Protein AF-0000000086415590 (afdb_homodimer)

pLDDT: mean 84.95, std 14.73, range [33.84, 98.12]

Solvent-accessible surface area (backbone atoms only — not comparable to full-atom values): 28764 Å² total; per-residue (Å²): 130,59,52,73,45,64,40,33,37,34,38,54,41,87,34,34,53,71,56,44,57,48,31,52,55,48,40,34,56,54,31,42,66,52,19,53,32,49,46,46,32,40,41,78,78,42,77,42,76,45,75,55,97,87,45,56,33,42,35,36,31,35,36,40,43,41,62,53,52,38,52,37,74,54,53,26,70,50,55,81,42,60,46,30,34,41,38,40,32,45,42,34,77,58,40,34,39,35,39,35,37,34,65,51,54,40,95,43,29,35,39,36,42,36,34,42,50,40,78,40,80,64,78,75,73,66,84,83,65,60,56,70,74,57,54,73,67,47,54,76,43,78,48,56,55,49,46,66,89,71,50,56,76,84,72,64,45,78,84,41,30,29,47,68,38,55,35,84,79,79,58,49,52,46,30,56,98,57,38,67,62,52,49,71,72,31,81,86,51,50,36,11,13,42,41,34,40,38,38,33,36,46,52,64,82,68,72,60,69,64,47,51,58,45,28,52,51,34,46,51,44,52,44,37,53,49,52,15,41,36,61,52,40,37,73,78,34,72,84,54,48,70,67,53,49,51,51,50,52,51,51,50,49,52,51,18,50,53,37,33,74,67,50,77,77,27,39,48,42,64,91,60,108,131,60,51,73,43,63,41,33,35,34,38,55,42,87,35,34,53,71,54,42,56,48,31,52,54,49,40,37,57,55,31,41,67,51,19,53,34,48,44,46,33,41,42,79,76,43,78,44,74,46,75,56,96,88,47,54,32,42,33,35,32,35,35,40,42,41,63,51,53,39,53,39,75,54,52,26,70,49,56,79,42,60,48,28,34,40,39,40,32,45,42,34,77,59,40,34,38,35,39,36,37,33,65,51,56,41,96,44,29,36,38,36,41,36,34,43,51,40,78,41,81,64,78,76,74,68,84,83,66,61,55,70,75,57,55,74,68,46,53,77,43,78,47,57,54,48,46,65,90,72,51,54,76,86,70,64,45,77,83,39,31,30,49,69,37,55,36,82,80,79,57,50,54,46,30,56,100,57,39,68,61,52,48,68,73,32,80,87,51,50,37,11,14,42,41,34,39,38,36,34,34,45,53,65,80,70,72,60,70,65,48,50,57,46,28,52,52,34,45,51,44,52,44,38,53,50,51,14,42,36,61,51,41,36,74,77,33,72,84,56,47,70,67,53,49,51,51,51,52,52,51,50,51,52,51,18,49,54,38,32,73,69,50,76,78,23,43,48,43,66,89,60,108

Sequence (546 aa):
GGDLLIEKCRVVLPCSVQEYQVGQLYSVAEASKNETGGGEGIEVLKNEPYEKDGEKGQYTHKIYHLKSKVPAFVRMIAPEGSLVFHEKAWNAYPYCRTIVTNEYMKDDFFIKIETWHKPDLGTLENVHGLDPNTWKTVEIVHIDIADRSQVEPADYKADEDPALFQSVKTKRGPLGPNWKKELANSPDCPQMCAYKLVTIKFKWWGLQSKVENFIQKQEKRIFTNFHRQLFCWIDKWIDLTMEDIRRMEDETQKELETMRKKGSVRGTSAADVGGDLLIEKCRVVLPCSVQEYQVGQLYSVAEASKNETGGGEGIEVLKNEPYEKDGEKGQYTHKIYHLKSKVPAFVRMIAPEGSLVFHEKAWNAYPYCRTIVTNEYMKDDFFIKIETWHKPDLGTLENVHGLDPNTWKTVEIVHIDIADRSQVEPADYKADEDPALFQSVKTKRGPLGPNWKKELANSPDCPQMCAYKLVTIKFKWWGLQSKVENFIQKQEKRIFTNFHRQLFCWIDKWIDLTMEDIRRMEDETQKELETMRKKGSVRGTSAADV

Radius of gyration: 26.66 Å; Cα contacts (8 Å, |Δi|>4): 1087; chains: 2; bounding box: 50×84×66 Å

Structure (mmCIF, N/CA/C/O backbone):
data_AF-0000000086415590-model_v1
#
loop_
_entity.id
_entity.type
_entity.pdbx_description
1 polymer 'Phosphatidylinositol transfer protein beta isoform'
#
loop_
_atom_site.group_PDB
_atom_site.id
_atom_site.type_symbol
_atom_site.label_atom_id
_atom_site.label_alt_id
_atom_site.label_comp_id
_atom_site.label_asym_id
_atom_site.label_entity_id
_atom_site.label_seq_id
_atom_site.pdbx_PDB_ins_code
_atom_site.Cartn_x
_atom_site.Cartn_y
_atom_site.Cartn_z
_atom_site.occupancy
_atom_site.B_iso_or_equiv
_atom_site.auth_seq_id
_atom_site.auth_comp_id
_atom_site.auth_asym_id
_atom_site.auth_atom_id
_atom_site.pdbx_PDB_model_num
ATOM 1 N N . GLY A 1 1 ? 1.038 -3.992 28.047 1 33.84 1 GLY A N 1
ATOM 2 C CA . GLY A 1 1 ? 0.419 -2.678 28 1 33.84 1 GLY A CA 1
ATOM 3 C C . GLY A 1 1 ? 0.802 -1.876 26.781 1 33.84 1 GLY A C 1
ATOM 4 O O . GLY A 1 1 ? 1.975 -1.832 26.391 1 33.84 1 GLY A O 1
ATOM 5 N N . GLY A 1 2 ? 0.019 -1.671 25.734 1 49.41 2 GLY A N 1
ATOM 6 C CA . GLY A 1 2 ? 0.405 -1.046 24.484 1 49.41 2 GLY A CA 1
ATOM 7 C C . GLY A 1 2 ? 0.992 0.341 24.656 1 49.41 2 GLY A C 1
ATOM 8 O O . GLY A 1 2 ? 0.727 1.008 25.656 1 49.41 2 GLY A O 1
ATOM 9 N N . ASP A 1 3 ? 2.1 0.658 24 1 64.62 3 ASP A N 1
ATOM 10 C CA . ASP A 1 3 ? 2.842 1.902 24.172 1 64.62 3 ASP A CA 1
ATOM 11 C C . ASP A 1 3 ? 2.049 3.094 23.641 1 64.62 3 ASP A C 1
ATOM 13 O O . ASP A 1 3 ? 1.472 3.023 22.547 1 64.62 3 ASP A O 1
ATOM 17 N N . LEU A 1 4 ? 1.451 3.82 24.641 1 65 4 LEU A N 1
ATOM 18 C CA . LEU A 1 4 ? 0.812 5.086 24.297 1 65 4 LEU A CA 1
ATOM 19 C C . LEU A 1 4 ? 1.849 6.191 24.125 1 65 4 LEU A C 1
ATOM 21 O O . LEU A 1 4 ? 2.688 6.398 25 1 65 4 LEU A O 1
ATOM 25 N N . LEU A 1 5 ? 2 6.707 22.891 1 72.12 5 LEU A N 1
ATOM 26 C CA . LEU A 1 5 ? 2.904 7.809 22.578 1 72.12 5 LEU A CA 1
ATOM 27 C C . LEU A 1 5 ? 2.125 9.102 22.359 1 72.12 5 LEU A C 1
ATOM 29 O O . LEU A 1 5 ? 1.091 9.102 21.688 1 72.12 5 LEU A O 1
ATOM 33 N N . ILE A 1 6 ? 2.508 10.117 23.109 1 71.94 6 ILE A N 1
ATOM 34 C CA . ILE A 1 6 ? 1.907 11.43 22.922 1 71.94 6 ILE A CA 1
ATOM 35 C C . ILE A 1 6 ? 2.969 12.422 22.453 1 71.94 6 ILE A C 1
ATOM 37 O O . ILE A 1 6 ? 4.051 12.508 23.031 1 71.94 6 ILE A O 1
ATOM 41 N N . GLU A 1 7 ? 2.729 13.055 21.297 1 73.56 7 GLU A N 1
ATOM 42 C CA . GLU A 1 7 ? 3.656 14.031 20.734 1 73.56 7 GLU A CA 1
ATOM 43 C C . GLU A 1 7 ? 2.949 15.344 20.406 1 73.56 7 GLU A C 1
ATOM 45 O O . GLU A 1 7 ? 1.776 15.344 20.031 1 73.56 7 GLU A O 1
ATOM 50 N N . LYS A 1 8 ? 3.662 16.359 20.656 1 80.75 8 LYS A N 1
ATOM 51 C CA . LYS A 1 8 ? 3.146 17.688 20.312 1 80.75 8 LYS A CA 1
ATOM 52 C C . LYS A 1 8 ? 3.979 18.312 19.203 1 80.75 8 LYS A C 1
ATOM 54 O O . LYS A 1 8 ? 5.203 18.172 19.172 1 80.75 8 LYS A O 1
ATOM 59 N N . CYS A 1 9 ? 3.254 18.906 18.344 1 87.81 9 CYS A N 1
ATOM 60 C CA . CYS A 1 9 ? 3.906 19.609 17.25 1 87.81 9 CYS A CA 1
ATOM 61 C C . CYS A 1 9 ? 3.342 21.016 17.094 1 87.81 9 CYS A C 1
ATOM 63 O O . CYS A 1 9 ? 2.133 21.219 17.203 1 87.81 9 CYS A O 1
ATOM 65 N N . ARG A 1 10 ? 4.223 22.031 16.984 1 91.75 10 ARG A N 1
ATOM 66 C CA . ARG A 1 10 ? 3.822 23.406 16.719 1 91.75 10 ARG A CA 1
ATOM 67 C C . ARG A 1 10 ? 4.316 23.859 15.352 1 91.75 10 ARG A C 1
ATOM 69 O O . ARG A 1 10 ? 5.512 23.797 15.062 1 91.75 10 ARG A O 1
ATOM 76 N N . VAL A 1 11 ? 3.475 24.25 14.555 1 94.38 11 VAL A N 1
ATOM 77 C CA . VAL A 1 11 ? 3.799 24.75 13.219 1 94.38 11 VAL A CA 1
ATOM 78 C C . VAL A 1 11 ? 3.357 26.203 13.086 1 94.38 11 VAL A C 1
ATOM 80 O O . VAL A 1 11 ? 2.166 26.484 12.938 1 94.38 11 VAL A O 1
ATOM 83 N N . VAL A 1 12 ? 4.281 27.109 13.078 1 95.62 12 VAL A N 1
ATOM 84 C CA . VAL A 1 12 ? 3.992 28.516 12.859 1 95.62 12 VAL A CA 1
ATOM 85 C C . VAL A 1 12 ? 3.912 28.797 11.359 1 95.62 12 VAL A C 1
ATOM 87 O O . VAL A 1 12 ? 4.734 28.297 10.586 1 95.62 12 VAL A O 1
ATOM 90 N N . LEU A 1 13 ? 2.967 29.531 10.984 1 96.38 13 LEU A N 1
ATOM 91 C CA . LEU A 1 13 ? 2.781 29.859 9.578 1 96.38 13 LEU A CA 1
ATOM 92 C C . LEU A 1 13 ? 2.477 31.344 9.391 1 96.38 13 LEU A C 1
ATOM 94 O O . LEU A 1 13 ? 1.778 31.938 10.219 1 96.38 13 LEU A O 1
ATOM 98 N N . PRO A 1 14 ? 3.002 31.969 8.305 1 96.81 14 PRO A N 1
ATOM 99 C CA . PRO A 1 14 ? 2.686 33.344 7.992 1 96.81 14 PRO A CA 1
ATOM 100 C C . PRO A 1 14 ? 1.347 33.5 7.273 1 96.81 14 PRO A C 1
ATOM 102 O O . PRO A 1 14 ? 1.287 34.094 6.191 1 96.81 14 PRO A O 1
ATOM 105 N N . CYS A 1 15 ? 0.312 33.062 7.875 1 96.94 15 CYS A N 1
ATOM 106 C CA . CYS A 1 15 ? -1.066 33.25 7.43 1 96.94 15 CYS A CA 1
ATOM 107 C C . CYS A 1 15 ? -2.018 33.312 8.617 1 96.94 15 CYS A C 1
ATOM 109 O O . CYS A 1 15 ? -1.63 33.031 9.75 1 96.94 15 CYS A O 1
ATOM 111 N N . SER A 1 16 ? -3.197 33.844 8.336 1 97.19 16 SER A N 1
ATOM 112 C CA . SER A 1 16 ? -4.188 33.938 9.406 1 97.19 16 SER A CA 1
ATOM 113 C C . SER A 1 16 ? -4.844 32.562 9.656 1 97.19 16 SER A C 1
ATOM 115 O O . SER A 1 16 ? -4.738 31.656 8.828 1 97.19 16 SER A O 1
ATOM 117 N N . VAL A 1 17 ? -5.461 32.438 10.773 1 97.38 17 VAL A N 1
ATOM 118 C CA . VAL A 1 17 ? -6.199 31.219 11.109 1 97.38 17 VAL A CA 1
ATOM 119 C C . VAL A 1 17 ? -7.262 30.953 10.047 1 97.38 17 VAL A C 1
ATOM 121 O O . VAL A 1 17 ? -7.453 29.812 9.625 1 97.38 17 VAL A O 1
ATOM 124 N N . GLN A 1 18 ? -7.965 31.969 9.539 1 96.06 18 GLN A N 1
ATOM 125 C CA . GLN A 1 18 ? -9.008 31.844 8.531 1 96.06 18 GLN A CA 1
ATOM 126 C C . GLN A 1 18 ? -8.422 31.406 7.188 1 96.06 18 GLN A C 1
ATOM 128 O O . GLN A 1 18 ? -8.969 30.531 6.516 1 96.06 18 GLN A O 1
ATOM 133 N N . GLU A 1 19 ? -7.336 32.062 6.879 1 96.69 19 GLU A N 1
ATOM 134 C CA . GLU A 1 19 ? -6.652 31.672 5.645 1 96.69 19 GLU A CA 1
ATOM 135 C C . GLU A 1 19 ? -6.203 30.219 5.691 1 96.69 19 GLU A C 1
ATOM 137 O O . GLU A 1 19 ? -6.336 29.484 4.707 1 96.69 19 GLU A O 1
ATOM 142 N N . TYR A 1 20 ? -5.707 29.781 6.84 1 97.12 20 TYR A N 1
ATOM 143 C CA . TYR A 1 20 ? -5.223 28.422 7.004 1 97.12 20 TYR A CA 1
ATOM 144 C C . TYR A 1 20 ? -6.344 27.406 6.793 1 97.12 20 TYR A C 1
ATOM 146 O O . TYR A 1 20 ? -6.117 26.328 6.254 1 97.12 20 TYR A O 1
ATOM 154 N N . GLN A 1 21 ? -7.484 27.75 7.266 1 95.38 21 GLN A N 1
ATOM 155 C CA . GLN A 1 21 ? -8.617 26.844 7.105 1 95.38 21 GLN A CA 1
ATOM 156 C C . GLN A 1 21 ? -8.805 26.469 5.641 1 95.38 21 GLN A C 1
ATOM 158 O O . GLN A 1 21 ? -8.938 25.281 5.312 1 95.38 21 GLN A O 1
ATOM 163 N N . VAL A 1 22 ? -8.766 27.406 4.719 1 94.75 22 VAL A N 1
ATOM 164 C CA . VAL A 1 22 ? -8.922 27.172 3.285 1 94.75 22 VAL A CA 1
ATOM 165 C C . VAL A 1 22 ? -7.68 26.469 2.736 1 94.75 22 VAL A C 1
ATOM 167 O O . VAL A 1 22 ? -7.793 25.469 2.014 1 94.75 22 VAL A O 1
ATOM 170 N N . GLY A 1 23 ? -6.504 26.969 3.115 1 95.69 23 GLY A N 1
ATOM 171 C CA . GLY A 1 23 ? -5.246 26.453 2.607 1 95.69 23 GLY A CA 1
ATOM 172 C C . GLY A 1 23 ? -5.047 24.984 2.92 1 95.69 23 GLY A C 1
ATOM 173 O O . GLY A 1 23 ? -4.578 24.219 2.072 1 95.69 23 GLY A O 1
ATOM 174 N N . GLN A 1 24 ? -5.348 24.625 4.141 1 94.19 24 GLN A N 1
ATOM 175 C CA . GLN A 1 24 ? -5.133 23.234 4.547 1 94.19 24 GLN A CA 1
ATOM 176 C C . GLN A 1 24 ? -6.07 22.297 3.803 1 94.19 24 GLN A C 1
ATOM 178 O O . GLN A 1 24 ? -5.664 21.203 3.385 1 94.19 24 GLN A O 1
ATOM 183 N N . LEU A 1 25 ? -7.371 22.688 3.639 1 90.81 25 LEU A N 1
ATOM 184 C CA . LEU A 1 25 ? -8.328 21.859 2.914 1 90.81 25 LEU A CA 1
ATOM 185 C C . LEU A 1 25 ? -7.926 21.734 1.447 1 90.81 25 LEU A C 1
ATOM 187 O O . LEU A 1 25 ? -7.984 20.641 0.881 1 90.81 25 LEU A O 1
ATOM 191 N N . TYR A 1 26 ? -7.48 22.781 0.895 1 91.88 26 TYR A N 1
ATOM 192 C CA . TYR A 1 26 ? -6.984 22.75 -0.476 1 91.88 26 TYR A CA 1
ATOM 193 C C . TYR A 1 26 ? -5.785 21.828 -0.603 1 91.88 26 TYR A C 1
ATOM 195 O O . TYR A 1 26 ? -5.73 21 -1.519 1 91.88 26 TYR A O 1
ATOM 203 N N . SER A 1 27 ? -4.855 21.984 0.276 1 90.81 27 SER A N 1
ATOM 204 C CA . SER A 1 27 ? -3.613 21.219 0.223 1 90.81 27 SER A CA 1
ATOM 205 C C . SER A 1 27 ? -3.875 19.734 0.389 1 90.81 27 SER A C 1
ATOM 207 O O . SER A 1 27 ? -3.242 18.906 -0.274 1 90.81 27 SER A O 1
ATOM 209 N N . VAL A 1 28 ? -4.797 19.391 1.242 1 83.94 28 VAL A N 1
ATOM 210 C CA . VAL A 1 28 ? -5.164 18 1.452 1 83.94 28 VAL A CA 1
ATOM 211 C C . VAL A 1 28 ? -5.773 17.422 0.175 1 83.94 28 VAL A C 1
ATOM 213 O O . VAL A 1 28 ? -5.414 16.328 -0.255 1 83.94 28 VAL A O 1
ATOM 216 N N . ALA A 1 29 ? -6.695 18.172 -0.407 1 81 29 ALA A N 1
ATOM 217 C CA . ALA A 1 29 ? -7.328 17.734 -1.652 1 81 29 ALA A CA 1
ATOM 218 C C . ALA A 1 29 ? -6.293 17.578 -2.764 1 81 29 ALA A C 1
ATOM 220 O O . ALA A 1 29 ? -6.305 16.594 -3.494 1 81 29 ALA A O 1
ATOM 221 N N . GLU A 1 30 ? -5.391 18.547 -2.854 1 80.94 30 GLU A N 1
ATOM 222 C CA . GLU A 1 30 ? -4.355 18.531 -3.883 1 80.94 30 GLU A CA 1
ATOM 223 C C . GLU A 1 30 ? -3.385 17.375 -3.676 1 80.94 30 GLU A C 1
ATOM 225 O O . GLU A 1 30 ? -2.971 16.719 -4.641 1 80.94 30 GLU A O 1
ATOM 230 N N . ALA A 1 31 ? -3.027 17.203 -2.432 1 74.25 31 ALA A N 1
ATOM 231 C CA . ALA A 1 31 ? -2.1 16.125 -2.102 1 74.25 31 ALA A CA 1
ATOM 232 C C . ALA A 1 31 ? -2.721 14.766 -2.395 1 74.25 31 ALA A C 1
ATOM 234 O O . ALA A 1 31 ? -2.025 13.836 -2.811 1 74.25 31 ALA A O 1
ATOM 235 N N . SER A 1 32 ? -3.959 14.57 -2.178 1 70.12 32 SER A N 1
ATOM 236 C CA . SER A 1 32 ? -4.664 13.312 -2.4 1 70.12 32 SER A CA 1
ATOM 237 C C . SER A 1 32 ? -4.68 12.938 -3.881 1 70.12 32 SER A C 1
ATOM 239 O O . SER A 1 32 ? -4.684 11.758 -4.23 1 70.12 32 SER A O 1
ATOM 241 N N . LYS A 1 33 ? -4.699 13.906 -4.719 1 66.5 33 LYS A N 1
ATOM 242 C CA . LYS A 1 33 ? -4.707 13.688 -6.16 1 66.5 33 LYS A CA 1
ATOM 243 C C . LYS A 1 33 ? -3.35 13.18 -6.648 1 66.5 33 LYS A C 1
ATOM 245 O O . LYS A 1 33 ? -3.271 12.461 -7.645 1 66.5 33 LYS A O 1
ATOM 250 N N . ASN A 1 34 ? -2.346 13.664 -5.98 1 60.34 34 ASN A N 1
ATOM 251 C CA . ASN A 1 34 ? -0.986 13.352 -6.402 1 60.34 34 ASN A CA 1
ATOM 252 C C . ASN A 1 34 ? -0.556 11.969 -5.918 1 60.34 34 ASN A C 1
ATOM 254 O O . ASN A 1 34 ? 0.473 11.445 -6.352 1 60.34 34 ASN A O 1
ATOM 258 N N . GLU A 1 35 ? -1.173 11.398 -5.004 1 53.62 35 GLU A N 1
ATOM 259 C CA . GLU A 1 35 ? -0.804 10.086 -4.5 1 53.62 35 GLU A CA 1
ATOM 260 C C . GLU A 1 35 ? -1.052 9 -5.547 1 53.62 35 GLU A C 1
ATOM 262 O O . GLU A 1 35 ? -2.061 9.031 -6.254 1 53.62 35 GLU A O 1
ATOM 267 N N . THR A 1 36 ? 0.125 8.258 -5.945 1 49.12 36 THR A N 1
ATOM 268 C CA . THR A 1 36 ? 0.18 7.223 -6.973 1 49.12 36 THR A CA 1
ATOM 269 C C . THR A 1 36 ? -0.813 6.105 -6.664 1 49.12 36 THR A C 1
ATOM 271 O O . THR A 1 36 ? -0.942 5.68 -5.516 1 49.12 36 THR A O 1
ATOM 274 N N . GLY A 1 37 ? -1.499 5.617 -7.699 1 51.94 37 GLY A N 1
ATOM 275 C CA . GLY A 1 37 ? -2.502 4.566 -7.785 1 51.94 37 GLY A CA 1
ATOM 276 C C . GLY A 1 37 ? -3.914 5.074 -7.559 1 51.94 37 GLY A C 1
ATOM 277 O O . GLY A 1 37 ? -4.879 4.324 -7.723 1 51.94 37 GLY A O 1
ATOM 278 N N . GLY A 1 38 ? -3.959 6.457 -7.449 1 52.72 38 GLY A N 1
ATOM 279 C CA . GLY A 1 38 ? -5.277 7.062 -7.363 1 52.72 38 GLY A CA 1
ATOM 280 C C . GLY A 1 38 ? -5.988 6.766 -6.055 1 52.72 38 GLY A C 1
ATOM 281 O O . GLY A 1 38 ? -5.418 6.129 -5.168 1 52.72 38 GLY A O 1
ATOM 282 N N . GLY A 1 39 ? -6.898 7.598 -5.609 1 57.25 39 GLY A N 1
ATOM 283 C CA . GLY A 1 39 ? -7.883 7.441 -4.551 1 57.25 39 GLY A CA 1
ATOM 284 C C . GLY A 1 39 ? -8.523 6.066 -4.52 1 57.25 39 GLY A C 1
ATOM 285 O O . GLY A 1 39 ? -9.562 5.875 -3.896 1 57.25 39 GLY A O 1
ATOM 286 N N . GLU A 1 40 ? -7.629 5.082 -5.141 1 60.12 40 GLU A N 1
ATOM 287 C CA . GLU A 1 40 ? -8.227 3.752 -5.145 1 60.12 40 GLU A CA 1
ATOM 288 C C . GLU A 1 40 ? -8.172 3.119 -3.756 1 60.12 40 GLU A C 1
ATOM 290 O O . GLU A 1 40 ? -7.172 3.262 -3.041 1 60.12 40 GLU A O 1
ATOM 295 N N . GLY A 1 41 ? -9.258 2.807 -3.266 1 74.69 41 GLY A N 1
ATOM 296 C CA . GLY A 1 41 ? -9.375 2.104 -1.999 1 74.69 41 GLY A CA 1
ATOM 297 C C . GLY A 1 41 ? -9.914 2.975 -0.879 1 74.69 41 GLY A C 1
ATOM 298 O O . GLY A 1 41 ? -9.992 2.539 0.271 1 74.69 41 GLY A O 1
ATOM 299 N N . ILE A 1 42 ? -10.07 4.219 -1.288 1 80.69 42 ILE A N 1
ATOM 300 C CA . ILE A 1 42 ? -10.648 5.082 -0.258 1 80.69 42 ILE A CA 1
ATOM 301 C C . ILE A 1 42 ? -12.164 5.16 -0.435 1 80.69 42 ILE A C 1
ATOM 303 O O . ILE A 1 42 ? -12.648 5.398 -1.541 1 80.69 42 ILE A O 1
ATOM 307 N N . GLU A 1 43 ? -12.781 4.859 0.553 1 84.56 43 GLU A N 1
ATOM 308 C CA . GLU A 1 43 ? -14.242 4.934 0.592 1 84.56 43 GLU A CA 1
ATOM 309 C C . GLU A 1 43 ? -14.711 5.977 1.601 1 84.56 43 GLU A C 1
ATOM 311 O O . GLU A 1 43 ? -14.359 5.914 2.779 1 84.56 43 GLU A O 1
ATOM 316 N N . VAL A 1 44 ? -15.492 6.977 1.063 1 85.75 44 VAL A N 1
ATOM 317 C CA . VAL A 1 44 ? -16.078 7.957 1.972 1 85.75 44 VAL A CA 1
ATOM 318 C C . VAL A 1 44 ? -17.438 7.469 2.453 1 85.75 44 VAL A C 1
ATOM 320 O O . VAL A 1 44 ? -18.406 7.434 1.681 1 85.75 44 VAL A O 1
ATOM 323 N N . LEU A 1 45 ? -17.531 7.105 3.689 1 89.88 45 LEU A N 1
ATOM 324 C CA . LEU A 1 45 ? -18.766 6.582 4.234 1 89.88 45 LEU A CA 1
ATOM 325 C C . LEU A 1 45 ? -19.703 7.711 4.66 1 89.88 45 LEU A C 1
ATOM 327 O O . LEU A 1 45 ? -20.922 7.625 4.473 1 89.88 45 LEU A O 1
ATOM 331 N N . LYS A 1 46 ? -19.125 8.695 5.324 1 90.31 46 LYS A N 1
ATOM 332 C CA . LYS A 1 46 ? -19.891 9.836 5.805 1 90.31 46 LYS A CA 1
ATOM 333 C C . LYS A 1 46 ? -19.141 11.141 5.594 1 90.31 46 LYS A C 1
ATOM 335 O O . LYS A 1 46 ? -17.906 11.18 5.723 1 90.31 46 LYS A O 1
ATOM 340 N N . ASN A 1 47 ? -19.766 12.117 5.156 1 87.62 47 ASN A N 1
ATOM 341 C CA . ASN A 1 47 ? -19.344 13.508 5.07 1 87.62 47 ASN A CA 1
ATOM 342 C C . ASN A 1 47 ? -20.5 14.469 5.328 1 87.62 47 ASN A C 1
ATOM 344 O O . ASN A 1 47 ? -21.219 14.852 4.395 1 87.62 47 ASN A O 1
ATOM 348 N N . GLU A 1 48 ? -20.688 14.875 6.57 1 92 48 GLU A N 1
ATOM 349 C CA . GLU A 1 48 ? -21.891 15.617 6.953 1 92 48 GLU A CA 1
ATOM 350 C C . GLU A 1 48 ? -21.609 16.547 8.125 1 92 48 GLU A C 1
ATOM 352 O O . GLU A 1 48 ? -20.719 16.297 8.938 1 92 48 GLU A O 1
ATOM 357 N N . PRO A 1 49 ? -22.406 17.625 8.148 1 93.19 49 PRO A N 1
ATOM 358 C CA . PRO A 1 49 ? -22.281 18.484 9.328 1 93.19 49 PRO A CA 1
ATOM 359 C C . PRO A 1 49 ? -22.734 17.781 10.617 1 93.19 49 PRO A C 1
ATOM 361 O O . PRO A 1 49 ? -23.5 16.828 10.562 1 93.19 49 PRO A O 1
ATOM 364 N N . TYR A 1 50 ? -22.172 18.188 11.711 1 95.12 50 TYR A N 1
ATOM 365 C CA . TYR A 1 50 ? -22.594 17.641 13 1 95.12 50 TYR A CA 1
ATOM 366 C C . TYR A 1 50 ? -22.641 18.719 14.062 1 95.12 50 TYR A C 1
ATOM 368 O O . TYR A 1 50 ? -22.062 19.797 13.898 1 95.12 50 TYR A O 1
ATOM 376 N N . GLU A 1 51 ? -23.5 18.578 15.016 1 95.19 51 GLU A N 1
ATOM 377 C CA . GLU A 1 51 ? -23.594 19.359 16.234 1 95.19 51 GLU A CA 1
ATOM 378 C C . GLU A 1 51 ? -23.703 18.469 17.469 1 95.19 51 GLU A C 1
ATOM 380 O O . GLU A 1 51 ? -24.625 17.641 17.562 1 95.19 51 GLU A O 1
ATOM 385 N N . LYS A 1 52 ? -22.766 18.531 18.359 1 92.62 52 LYS A N 1
ATOM 386 C CA . LYS A 1 52 ? -22.75 17.719 19.578 1 92.62 52 LYS A CA 1
ATOM 387 C C . LYS A 1 52 ? -22.188 18.5 20.766 1 92.62 52 LYS A C 1
ATOM 389 O O . LYS A 1 52 ? -21.062 18.984 20.703 1 92.62 52 LYS A O 1
ATOM 394 N N . ASP A 1 53 ? -22.938 18.562 21.859 1 92.62 53 ASP A N 1
ATOM 395 C CA . ASP A 1 53 ? -22.516 19.203 23.094 1 92.62 53 ASP A CA 1
ATOM 396 C C . ASP A 1 53 ? -21.984 20.609 22.844 1 92.62 53 ASP A C 1
ATOM 398 O O . ASP A 1 53 ? -20.922 20.984 23.344 1 92.62 53 ASP A O 1
ATOM 402 N N . GLY A 1 54 ? -22.594 21.297 21.922 1 91.06 54 GLY A N 1
ATOM 403 C CA . GLY A 1 54 ? -22.234 22.672 21.656 1 91.06 54 GLY A CA 1
ATOM 404 C C . GLY A 1 54 ? -21.188 22.828 20.562 1 91.06 54 GLY A C 1
ATOM 405 O O . GLY A 1 54 ? -20.906 23.922 20.109 1 91.06 54 GLY A O 1
ATOM 406 N N . GLU A 1 55 ? -20.484 21.719 20.25 1 92.31 55 GLU A N 1
ATOM 407 C CA . GLU A 1 55 ? -19.5 21.719 19.156 1 92.31 55 GLU A CA 1
ATOM 408 C C . GLU A 1 55 ? -20.172 21.5 17.812 1 92.31 55 GLU A C 1
ATOM 410 O O . GLU A 1 55 ? -21.016 20.609 17.672 1 92.31 55 GLU A O 1
ATOM 415 N N . LYS A 1 56 ? -19.922 22.484 16.938 1 94.94 56 LYS A N 1
ATOM 416 C CA . LYS A 1 56 ? -20.438 22.359 15.57 1 94.94 56 LYS A CA 1
ATOM 417 C C . LYS A 1 56 ? -19.312 22.25 14.555 1 94.94 56 LYS A C 1
ATOM 419 O O . LYS A 1 56 ? -18.281 22.938 14.672 1 94.94 56 LYS A O 1
ATOM 424 N N . GLY A 1 57 ? -19.453 21.266 13.609 1 94.19 57 GLY A N 1
ATOM 425 C CA . GLY A 1 57 ? -18.438 21.125 12.586 1 94.19 57 GLY A CA 1
ATOM 426 C C . GLY A 1 57 ? -18.797 20.109 11.523 1 94.19 57 GLY A C 1
ATOM 427 O O . GLY A 1 57 ? -19.969 19.859 11.266 1 94.19 57 GLY A O 1
ATOM 428 N N . GLN A 1 58 ? -17.844 19.734 10.742 1 91.44 58 GLN A N 1
ATOM 429 C CA . GLN A 1 58 ? -17.984 18.734 9.695 1 91.44 58 GLN A CA 1
ATOM 430 C C . GLN A 1 58 ? -17.422 17.391 10.141 1 91.44 58 GLN A C 1
ATOM 432 O O . GLN A 1 58 ? -16.312 17.312 10.672 1 91.44 58 GLN A O 1
ATOM 437 N N . TYR A 1 59 ? -18.234 16.344 10.07 1 93.69 59 TYR A N 1
ATOM 438 C CA . TYR A 1 59 ? -17.828 14.977 10.375 1 93.69 59 TYR A CA 1
ATOM 439 C C . TYR A 1 59 ? -17.578 14.188 9.094 1 93.69 59 TYR A C 1
ATOM 441 O O . TYR A 1 59 ? -18.391 14.227 8.164 1 93.69 59 TYR A O 1
ATOM 449 N N . THR A 1 60 ? -16.391 13.562 9.016 1 91.25 60 THR A N 1
ATOM 450 C CA . THR A 1 60 ? -16.094 12.688 7.887 1 91.25 60 THR A CA 1
ATOM 451 C C . THR A 1 60 ? -15.641 11.312 8.367 1 91.25 60 THR A C 1
ATOM 453 O O . THR A 1 60 ? -14.961 11.203 9.391 1 91.25 60 THR A O 1
ATOM 456 N N . HIS A 1 61 ? -16.078 10.344 7.75 1 93.38 61 HIS A N 1
ATOM 457 C CA . HIS A 1 61 ? -15.664 8.961 7.973 1 93.38 61 HIS A CA 1
ATOM 458 C C . HIS A 1 61 ? -15.203 8.305 6.672 1 93.38 61 HIS A C 1
ATOM 460 O O . HIS A 1 61 ? -16 8.117 5.754 1 93.38 61 HIS A O 1
ATOM 466 N N . LYS A 1 62 ? -13.906 8.039 6.641 1 88.75 62 LYS A N 1
ATOM 467 C CA . LYS A 1 62 ? -13.305 7.406 5.469 1 88.75 62 LYS A CA 1
ATOM 468 C C . LYS A 1 62 ? -12.742 6.027 5.812 1 88.75 62 LYS A C 1
ATOM 470 O O . LYS A 1 62 ? -12.227 5.82 6.914 1 88.75 62 LYS A O 1
ATOM 475 N N . ILE A 1 63 ? -12.812 5.152 4.852 1 90.25 63 ILE A N 1
ATOM 476 C CA . ILE A 1 63 ? -12.195 3.836 4.961 1 90.25 63 ILE A CA 1
ATOM 477 C C . ILE A 1 63 ? -11.094 3.691 3.912 1 90.25 63 ILE A C 1
ATOM 479 O O . ILE A 1 63 ? -11.297 4.035 2.744 1 90.25 63 ILE A O 1
ATOM 483 N N . TYR A 1 64 ? -9.953 3.311 4.363 1 87.25 64 TYR A N 1
ATOM 484 C CA . TYR A 1 64 ? -8.828 3.027 3.48 1 87.25 64 TYR A CA 1
ATOM 485 C C . TYR A 1 64 ? -8.648 1.526 3.291 1 87.25 64 TYR A C 1
ATOM 487 O O . TYR A 1 64 ? -8.336 0.808 4.242 1 87.25 64 TYR A O 1
ATOM 495 N N . HIS A 1 65 ? -8.883 1.079 2.059 1 86.38 65 HIS A N 1
ATOM 496 C CA . HIS A 1 65 ? -8.617 -0.305 1.682 1 86.38 65 HIS A CA 1
ATOM 497 C C . HIS A 1 65 ? -7.25 -0.447 1.021 1 86.38 65 HIS A C 1
ATOM 499 O O . HIS A 1 65 ? -7.086 -0.12 -0.156 1 86.38 65 HIS A O 1
ATOM 505 N N . LEU A 1 66 ? -6.316 -1.028 1.743 1 84.56 66 LEU A N 1
ATOM 506 C CA . LEU A 1 66 ? -4.941 -1.045 1.251 1 84.56 66 LEU A CA 1
ATOM 507 C C . LEU A 1 66 ? -4.648 -2.342 0.504 1 84.56 66 LEU A C 1
ATOM 509 O O . LEU A 1 66 ? -3.576 -2.494 -0.087 1 84.56 66 LEU A O 1
ATOM 513 N N . LYS A 1 67 ? -5.551 -3.213 0.497 1 80.88 67 LYS A N 1
ATOM 514 C CA . LYS A 1 67 ? -5.344 -4.531 -0.092 1 80.88 67 LYS A CA 1
ATOM 515 C C . LYS A 1 67 ? -4.887 -4.422 -1.543 1 80.88 67 LYS A C 1
ATOM 517 O O . LYS A 1 67 ? -3.963 -5.121 -1.964 1 80.88 67 LYS A O 1
ATOM 522 N N . SER A 1 68 ? -5.527 -3.537 -2.223 1 74.12 68 SER A N 1
ATOM 523 C CA . SER A 1 68 ? -5.234 -3.438 -3.648 1 74.12 68 SER A CA 1
ATOM 524 C C . SER A 1 68 ? -3.932 -2.684 -3.893 1 74.12 68 SER A C 1
ATOM 526 O O . SER A 1 68 ? -3.434 -2.643 -5.02 1 74.12 68 SER A O 1
ATOM 528 N N . LYS A 1 69 ? -3.316 -2.164 -2.863 1 77 69 LYS A N 1
ATOM 529 C CA . LYS A 1 69 ? -2.119 -1.34 -3.01 1 77 69 LYS A CA 1
ATOM 530 C C . LYS A 1 69 ? -0.869 -2.105 -2.59 1 77 69 LYS A C 1
ATOM 532 O O . LYS A 1 69 ? 0.247 -1.598 -2.713 1 77 69 LYS A O 1
ATOM 537 N N . VAL A 1 70 ? -1.08 -3.258 -2.08 1 81.12 70 VAL A N 1
ATOM 538 C CA . VAL A 1 70 ? 0.078 -4.027 -1.638 1 81.12 70 VAL A CA 1
ATOM 539 C C . VAL A 1 70 ? 0.232 -5.273 -2.506 1 81.12 70 VAL A C 1
ATOM 541 O O . VAL A 1 70 ? -0.75 -5.785 -3.049 1 81.12 70 VAL A O 1
ATOM 544 N N . PRO A 1 71 ? 1.486 -5.73 -2.625 1 81.31 71 PRO A N 1
ATOM 545 C CA . PRO A 1 71 ? 1.715 -6.945 -3.416 1 81.31 71 PRO A CA 1
ATOM 546 C C . PRO A 1 71 ? 1.018 -8.172 -2.83 1 81.31 71 PRO A C 1
ATOM 548 O O . PRO A 1 71 ? 0.678 -8.188 -1.645 1 81.31 71 PRO A O 1
ATOM 551 N N . ALA A 1 72 ? 0.85 -9.172 -3.695 1 79.25 72 ALA A N 1
ATOM 552 C CA . ALA A 1 72 ? 0.128 -10.391 -3.334 1 79.25 72 ALA A CA 1
ATOM 553 C C . ALA A 1 72 ? 0.788 -11.086 -2.146 1 79.25 72 ALA A C 1
ATOM 555 O O . ALA A 1 72 ? 0.102 -11.625 -1.277 1 79.25 72 ALA A O 1
ATOM 556 N N . PHE A 1 73 ? 2.076 -11.047 -2.07 1 82.56 73 PHE A N 1
ATOM 557 C CA . PHE A 1 73 ? 2.744 -11.766 -0.994 1 82.56 73 PHE 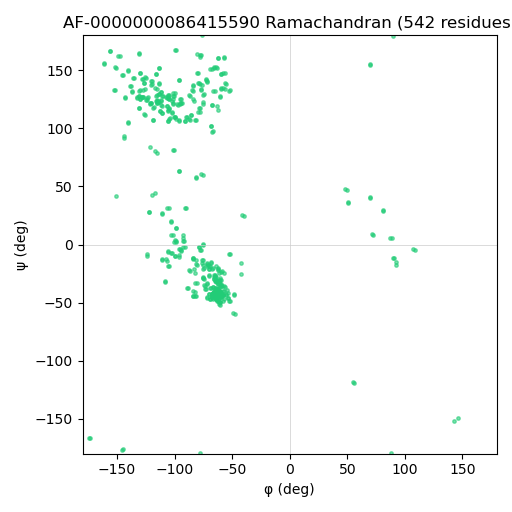A CA 1
ATOM 558 C C . PHE A 1 73 ? 2.484 -11.102 0.35 1 82.56 73 PHE A C 1
ATOM 560 O O . PHE A 1 73 ? 2.521 -11.758 1.394 1 82.56 73 PHE A O 1
ATOM 567 N N . VAL A 1 74 ? 2.238 -9.781 0.263 1 83.12 74 VAL A N 1
ATOM 568 C CA . VAL A 1 74 ? 1.854 -9.094 1.489 1 83.12 74 VAL A CA 1
ATOM 569 C C . VAL A 1 74 ? 0.427 -9.477 1.874 1 83.12 74 VAL A C 1
ATOM 571 O O . VAL A 1 74 ? 0.143 -9.734 3.045 1 83.12 74 VAL A O 1
ATOM 574 N N . ARG A 1 75 ? -0.371 -9.594 0.897 1 83.81 75 ARG A N 1
ATOM 575 C CA . ARG A 1 75 ? -1.756 -9.984 1.14 1 83.81 75 ARG A CA 1
ATOM 576 C C . ARG A 1 75 ? -1.833 -11.391 1.724 1 83.81 75 ARG A C 1
ATOM 578 O O . ARG A 1 75 ? -2.75 -11.703 2.484 1 83.81 75 ARG A O 1
ATOM 585 N N . MET A 1 76 ? -0.921 -12.156 1.372 1 80.25 76 MET A N 1
ATOM 586 C CA . MET A 1 76 ? -0.902 -13.555 1.802 1 80.25 76 MET A CA 1
ATOM 587 C C . MET A 1 76 ? -0.709 -13.656 3.311 1 80.25 76 MET A C 1
ATOM 589 O O . MET A 1 76 ? -1.242 -14.562 3.949 1 80.25 76 MET A O 1
ATOM 593 N N . ILE A 1 77 ? -0.021 -12.711 3.906 1 79.5 77 ILE A N 1
ATOM 594 C CA . ILE A 1 77 ? 0.346 -12.852 5.312 1 79.5 77 ILE A CA 1
ATOM 595 C C . ILE A 1 77 ? -0.433 -11.844 6.152 1 79.5 77 ILE A C 1
ATOM 597 O O . ILE A 1 77 ? -0.379 -11.883 7.387 1 79.5 77 ILE A O 1
ATOM 601 N N . ALA A 1 78 ? -1.064 -10.883 5.461 1 77.75 78 ALA A N 1
ATOM 602 C CA . ALA A 1 78 ? -1.807 -9.859 6.188 1 77.75 78 ALA A CA 1
ATOM 603 C C . ALA A 1 78 ? -3.16 -10.383 6.652 1 77.75 78 ALA A C 1
ATOM 605 O O . ALA A 1 78 ? -4.008 -10.742 5.832 1 77.75 78 ALA A O 1
ATOM 606 N N . PRO A 1 79 ? -3.324 -10.414 7.973 1 77.44 79 PRO A N 1
ATOM 607 C CA . PRO A 1 79 ? -4.613 -10.891 8.477 1 77.44 79 PRO A CA 1
ATOM 608 C C . PRO A 1 79 ? -5.793 -10.086 7.938 1 77.44 79 PRO A C 1
ATOM 610 O O . PRO A 1 79 ? -5.613 -8.953 7.484 1 77.44 79 PRO A O 1
ATOM 613 N N . GLU A 1 80 ? -6.938 -10.773 8.07 1 74.88 80 GLU A N 1
ATOM 614 C CA . GLU A 1 80 ? -8.156 -10.125 7.582 1 74.88 80 GLU A CA 1
ATOM 615 C C . GLU A 1 80 ? -8.414 -8.812 8.32 1 74.88 80 GLU A C 1
ATOM 617 O O . GLU A 1 80 ? -8.359 -8.773 9.555 1 74.88 80 GLU A O 1
ATOM 622 N N . GLY A 1 81 ? -8.602 -7.766 7.617 1 83.5 81 GLY A N 1
ATOM 623 C CA . GLY A 1 81 ? -8.906 -6.477 8.211 1 83.5 81 GLY A CA 1
ATOM 624 C C . GLY A 1 81 ? -7.668 -5.652 8.523 1 83.5 81 GLY A C 1
ATOM 625 O O . GLY A 1 81 ? -7.77 -4.465 8.836 1 83.5 81 GLY A O 1
ATOM 626 N N . SER A 1 82 ? -6.473 -6.227 8.469 1 83.94 82 SER A N 1
ATOM 627 C CA . SER A 1 82 ? -5.258 -5.508 8.836 1 83.94 82 SER A CA 1
ATOM 628 C C . SER A 1 82 ? -4.922 -4.434 7.812 1 83.94 82 SER A C 1
ATOM 630 O O . SER A 1 82 ? -4.203 -3.477 8.117 1 83.94 82 SER A O 1
ATOM 632 N N . LEU A 1 83 ? -5.445 -4.598 6.664 1 87.25 83 LEU A N 1
ATOM 633 C CA . LEU A 1 83 ? -5.191 -3.629 5.602 1 87.25 83 LEU A CA 1
ATOM 634 C C . LEU A 1 83 ? -6.391 -2.709 5.406 1 87.25 83 LEU A C 1
ATOM 636 O O . LEU A 1 83 ? -6.539 -2.092 4.348 1 87.25 83 LEU A O 1
ATOM 640 N N . VAL A 1 84 ? -7.211 -2.641 6.422 1 89.38 84 VAL A N 1
ATOM 641 C CA . VAL A 1 84 ? -8.375 -1.758 6.402 1 89.38 84 VAL A CA 1
ATOM 642 C C . VAL A 1 84 ? -8.297 -0.774 7.566 1 89.38 84 VAL A C 1
ATOM 644 O O . VAL A 1 84 ? -8.273 -1.182 8.734 1 89.38 84 VAL A O 1
ATOM 647 N N . PHE A 1 85 ? -8.289 0.493 7.238 1 89.62 85 PHE A N 1
ATOM 648 C CA . PHE A 1 85 ? -8.195 1.538 8.25 1 89.62 85 PHE A CA 1
ATOM 649 C C . PHE A 1 85 ? -9.414 2.455 8.203 1 89.62 85 PHE A C 1
ATOM 651 O O . PHE A 1 85 ? -9.914 2.77 7.117 1 89.62 85 PHE A O 1
ATOM 658 N N . HIS A 1 86 ? -9.875 2.848 9.359 1 93.25 86 HIS A N 1
ATOM 659 C CA . HIS A 1 86 ? -10.945 3.83 9.484 1 93.25 86 HIS A CA 1
ATOM 660 C C . HIS A 1 86 ? -10.406 5.172 9.969 1 93.25 86 HIS A C 1
ATOM 662 O O . HIS A 1 86 ? -9.656 5.23 10.945 1 93.25 86 HIS A O 1
ATOM 668 N N . GLU A 1 87 ? -10.719 6.184 9.203 1 92.75 87 GLU A N 1
ATOM 669 C CA . GLU A 1 87 ? -10.406 7.555 9.602 1 92.75 87 GLU A CA 1
ATOM 670 C C . GLU A 1 87 ? -11.68 8.344 9.891 1 92.75 87 GLU A C 1
ATOM 672 O O . GLU A 1 87 ? -12.516 8.531 9.008 1 92.75 87 GLU A O 1
ATOM 677 N N . LYS A 1 88 ? -11.836 8.727 11.109 1 94.75 88 LYS A N 1
ATOM 678 C CA . LYS A 1 88 ? -12.914 9.625 11.516 1 94.75 88 LYS A CA 1
ATOM 679 C C . LYS A 1 88 ? -12.375 10.992 11.914 1 94.75 88 LYS A C 1
ATOM 681 O O . LYS A 1 88 ? -11.414 11.094 12.68 1 94.75 88 LYS A O 1
ATOM 686 N N . ALA A 1 89 ? -12.969 11.961 11.289 1 93.88 89 ALA A N 1
ATOM 687 C CA . ALA A 1 89 ? -12.492 13.32 11.547 1 93.88 89 ALA A CA 1
ATOM 688 C C . ALA A 1 89 ? -13.641 14.234 11.945 1 93.88 89 ALA A C 1
ATOM 690 O O . ALA A 1 89 ? -14.719 14.195 11.336 1 93.88 89 ALA A O 1
ATOM 691 N N . TRP A 1 90 ? -13.523 14.914 13.039 1 95.81 90 TRP A N 1
ATOM 692 C CA . TRP A 1 90 ? -14.406 15.977 13.492 1 95.81 90 TRP A CA 1
ATOM 693 C C . TRP A 1 90 ? -13.758 17.344 13.32 1 95.81 90 TRP A C 1
ATOM 695 O O . TRP A 1 90 ? -12.906 17.734 14.125 1 95.81 90 TRP A O 1
ATOM 705 N N . ASN A 1 91 ? -14.227 18.062 12.344 1 92.5 91 ASN A N 1
ATOM 706 C CA . ASN A 1 91 ? -13.641 19.375 12.039 1 92.5 91 ASN A CA 1
ATOM 707 C C . ASN A 1 91 ? -14.492 20.516 12.594 1 92.5 91 ASN A C 1
ATOM 709 O O . ASN A 1 91 ? -15.297 21.094 11.867 1 92.5 91 ASN A O 1
ATOM 713 N N . ALA A 1 92 ? -14.367 20.812 13.812 1 95.38 92 ALA A N 1
ATOM 714 C CA . ALA A 1 92 ? -14.977 21.984 14.453 1 95.38 92 ALA A CA 1
ATOM 715 C C . ALA A 1 92 ? -14 23.141 14.516 1 95.38 92 ALA A C 1
ATOM 717 O O . ALA A 1 92 ? -13.688 23.641 15.602 1 95.38 92 ALA A O 1
ATOM 718 N N . TYR A 1 93 ? -13.625 23.578 13.352 1 94.06 93 TYR A N 1
ATOM 719 C CA . TYR A 1 93 ? -12.586 24.594 13.227 1 94.06 93 TYR A CA 1
ATOM 720 C C . TYR A 1 93 ? -12.898 25.797 14.102 1 94.06 93 TYR A C 1
ATOM 722 O O . TYR A 1 93 ? -14.039 26.281 14.125 1 94.06 93 TYR A O 1
ATOM 730 N N . PRO A 1 94 ? -11.828 26.266 14.891 1 96.12 94 PRO A N 1
ATOM 731 C CA . PRO A 1 94 ? -10.383 26.109 14.758 1 96.12 94 PRO A CA 1
ATOM 732 C C . PRO A 1 94 ? -9.844 24.906 15.539 1 96.12 94 PRO A C 1
ATOM 734 O O . PRO A 1 94 ? -8.625 24.75 15.688 1 96.12 94 PRO A O 1
ATOM 737 N N . TYR A 1 95 ? -10.672 24.047 16.109 1 95.69 95 TYR A N 1
ATOM 738 C CA . TYR A 1 95 ? -10.281 22.781 16.734 1 95.69 95 TYR A CA 1
ATOM 739 C C . TYR A 1 95 ? -10.711 21.609 15.867 1 95.69 95 TYR A C 1
ATOM 741 O O . TYR A 1 95 ? -11.875 21.516 15.461 1 95.69 95 TYR A O 1
ATOM 749 N N . CYS A 1 96 ? -9.773 20.75 15.57 1 94.25 96 CYS A N 1
ATOM 750 C CA . CYS A 1 96 ? -10.055 19.578 14.758 1 94.25 96 CYS A CA 1
ATOM 751 C C . CYS A 1 96 ? -9.516 18.312 15.438 1 94.25 96 CYS A C 1
ATOM 753 O O . CYS A 1 96 ? -8.492 18.359 16.125 1 94.25 96 CYS A O 1
ATOM 755 N N . ARG A 1 97 ? -10.211 17.219 15.234 1 94.75 97 ARG A N 1
ATOM 756 C CA . ARG A 1 97 ? -9.797 15.93 15.773 1 94.75 97 ARG A CA 1
ATOM 757 C C . ARG A 1 97 ? -9.961 14.828 14.727 1 94.75 97 ARG A C 1
ATOM 759 O O . ARG A 1 97 ? -10.969 14.773 14.023 1 94.75 97 ARG A O 1
ATOM 766 N N . THR A 1 98 ? -8.898 14.008 14.547 1 93.75 98 THR A N 1
ATOM 767 C CA . THR A 1 98 ? -8.922 12.852 13.664 1 93.75 98 THR A CA 1
ATOM 768 C C . THR A 1 98 ? -8.5 11.594 14.406 1 93.75 98 THR A C 1
ATOM 770 O O . THR A 1 98 ? -7.516 11.602 15.148 1 93.75 98 THR A O 1
ATOM 773 N N . ILE A 1 99 ? -9.211 10.586 14.227 1 94.31 99 ILE A N 1
ATOM 774 C CA . ILE A 1 99 ? -8.883 9.297 14.828 1 94.31 99 ILE A CA 1
ATOM 775 C C . ILE A 1 99 ? -8.773 8.234 13.734 1 94.31 99 ILE A C 1
ATOM 777 O O . ILE A 1 99 ? -9.664 8.109 12.891 1 94.31 99 ILE A O 1
ATOM 781 N N . VAL A 1 100 ? -7.633 7.582 13.766 1 91.31 100 VAL A N 1
ATOM 782 C CA . VAL A 1 100 ? -7.41 6.48 12.836 1 91.31 100 VAL A CA 1
ATOM 783 C C . VAL A 1 100 ? -7.363 5.16 13.609 1 91.31 100 VAL A C 1
ATOM 785 O O . VAL A 1 100 ? -6.656 5.043 14.609 1 91.31 100 VAL A O 1
ATOM 788 N N . THR A 1 101 ? -8.094 4.211 13.148 1 93.25 101 THR A N 1
ATOM 789 C CA . THR A 1 101 ? -8.109 2.875 13.734 1 93.25 101 THR A CA 1
ATOM 790 C C . THR A 1 101 ? -7.934 1.807 12.656 1 93.25 101 THR A C 1
ATOM 792 O O . THR A 1 101 ? -7.973 2.111 11.461 1 93.25 101 THR A O 1
ATOM 795 N N . ASN A 1 102 ? -7.621 0.595 13.117 1 89.31 102 ASN A N 1
ATOM 796 C CA . ASN A 1 102 ? -7.445 -0.556 12.234 1 89.31 102 ASN A CA 1
ATOM 797 C C . ASN A 1 102 ? -8.422 -1.677 12.578 1 89.31 102 ASN A C 1
ATOM 799 O O . ASN A 1 102 ? -8.641 -1.986 13.75 1 89.31 102 ASN A O 1
ATOM 803 N N . GLU A 1 103 ? -8.992 -2.281 11.562 1 89.31 103 GLU A N 1
ATOM 804 C CA . GLU A 1 103 ? -10.062 -3.254 11.766 1 89.31 103 GLU A CA 1
ATOM 805 C C . GLU A 1 103 ? -9.547 -4.5 12.477 1 89.31 103 GLU A C 1
ATOM 807 O O . GLU A 1 103 ? -10.273 -5.133 13.242 1 89.31 103 GLU A O 1
ATOM 812 N N . TYR A 1 104 ? -8.422 -4.926 12.227 1 84 104 TYR A N 1
ATOM 813 C CA . TYR A 1 104 ? -7.848 -6.141 12.797 1 84 104 TYR A CA 1
ATOM 814 C C . TYR A 1 104 ? -7.281 -5.879 14.188 1 84 104 TYR A C 1
ATOM 816 O O . TYR A 1 104 ? -7.488 -6.672 15.109 1 84 104 TYR A O 1
ATOM 824 N N . MET A 1 105 ? -6.574 -4.793 14.344 1 82.12 105 MET A N 1
ATOM 825 C CA . MET A 1 105 ? -5.879 -4.508 15.594 1 82.12 105 MET A CA 1
ATOM 826 C C . MET A 1 105 ? -6.855 -4.043 16.672 1 82.12 105 MET A C 1
ATOM 828 O O . MET A 1 105 ? -6.566 -4.137 17.859 1 82.12 105 MET A O 1
ATOM 832 N N . LYS A 1 106 ? -7.926 -3.441 16.25 1 86.56 106 LYS A N 1
ATOM 833 C CA . LYS A 1 106 ? -8.984 -3.012 17.141 1 86.56 106 LYS A CA 1
ATOM 834 C C . LYS A 1 106 ? -8.438 -2.107 18.25 1 86.56 106 LYS A C 1
ATOM 836 O O . LYS A 1 106 ? -7.766 -1.114 17.969 1 86.56 106 LYS A O 1
ATOM 841 N N . ASP A 1 107 ? -8.562 -2.51 19.5 1 84.56 107 ASP A N 1
ATOM 842 C CA . ASP A 1 107 ? -8.219 -1.66 20.641 1 84.56 107 ASP A CA 1
ATOM 843 C C . ASP A 1 107 ? -6.703 -1.574 20.812 1 84.56 107 ASP A C 1
ATOM 845 O O . ASP A 1 107 ? -6.207 -0.767 21.609 1 84.56 107 ASP A O 1
ATOM 849 N N . ASP A 1 108 ? -5.969 -2.209 20 1 80.75 108 ASP A N 1
ATOM 850 C CA . ASP A 1 108 ? -4.52 -2.244 20.156 1 80.75 108 ASP A CA 1
ATOM 851 C C . ASP A 1 108 ? -3.836 -1.228 19.25 1 80.75 108 ASP A C 1
ATOM 853 O O . ASP A 1 108 ? -2.605 -1.146 19.219 1 80.75 108 ASP A O 1
ATOM 857 N N . PHE A 1 109 ? -4.719 -0.564 18.641 1 85.12 109 PHE A N 1
ATOM 858 C CA . PHE A 1 109 ? -4.137 0.438 17.75 1 85.12 109 PHE A CA 1
ATOM 859 C C . PHE A 1 109 ? -5.082 1.617 17.578 1 85.12 109 PHE A C 1
ATOM 861 O O . PHE A 1 109 ? -6.262 1.432 17.25 1 85.12 109 PHE A O 1
ATOM 868 N N . PHE A 1 110 ? -4.531 2.814 17.703 1 89.19 110 PHE A N 1
ATOM 869 C CA . PHE A 1 110 ? -5.172 4.016 17.188 1 89.19 110 PHE A CA 1
ATOM 870 C C . PHE A 1 110 ? -4.164 5.152 17.047 1 89.19 110 PHE A C 1
ATOM 872 O O . PHE A 1 110 ? -3.115 5.141 17.688 1 89.19 110 PHE A O 1
ATOM 879 N N . ILE A 1 111 ? -4.465 6.078 16.172 1 87.44 111 ILE A N 1
ATOM 880 C CA . ILE A 1 111 ? -3.809 7.379 16.062 1 87.44 111 ILE A CA 1
ATOM 881 C C . ILE A 1 111 ? -4.836 8.492 16.25 1 87.44 111 ILE A C 1
ATOM 883 O O . ILE A 1 111 ? -5.895 8.484 15.625 1 87.44 111 ILE A O 1
ATOM 887 N N . LYS A 1 112 ? -4.586 9.266 17.188 1 91.31 112 LYS A N 1
ATOM 888 C CA . LYS A 1 112 ? -5.43 10.438 17.438 1 91.31 112 LYS A CA 1
ATOM 889 C C . LYS A 1 112 ? -4.66 11.727 17.203 1 91.31 112 LYS A C 1
ATOM 891 O O . LYS A 1 112 ? -3.594 11.938 17.797 1 91.31 112 LYS A O 1
ATOM 896 N N . ILE A 1 113 ? -5.184 12.555 16.328 1 90.75 113 ILE A N 1
ATOM 897 C CA . ILE A 1 113 ? -4.574 13.852 16.062 1 90.75 113 ILE A CA 1
ATOM 898 C C . ILE A 1 113 ? -5.547 14.969 16.438 1 90.75 113 ILE A C 1
ATOM 900 O O . ILE A 1 113 ? -6.66 15.031 15.906 1 90.75 113 ILE A O 1
ATOM 904 N N . GLU A 1 114 ? -5.152 15.734 17.344 1 93.88 114 GLU A N 1
ATOM 905 C CA . GLU A 1 114 ? -5.898 16.906 17.766 1 93.88 114 GLU A CA 1
ATOM 906 C C . GLU A 1 114 ? -5.137 18.188 17.422 1 93.88 114 GLU A C 1
ATOM 908 O O . GLU A 1 114 ? -3.957 18.328 17.75 1 93.88 114 GLU A O 1
ATOM 913 N N . THR A 1 115 ? -5.844 19.109 16.766 1 95.25 115 THR A N 1
ATOM 914 C CA . THR A 1 115 ? -5.16 20.328 16.359 1 95.25 115 THR A CA 1
ATOM 915 C C . THR A 1 115 ? -5.949 21.562 16.781 1 95.25 115 THR A C 1
ATOM 917 O O . THR A 1 115 ? -7.152 21.656 16.516 1 95.25 115 THR A O 1
ATOM 920 N N . TRP A 1 116 ? -5.312 22.469 17.516 1 96.31 116 TRP A N 1
ATOM 921 C CA . TRP A 1 116 ? -5.805 23.828 17.734 1 96.31 116 TRP A CA 1
ATOM 922 C C . TRP A 1 116 ? -5.09 24.812 16.812 1 96.31 116 TRP A C 1
ATOM 924 O O . TRP A 1 116 ? -3.867 24.766 16.672 1 96.31 116 TRP A O 1
ATOM 934 N N . HIS A 1 117 ? -5.844 25.609 16.156 1 96.75 117 HIS A N 1
ATOM 935 C CA . HIS A 1 117 ? -5.285 26.688 15.367 1 96.75 117 HIS A CA 1
ATOM 936 C C . HIS A 1 117 ? -5.477 28.031 16.062 1 96.75 117 HIS A C 1
ATOM 938 O O . HIS A 1 117 ? -6.605 28.453 16.312 1 96.75 117 HIS A O 1
ATOM 944 N N . LYS A 1 118 ? -4.383 28.719 16.422 1 97.5 118 LYS A N 1
ATOM 945 C CA . LYS A 1 118 ? -4.422 29.953 17.188 1 97.5 118 LYS A CA 1
ATOM 946 C C . LYS A 1 118 ? -3.674 31.078 16.484 1 97.5 118 LYS A C 1
ATOM 948 O O . LYS A 1 118 ? -2.682 30.828 15.789 1 97.5 118 LYS A O 1
ATOM 953 N N . PRO A 1 119 ? -4.188 32.312 16.609 1 96.19 119 PRO A N 1
ATOM 954 C CA . PRO A 1 119 ? -3.525 33.469 15.992 1 96.19 119 PRO A CA 1
ATOM 955 C C . PRO A 1 119 ? -2.307 33.938 16.781 1 96.19 119 PRO A C 1
ATOM 957 O O . PRO A 1 119 ? -2.273 35.062 17.25 1 96.19 119 PRO A O 1
ATOM 960 N N . ASP A 1 120 ? -1.318 33.094 16.953 1 95.81 120 ASP A N 1
ATOM 961 C CA . ASP A 1 120 ? -0.09 33.438 17.656 1 95.81 120 ASP A CA 1
ATOM 962 C C . ASP A 1 120 ? 1.12 32.75 17.031 1 95.81 120 ASP A C 1
ATOM 964 O O . ASP A 1 120 ? 1.016 32.156 15.945 1 95.81 120 ASP A O 1
ATOM 968 N N . LEU A 1 121 ? 2.273 32.906 17.625 1 95.31 121 LEU A N 1
ATOM 969 C CA . LEU A 1 121 ? 3.521 32.438 17.047 1 95.31 121 LEU A CA 1
ATOM 970 C C . LEU A 1 121 ? 4.023 31.203 17.781 1 95.31 121 LEU A C 1
ATOM 972 O O . LEU A 1 121 ? 5.23 31 17.922 1 95.31 121 LEU A O 1
ATOM 976 N N . GLY A 1 122 ? 3.102 30.344 18.328 1 95.19 122 GLY A N 1
ATOM 977 C CA . GLY A 1 122 ? 3.475 29.094 18.984 1 95.19 122 GLY A CA 1
ATOM 978 C C . GLY A 1 122 ? 3.934 29.281 20.422 1 95.19 122 GLY A C 1
ATOM 979 O O . GLY A 1 122 ? 4.762 28.516 20.922 1 95.19 122 GLY A O 1
ATOM 980 N N . THR A 1 123 ? 3.432 30.312 21.094 1 94.12 123 THR A N 1
ATOM 981 C CA . THR A 1 123 ? 3.943 30.672 22.422 1 94.12 123 THR A CA 1
ATOM 982 C C . THR A 1 123 ? 2.99 30.188 23.516 1 94.12 123 THR A C 1
ATOM 984 O O . THR A 1 123 ? 3.316 30.266 24.703 1 94.12 123 THR A O 1
ATOM 987 N N . LEU A 1 124 ? 1.827 29.688 23.125 1 95 124 LEU A N 1
ATOM 988 C CA . LEU A 1 124 ? 0.85 29.281 24.125 1 95 124 LEU A CA 1
ATOM 989 C C . LEU A 1 124 ? 1.229 27.922 24.719 1 95 124 LEU A C 1
ATOM 991 O O . LEU A 1 124 ? 1.693 27.031 24 1 95 124 LEU A O 1
ATOM 995 N N . GLU A 1 125 ? 1.067 27.828 26 1 93.62 125 GLU A N 1
ATOM 996 C CA . GLU A 1 125 ? 1.379 26.578 26.703 1 93.62 125 GLU A CA 1
ATOM 997 C C . GLU A 1 125 ? 0.125 25.734 26.906 1 93.62 125 GLU A C 1
ATOM 999 O O . GLU A 1 125 ? -0.959 26.266 27.156 1 93.62 125 GLU A O 1
ATOM 1004 N N . ASN A 1 126 ? 0.269 24.438 26.766 1 94.56 126 ASN A N 1
ATOM 1005 C CA . ASN A 1 126 ? -0.711 23.391 27.062 1 94.56 126 ASN A CA 1
ATOM 1006 C C . ASN A 1 126 ? -2.076 23.719 26.453 1 94.56 126 ASN A C 1
ATOM 1008 O O . ASN A 1 126 ? -3.088 23.719 27.156 1 94.56 126 ASN A O 1
ATOM 1012 N N . VAL A 1 127 ? -2.064 24.094 25.219 1 94.81 127 VAL A N 1
ATOM 1013 C CA . VAL A 1 127 ? -3.262 24.5 24.484 1 94.81 127 VAL A CA 1
ATOM 1014 C C . VAL A 1 127 ? -4.297 23.375 24.516 1 94.81 127 VAL A C 1
ATOM 1016 O O . VAL A 1 127 ? -5.5 23.641 24.484 1 94.81 127 VAL A O 1
ATOM 1019 N N . HIS A 1 128 ? -3.951 22.109 24.688 1 94.69 128 HIS A N 1
ATOM 1020 C CA . HIS A 1 128 ? -4.848 20.969 24.641 1 94.69 128 HIS A CA 1
ATOM 1021 C C . HIS A 1 128 ? -5.32 20.578 26.047 1 94.69 128 HIS A C 1
ATOM 1023 O O . HIS A 1 128 ? -6.102 19.625 26.203 1 94.69 128 HIS A O 1
ATOM 1029 N N . GLY A 1 129 ? -4.805 21.25 27.031 1 94.5 129 GLY A N 1
ATOM 1030 C CA . GLY A 1 129 ? -5.277 21.016 28.375 1 94.5 129 GLY A CA 1
ATOM 1031 C C . GLY A 1 129 ? -4.871 19.656 28.922 1 94.5 129 GLY A C 1
ATOM 1032 O O . GLY A 1 129 ? -5.688 18.938 29.516 1 94.5 129 GLY A O 1
ATOM 1033 N N . LEU A 1 130 ? -3.688 19.219 28.672 1 92.62 130 LEU A N 1
ATOM 1034 C CA . LEU A 1 130 ? -3.184 17.953 29.219 1 92.62 130 LEU A CA 1
ATOM 1035 C C . LEU A 1 130 ? -3.006 18.047 30.719 1 92.62 130 LEU A C 1
ATOM 1037 O O . LEU A 1 130 ? -2.77 19.141 31.266 1 92.62 130 LEU A O 1
ATOM 1041 N N . ASP A 1 131 ? -3.15 16.906 31.375 1 93.19 131 ASP A N 1
ATOM 1042 C CA . ASP A 1 131 ? -2.887 16.891 32.812 1 93.19 131 ASP A CA 1
ATOM 1043 C C . ASP A 1 131 ? -1.423 17.219 33.094 1 93.19 131 ASP A C 1
ATOM 1045 O O . ASP A 1 131 ? -0.549 16.984 32.281 1 93.19 131 ASP A O 1
ATOM 1049 N N . PRO A 1 132 ? -1.199 17.766 34.219 1 92.38 132 PRO A N 1
ATOM 1050 C CA . PRO A 1 132 ? 0.142 18.25 34.562 1 92.38 132 PRO A CA 1
ATOM 1051 C C . PRO A 1 132 ? 1.216 17.172 34.406 1 92.38 132 PRO A C 1
ATOM 1053 O O . PRO A 1 132 ? 2.312 17.469 33.906 1 92.38 132 PRO A O 1
ATOM 1056 N N . ASN A 1 133 ? 0.993 15.984 34.781 1 90.12 133 ASN A N 1
ATOM 1057 C CA . ASN A 1 133 ? 1.985 14.914 34.656 1 90.12 133 ASN A CA 1
ATOM 1058 C C . ASN A 1 133 ? 2.324 14.594 33.219 1 90.12 133 ASN A C 1
ATOM 1060 O O . ASN A 1 133 ? 3.494 14.414 32.875 1 90.12 133 ASN A O 1
ATOM 1064 N N . THR A 1 134 ? 1.342 14.562 32.406 1 87.88 134 THR A N 1
ATOM 1065 C CA . THR A 1 134 ? 1.553 14.312 30.984 1 87.88 134 THR A CA 1
ATOM 1066 C C . THR A 1 134 ? 2.246 15.508 30.328 1 87.88 134 THR A C 1
ATOM 1068 O O . THR A 1 134 ? 3.166 15.328 29.516 1 87.88 134 THR A O 1
ATOM 1071 N N . TRP A 1 135 ? 1.783 16.672 30.703 1 89.88 135 TRP A N 1
ATOM 1072 C CA . TRP A 1 135 ? 2.309 17.891 30.109 1 89.88 135 TRP A CA 1
ATOM 1073 C C . TRP A 1 135 ? 3.807 18.016 30.359 1 89.88 135 TRP A C 1
ATOM 1075 O O . TRP A 1 135 ? 4.551 18.484 29.5 1 89.88 135 TRP A O 1
ATOM 1085 N N . LYS A 1 136 ? 4.27 17.484 31.469 1 88.81 136 LYS A N 1
ATOM 1086 C CA . LYS A 1 136 ? 5.676 17.594 31.844 1 88.81 136 LYS A CA 1
ATOM 1087 C C . LYS A 1 136 ? 6.543 16.656 31.016 1 88.81 136 LYS A C 1
ATOM 1089 O O . LYS A 1 136 ? 7.738 16.891 30.844 1 88.81 136 LYS A O 1
ATOM 1094 N N . THR A 1 137 ? 5.953 15.633 30.453 1 85.94 137 THR A N 1
ATOM 1095 C CA . THR A 1 137 ? 6.75 14.594 29.812 1 85.94 137 THR A CA 1
ATOM 1096 C C . THR A 1 137 ? 6.656 14.695 28.297 1 85.94 137 THR A C 1
ATOM 1098 O O . THR A 1 137 ? 7.473 14.117 27.578 1 85.94 137 THR A O 1
ATOM 1101 N N . VAL A 1 138 ? 5.707 15.453 27.844 1 85.44 138 VAL A N 1
ATOM 1102 C CA . VAL A 1 138 ? 5.484 15.492 26.406 1 85.44 138 VAL A CA 1
ATOM 1103 C C . VAL A 1 138 ? 6.551 16.359 25.75 1 85.44 138 VAL A C 1
ATOM 1105 O O . VAL A 1 138 ? 6.898 17.438 26.25 1 85.44 138 VAL A O 1
ATOM 1108 N N . GLU A 1 139 ? 7.098 15.836 24.688 1 83.69 139 GLU A N 1
ATOM 1109 C CA . GLU A 1 139 ? 8.094 16.578 23.922 1 83.69 139 GLU A CA 1
ATOM 1110 C C . GLU A 1 139 ? 7.426 17.453 22.859 1 83.69 139 GLU A C 1
ATOM 1112 O O . GLU A 1 139 ? 6.551 16.984 22.125 1 83.69 139 GLU A O 1
ATOM 1117 N N . ILE A 1 140 ? 7.816 18.688 22.891 1 88.75 140 ILE A N 1
ATOM 1118 C CA . ILE A 1 140 ? 7.289 19.625 21.891 1 88.75 140 ILE A CA 1
ATOM 1119 C C . ILE A 1 140 ? 8.25 19.703 20.703 1 88.75 140 ILE A C 1
ATOM 1121 O O . ILE A 1 140 ? 9.438 19.969 20.875 1 88.75 140 ILE A O 1
ATOM 1125 N N . VAL A 1 141 ? 7.762 19.406 19.578 1 89 141 VAL A N 1
ATOM 1126 C CA . VAL A 1 141 ? 8.531 19.516 18.344 1 89 141 VAL A CA 1
ATOM 1127 C C . VAL A 1 141 ? 8.141 20.781 17.594 1 89 141 VAL A C 1
ATOM 1129 O O . VAL A 1 141 ? 6.965 20.984 17.266 1 89 141 VAL A O 1
ATOM 1132 N N . HIS A 1 142 ? 9.07 21.672 17.312 1 92.19 142 HIS A N 1
ATOM 1133 C CA . HIS A 1 142 ? 8.836 22.891 16.531 1 92.19 142 HIS A CA 1
ATOM 1134 C C . HIS A 1 142 ? 9.188 22.688 15.062 1 92.19 142 HIS A C 1
ATOM 1136 O O . HIS A 1 142 ? 10.328 22.328 14.742 1 92.19 142 HIS A O 1
ATOM 1142 N N . ILE A 1 143 ? 8.273 22.875 14.234 1 92.81 143 ILE A N 1
ATOM 1143 C CA . ILE A 1 143 ? 8.492 22.75 12.797 1 92.81 143 ILE A CA 1
ATOM 1144 C C . ILE A 1 143 ? 8.742 24.125 12.195 1 92.81 143 ILE A C 1
ATOM 1146 O O . ILE A 1 143 ? 7.949 25.062 12.398 1 92.81 143 ILE A O 1
ATOM 1150 N N . ASP A 1 144 ? 9.875 24.281 11.609 1 95.56 144 ASP A N 1
ATOM 1151 C CA . ASP A 1 144 ? 10.188 25.469 10.828 1 95.56 144 ASP A CA 1
ATOM 1152 C C . ASP A 1 144 ? 10.117 25.188 9.328 1 95.56 144 ASP A C 1
ATOM 1154 O O . ASP A 1 144 ? 11.016 24.547 8.773 1 95.56 144 ASP A O 1
ATOM 1158 N N . ILE A 1 145 ? 9.141 25.688 8.648 1 96.06 145 ILE A N 1
ATOM 1159 C CA . ILE A 1 145 ? 8.852 25.328 7.258 1 96.06 145 ILE A CA 1
ATOM 1160 C C . ILE A 1 145 ? 9.914 25.922 6.344 1 96.06 145 ILE A C 1
ATOM 1162 O O . ILE A 1 145 ? 10.023 25.547 5.176 1 96.06 145 ILE A O 1
ATOM 1166 N N . ALA A 1 146 ? 10.68 26.891 6.809 1 96.81 146 ALA A N 1
ATOM 1167 C CA . ALA A 1 146 ? 11.688 27.531 5.973 1 96.81 146 ALA A CA 1
ATOM 1168 C C . ALA A 1 146 ? 13.062 26.906 6.195 1 96.81 146 ALA A C 1
ATOM 1170 O O . ALA A 1 146 ? 14.023 27.234 5.492 1 96.81 146 ALA A O 1
ATOM 1171 N N . ASP A 1 147 ? 13.188 26.047 7.207 1 95.56 147 ASP A N 1
ATOM 1172 C CA . ASP A 1 147 ? 14.461 25.438 7.543 1 95.56 147 ASP A CA 1
ATOM 1173 C C . ASP A 1 147 ? 14.742 24.234 6.648 1 95.56 147 ASP A C 1
ATOM 1175 O O . ASP A 1 147 ? 14.227 23.141 6.898 1 95.56 147 ASP A O 1
ATOM 1179 N N . ARG A 1 148 ? 15.648 24.359 5.742 1 93.25 148 ARG A N 1
ATOM 1180 C CA . ARG A 1 148 ? 15.984 23.328 4.77 1 93.25 148 ARG A CA 1
ATOM 1181 C C . ARG A 1 148 ? 16.578 22.094 5.461 1 93.25 148 ARG A C 1
ATOM 1183 O O . ARG A 1 148 ? 16.406 20.969 4.992 1 93.25 148 ARG A O 1
ATOM 1190 N N . SER A 1 149 ? 17.172 22.297 6.531 1 92.5 149 SER A N 1
ATOM 1191 C CA . SER A 1 149 ? 17.828 21.203 7.223 1 92.5 149 SER A CA 1
ATOM 1192 C C . SER A 1 149 ? 16.812 20.203 7.77 1 92.5 149 SER A C 1
ATOM 1194 O O . SER A 1 149 ? 17.172 19.078 8.109 1 92.5 149 SER A O 1
ATOM 1196 N N . GLN A 1 150 ? 15.531 20.594 7.844 1 91.5 150 GLN A N 1
ATOM 1197 C CA . GLN A 1 150 ? 14.484 19.719 8.359 1 91.5 150 GLN A CA 1
ATOM 1198 C C . GLN A 1 150 ? 13.828 18.922 7.238 1 91.5 150 GLN A C 1
ATOM 1200 O O . GLN A 1 150 ? 12.891 18.156 7.477 1 91.5 150 GLN A O 1
ATOM 1205 N N . VAL A 1 151 ? 14.289 19.062 6.035 1 91.69 151 VAL A N 1
ATOM 1206 C CA . VAL A 1 151 ? 13.703 18.391 4.875 1 91.69 151 VAL A CA 1
ATOM 1207 C C . VAL A 1 151 ? 14.664 17.344 4.34 1 91.69 151 VAL A C 1
ATOM 1209 O O . VAL A 1 151 ? 15.82 17.641 4.02 1 91.69 151 VAL A O 1
ATOM 1212 N N . GLU A 1 152 ? 14.25 16.125 4.324 1 85.5 152 GLU A N 1
ATOM 1213 C CA . GLU A 1 152 ? 15.078 15.07 3.738 1 85.5 152 GLU A CA 1
ATOM 1214 C C . GLU A 1 152 ? 15.375 15.352 2.268 1 85.5 152 GLU A C 1
ATOM 1216 O O . GLU A 1 152 ? 14.5 15.836 1.537 1 85.5 152 GLU A O 1
ATOM 1221 N N . PRO A 1 153 ? 16.531 14.961 1.833 1 86.81 153 PRO A N 1
ATOM 1222 C CA . PRO A 1 153 ? 16.922 15.219 0.443 1 86.81 153 PRO A CA 1
ATOM 1223 C C . PRO A 1 153 ? 15.93 14.633 -0.561 1 86.81 153 PRO A C 1
ATOM 1225 O O . PRO A 1 153 ? 15.602 15.281 -1.562 1 86.81 153 PRO A O 1
ATOM 1228 N N . ALA A 1 154 ? 15.391 13.547 -0.27 1 76.5 154 ALA A N 1
ATOM 1229 C CA . ALA A 1 154 ? 14.484 12.867 -1.189 1 76.5 154 ALA A CA 1
ATOM 1230 C C . ALA A 1 154 ? 13.148 13.602 -1.295 1 76.5 154 ALA A C 1
ATOM 1232 O O . ALA A 1 154 ? 12.43 13.453 -2.281 1 76.5 154 ALA A O 1
ATOM 1233 N N . ASP A 1 155 ? 12.867 14.445 -0.342 1 82.62 155 ASP A N 1
ATOM 1234 C CA . ASP A 1 155 ? 11.586 15.141 -0.284 1 82.62 155 ASP A CA 1
ATOM 1235 C C . ASP A 1 155 ? 11.703 16.562 -0.837 1 82.62 155 ASP A C 1
ATOM 1237 O O . ASP A 1 155 ? 10.695 17.234 -1.059 1 82.62 155 ASP A O 1
ATOM 1241 N N . TYR A 1 156 ? 12.859 16.969 -1.06 1 91.19 156 TYR A N 1
ATOM 1242 C CA . TYR A 1 156 ? 13.078 18.375 -1.36 1 91.19 156 TYR A CA 1
ATOM 1243 C C . TYR A 1 156 ? 12.641 18.719 -2.781 1 91.19 156 TYR A C 1
ATOM 1245 O O . TYR A 1 156 ? 12.984 18 -3.727 1 91.19 156 TYR A O 1
ATOM 1253 N N . LYS A 1 157 ? 11.883 19.672 -2.949 1 89.19 157 LYS A N 1
ATOM 1254 C CA . LYS A 1 157 ? 11.508 20.312 -4.211 1 89.19 157 LYS A CA 1
ATOM 1255 C C . LYS A 1 157 ? 11.719 21.812 -4.152 1 89.19 157 LYS A C 1
ATOM 1257 O O . LYS A 1 157 ? 11.156 22.5 -3.295 1 89.19 157 LYS A O 1
ATOM 1262 N N . ALA A 1 158 ? 12.43 22.297 -5.109 1 92.75 158 ALA A N 1
ATOM 1263 C CA . ALA A 1 158 ? 12.781 23.719 -5.113 1 92.75 158 ALA A CA 1
ATOM 1264 C C . ALA A 1 158 ? 11.531 24.594 -5.195 1 92.75 158 ALA A C 1
ATOM 1266 O O . ALA A 1 158 ? 11.477 25.656 -4.59 1 92.75 158 ALA A O 1
ATOM 1267 N N . ASP A 1 159 ? 10.547 24.141 -5.883 1 93.44 159 ASP A N 1
ATOM 1268 C CA . ASP A 1 159 ? 9.344 24.938 -6.07 1 93.44 159 ASP A CA 1
ATOM 1269 C C . ASP A 1 159 ? 8.445 24.875 -4.836 1 93.44 159 ASP A C 1
ATOM 1271 O O . ASP A 1 159 ? 7.441 25.578 -4.762 1 93.44 159 ASP A O 1
ATOM 1275 N N . GLU A 1 160 ? 8.82 24.125 -3.855 1 94.31 160 GLU A N 1
ATOM 1276 C CA . GLU A 1 160 ? 8.109 24.031 -2.586 1 94.31 160 GLU A CA 1
ATOM 1277 C C . GLU A 1 160 ? 9.016 24.406 -1.416 1 94.31 160 GLU A C 1
ATOM 1279 O O . GLU A 1 160 ? 8.875 23.859 -0.316 1 94.31 160 GLU A O 1
ATOM 1284 N N . ASP A 1 161 ? 9.961 25.234 -1.715 1 96.88 161 ASP A N 1
ATOM 1285 C CA . ASP A 1 161 ? 10.859 25.75 -0.692 1 96.88 161 ASP A CA 1
ATOM 1286 C C . ASP A 1 161 ? 10.438 27.156 -0.254 1 96.88 161 ASP A C 1
ATOM 1288 O O . ASP A 1 161 ? 10.625 28.125 -0.991 1 96.88 161 ASP A O 1
ATOM 1292 N N . PRO A 1 162 ? 9.914 27.312 0.98 1 98.12 162 PRO A N 1
ATOM 1293 C CA . PRO A 1 162 ? 9.438 28.609 1.439 1 98.12 162 PRO A CA 1
ATOM 1294 C C . PRO A 1 162 ? 10.555 29.656 1.503 1 98.12 162 PRO A C 1
ATOM 1296 O O . PRO A 1 162 ? 10.281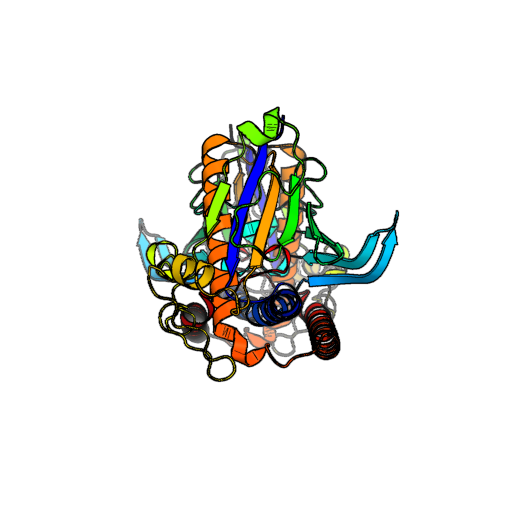 30.859 1.516 1 98.12 162 PRO A O 1
ATOM 1299 N N . ALA A 1 163 ? 11.789 29.203 1.58 1 97.62 163 ALA A N 1
ATOM 1300 C CA . ALA A 1 163 ? 12.93 30.125 1.619 1 97.62 163 ALA A CA 1
ATOM 1301 C C . ALA A 1 163 ? 13.195 30.719 0.241 1 97.62 163 ALA A C 1
ATOM 1303 O O . ALA A 1 163 ? 13.922 31.703 0.118 1 97.62 163 ALA A O 1
ATOM 1304 N N . LEU A 1 164 ? 12.68 30.109 -0.789 1 97.69 164 LEU A N 1
ATOM 1305 C CA . LEU A 1 164 ? 12.867 30.594 -2.156 1 97.69 164 LEU A CA 1
ATOM 1306 C C . LEU A 1 164 ? 11.578 31.188 -2.709 1 97.69 164 LEU A C 1
ATOM 1308 O O . LEU A 1 164 ? 11.617 32.125 -3.496 1 97.69 164 LEU A O 1
ATOM 1312 N N . PHE A 1 165 ? 10.523 30.703 -2.314 1 97.94 165 PHE A N 1
ATOM 1313 C CA . PHE A 1 165 ? 9.219 31.047 -2.871 1 97.94 165 PHE A CA 1
ATOM 1314 C C . PHE A 1 165 ? 8.734 32.375 -2.334 1 97.94 165 PHE A C 1
ATOM 1316 O O . PHE A 1 165 ? 8.883 32.688 -1.145 1 97.94 165 PHE A O 1
ATOM 1323 N N . GLN A 1 166 ? 8.164 33.125 -3.215 1 98 166 GLN A N 1
ATOM 1324 C CA . GLN A 1 166 ? 7.434 34.344 -2.854 1 98 166 GLN A CA 1
ATOM 1325 C C . GLN A 1 166 ? 6.082 34.406 -3.561 1 98 166 GLN A C 1
ATOM 1327 O O . GLN A 1 166 ? 6.012 34.281 -4.785 1 98 166 GLN A O 1
ATOM 1332 N N . SER A 1 167 ? 5.086 34.594 -2.754 1 97.81 167 SER A N 1
ATOM 1333 C CA . SER A 1 167 ? 3.742 34.688 -3.312 1 97.81 167 SER A CA 1
ATOM 1334 C C . SER A 1 167 ? 3.584 35.938 -4.172 1 97.81 167 SER A C 1
ATOM 1336 O O . S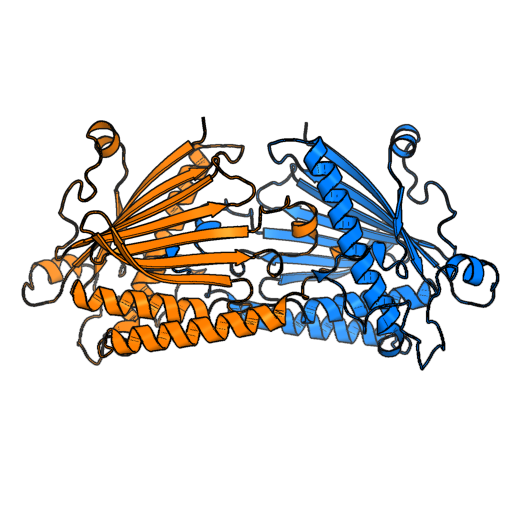ER A 1 167 ? 3.953 37.031 -3.748 1 97.81 167 SER A O 1
ATOM 1338 N N . VAL A 1 168 ? 3.035 35.719 -5.352 1 97.94 168 VAL A N 1
ATOM 1339 C CA . VAL A 1 168 ? 2.75 36.844 -6.23 1 97.94 168 VAL A CA 1
ATOM 1340 C C . VAL A 1 168 ? 1.537 37.625 -5.711 1 97.94 168 VAL A C 1
ATOM 1342 O O . VAL A 1 168 ? 1.515 38.844 -5.746 1 97.94 168 VAL A O 1
ATOM 1345 N N . LYS A 1 169 ? 0.574 36.969 -5.16 1 97.38 169 LYS A N 1
ATOM 1346 C CA . LYS A 1 169 ? -0.696 37.562 -4.766 1 97.38 169 LYS A CA 1
ATOM 1347 C C . LYS A 1 169 ? -0.581 38.25 -3.406 1 97.38 169 LYS A C 1
ATOM 1349 O O . LYS A 1 169 ? -1.168 39.312 -3.193 1 97.38 169 LYS A O 1
ATOM 1354 N N . THR A 1 170 ? 0.091 37.688 -2.482 1 97 170 THR A N 1
ATOM 1355 C CA . THR A 1 170 ? 0.106 38.188 -1.118 1 97 170 THR A CA 1
ATOM 1356 C C . THR A 1 170 ? 1.434 38.875 -0.814 1 97 170 THR A C 1
ATOM 1358 O O . THR A 1 170 ? 1.556 39.594 0.183 1 97 170 THR A O 1
ATOM 1361 N N . LYS A 1 171 ? 2.506 38.594 -1.641 1 96.25 171 LYS A N 1
ATOM 1362 C CA . LYS A 1 171 ? 3.857 39.125 -1.495 1 96.25 171 LYS A CA 1
ATOM 1363 C C . LYS A 1 171 ? 4.57 38.5 -0.298 1 96.25 171 LYS A C 1
ATOM 1365 O O . LYS A 1 171 ? 5.668 38.938 0.065 1 96.25 171 LYS A O 1
ATOM 1370 N N . ARG A 1 172 ? 3.943 37.5 0.274 1 96.81 172 ARG A N 1
ATOM 1371 C CA . ARG A 1 172 ? 4.574 36.781 1.383 1 96.81 172 ARG A CA 1
ATOM 1372 C C . ARG A 1 172 ? 5.715 35.906 0.889 1 96.81 172 ARG A C 1
ATOM 1374 O O . ARG A 1 172 ? 5.605 35.281 -0.166 1 96.81 172 ARG A O 1
ATOM 1381 N N . GLY A 1 173 ? 6.805 35.875 1.715 1 95.75 173 GLY A N 1
ATOM 1382 C CA . GLY A 1 173 ? 8.008 35.125 1.323 1 95.75 173 GLY A CA 1
ATOM 1383 C C . GLY A 1 173 ? 8.984 36 0.536 1 95.75 173 GLY A C 1
ATOM 1384 O O . GLY A 1 173 ? 8.719 37.156 0.268 1 95.75 173 GLY A O 1
ATOM 1385 N N . PRO A 1 174 ? 10.047 35.469 0.166 1 97.88 174 PRO A N 1
ATOM 1386 C CA . PRO A 1 174 ? 10.633 34.25 0.702 1 97.88 174 PRO A CA 1
ATOM 1387 C C . PRO A 1 174 ? 10.906 34.344 2.203 1 97.88 174 PRO A C 1
ATOM 1389 O O . PRO A 1 174 ? 11.062 35.438 2.748 1 97.88 174 PRO A O 1
ATOM 1392 N N . LEU A 1 175 ? 10.797 33.281 2.834 1 98 175 LEU A N 1
ATOM 1393 C CA . LEU A 1 175 ? 11.023 33.25 4.273 1 98 175 LEU A CA 1
ATOM 1394 C C . LEU A 1 175 ? 12.5 33.031 4.586 1 98 175 LEU A C 1
ATOM 1396 O O . LEU A 1 175 ? 13.023 31.922 4.398 1 98 175 LEU A O 1
ATOM 1400 N N . GLY A 1 176 ? 13.156 34.031 5.055 1 95.12 176 GLY A N 1
ATOM 1401 C CA . GLY A 1 176 ? 14.562 33.969 5.41 1 95.12 176 GLY A CA 1
ATOM 1402 C C . GLY A 1 176 ? 14.805 33.25 6.734 1 95.12 176 GLY A C 1
ATOM 1403 O O . GLY A 1 176 ? 13.859 32.781 7.367 1 95.12 176 GLY A O 1
ATOM 1404 N N . PRO A 1 177 ? 16.031 33.094 7.223 1 93.94 177 PRO A N 1
ATOM 1405 C CA . PRO A 1 177 ? 16.391 32.375 8.453 1 93.94 177 PRO A CA 1
ATOM 1406 C C . PRO A 1 177 ? 15.75 33 9.695 1 93.94 177 PRO A C 1
ATOM 1408 O O . PRO A 1 177 ? 15.547 32.312 10.695 1 93.94 177 PRO A O 1
ATOM 1411 N N . ASN A 1 178 ? 15.406 34.344 9.609 1 95 178 ASN A N 1
ATOM 1412 C CA . ASN A 1 178 ? 14.828 35 10.766 1 95 178 ASN A CA 1
ATOM 1413 C C . ASN A 1 178 ? 13.359 35.344 10.547 1 95 178 ASN A C 1
ATOM 1415 O O . ASN A 1 178 ? 12.828 36.281 11.141 1 95 178 ASN A O 1
ATOM 1419 N N . TRP A 1 179 ? 12.742 34.562 9.695 1 96.56 179 TRP A N 1
ATOM 1420 C CA . TRP A 1 179 ? 11.406 34.969 9.25 1 96.56 179 TRP A CA 1
ATOM 1421 C C . TRP A 1 179 ? 10.422 34.969 10.422 1 96.56 179 TRP A C 1
ATOM 1423 O O . TRP A 1 179 ? 9.516 35.781 10.477 1 96.56 179 TRP A O 1
ATOM 1433 N N . LYS A 1 180 ? 10.547 34.125 11.422 1 95.06 180 LYS A N 1
ATOM 1434 C CA . LYS A 1 180 ? 9.641 34.094 12.562 1 95.06 180 LYS A CA 1
ATOM 1435 C C . LYS A 1 180 ? 9.773 35.344 13.414 1 95.06 180 LYS A C 1
ATOM 1437 O O . LYS A 1 180 ? 8.773 35.906 13.867 1 95.06 180 LYS A O 1
ATOM 1442 N N . LYS A 1 181 ? 11.008 35.719 13.656 1 94.62 181 LYS A N 1
ATOM 1443 C CA . LYS A 1 181 ? 11.258 36.969 14.375 1 94.62 181 LYS A CA 1
ATOM 1444 C C . LYS A 1 181 ? 10.703 38.156 13.617 1 94.62 181 LYS A C 1
ATOM 1446 O O . LYS A 1 181 ? 10.125 39.094 14.219 1 94.62 181 LYS A O 1
ATOM 1451 N N . GLU A 1 182 ? 10.938 38.125 12.32 1 94.81 182 GLU A N 1
ATOM 1452 C CA . GLU A 1 182 ? 10.406 39.188 11.469 1 94.81 182 GLU A CA 1
ATOM 1453 C C . GLU A 1 182 ? 8.883 39.25 11.539 1 94.81 182 GLU A C 1
ATOM 1455 O O . GLU A 1 182 ? 8.289 40.312 11.586 1 94.81 182 GLU A O 1
ATOM 1460 N N . LEU A 1 183 ? 8.328 38.094 11.508 1 94.75 183 LEU A N 1
ATOM 1461 C CA . LEU A 1 183 ? 6.875 38 11.609 1 94.75 183 LEU A CA 1
ATOM 1462 C C . LEU A 1 183 ? 6.391 38.531 12.953 1 94.75 183 LEU A C 1
ATOM 1464 O O . LEU A 1 183 ? 5.367 39.219 13.016 1 94.75 183 LEU A O 1
ATOM 1468 N N . ALA A 1 184 ? 7.055 38.25 14.031 1 93.5 184 ALA A N 1
ATOM 1469 C CA . ALA A 1 184 ? 6.719 38.719 15.367 1 93.5 184 ALA A CA 1
ATOM 1470 C C . ALA A 1 184 ? 6.758 40.25 15.43 1 93.5 184 ALA A C 1
ATOM 1472 O O . ALA A 1 184 ? 5.98 40.875 16.172 1 93.5 184 ALA A O 1
ATOM 1473 N N . ASN A 1 185 ? 7.609 40.812 14.625 1 93.56 185 ASN A N 1
ATOM 1474 C CA . ASN A 1 185 ? 7.801 42.281 14.625 1 93.56 185 ASN A CA 1
ATOM 1475 C C . ASN A 1 185 ? 6.879 42.969 13.625 1 93.56 185 ASN A C 1
ATOM 1477 O O . ASN A 1 185 ? 6.953 44.188 13.438 1 93.56 185 ASN A O 1
ATOM 1481 N N . SER A 1 186 ? 6.125 42.188 12.93 1 90.25 186 SER A N 1
ATOM 1482 C CA . SER A 1 186 ? 5.168 42.719 11.969 1 90.25 186 SER A CA 1
ATOM 1483 C C . SER A 1 186 ? 3.736 42.375 12.359 1 90.25 186 SER A C 1
ATOM 1485 O O . SER A 1 186 ? 3.109 41.531 11.727 1 90.25 186 SER A O 1
ATOM 1487 N N . PRO A 1 187 ? 3.254 43.125 13.242 1 84.06 187 PRO A N 1
ATOM 1488 C CA . PRO A 1 187 ? 1.938 42.75 13.789 1 84.06 187 PRO A CA 1
ATOM 1489 C C . PRO A 1 187 ? 0.837 42.812 12.727 1 84.06 187 PRO A C 1
ATOM 1491 O O . PRO A 1 187 ? -0.199 42.156 12.891 1 84.06 187 PRO A O 1
ATOM 1494 N N . ASP A 1 188 ? 1.026 43.5 11.633 1 88.69 188 ASP A N 1
ATOM 1495 C CA . ASP A 1 188 ? 0.007 43.625 10.594 1 88.69 188 ASP A CA 1
ATOM 1496 C C . ASP A 1 188 ? 0.038 42.438 9.656 1 88.69 188 ASP A C 1
ATOM 1498 O O . ASP A 1 188 ? -0.906 42.188 8.891 1 88.69 188 ASP A O 1
ATOM 1502 N N . CYS A 1 189 ? 1.049 41.656 9.742 1 91.62 189 CYS A N 1
ATOM 1503 C CA . CYS A 1 189 ? 1.137 40.469 8.906 1 91.62 189 CYS A CA 1
ATOM 1504 C C . CYS A 1 189 ? 0.394 39.312 9.539 1 91.62 189 CYS A C 1
ATOM 1506 O O . CYS A 1 189 ? 0.517 39.062 10.742 1 91.62 189 CYS A O 1
ATOM 1508 N N . PRO A 1 190 ? -0.406 38.656 8.742 1 96.44 190 PRO A N 1
ATOM 1509 C CA . PRO A 1 190 ? -1.12 37.5 9.281 1 96.44 190 PRO A CA 1
ATOM 1510 C C . PRO A 1 190 ? -0.178 36.406 9.812 1 96.44 190 PRO A C 1
ATOM 1512 O O . PRO A 1 190 ? 0.87 36.156 9.211 1 96.44 190 PRO A O 1
ATOM 1515 N N . GLN A 1 191 ? -0.462 35.906 10.961 1 96.56 191 GLN A N 1
ATOM 1516 C CA . GLN A 1 191 ? 0.332 34.844 11.578 1 96.56 191 GLN A CA 1
ATOM 1517 C C . GLN A 1 191 ? -0.552 33.875 12.375 1 96.56 191 GLN A C 1
ATOM 1519 O O . GLN A 1 191 ? -1.57 34.281 12.938 1 96.56 191 GLN A O 1
ATOM 1524 N N . MET A 1 192 ? -0.206 32.656 12.391 1 97.38 192 MET A N 1
ATOM 1525 C CA . MET A 1 192 ? -0.907 31.672 13.211 1 97.38 192 MET A CA 1
ATOM 1526 C C . MET A 1 192 ? -0.004 30.484 13.531 1 97.38 192 MET A C 1
ATOM 1528 O O . MET A 1 192 ? 1.106 30.375 13 1 97.38 192 MET A O 1
ATOM 1532 N N . CYS A 1 193 ? -0.431 29.703 14.461 1 97.25 193 CYS A N 1
ATOM 1533 C CA . CYS A 1 193 ? 0.253 28.469 14.812 1 97.25 193 CYS A CA 1
ATOM 1534 C C . CYS A 1 193 ? -0.728 27.312 14.883 1 97.25 193 CYS A C 1
ATOM 1536 O O . CYS A 1 193 ? -1.824 27.438 15.422 1 97.25 193 CYS A O 1
ATOM 1538 N N . ALA A 1 194 ? -0.412 26.281 14.188 1 96 194 ALA A N 1
ATOM 1539 C CA . ALA A 1 194 ? -1.116 25.016 14.359 1 96 194 ALA A CA 1
ATOM 1540 C C . ALA A 1 194 ? -0.504 24.203 15.492 1 96 194 ALA A C 1
ATOM 1542 O O . ALA A 1 194 ? 0.64 23.75 15.391 1 96 194 ALA A O 1
ATOM 1543 N N . TYR A 1 195 ? -1.233 24.031 16.609 1 95.94 195 TYR A N 1
ATOM 1544 C CA . TYR A 1 195 ? -0.839 23.188 17.734 1 95.94 195 TYR A CA 1
ATOM 1545 C C . TYR A 1 195 ? -1.38 21.766 17.562 1 95.94 195 TYR A C 1
ATOM 1547 O O . TYR A 1 195 ? -2.58 21.531 17.719 1 95.94 195 TYR A O 1
ATOM 1555 N N . LYS A 1 196 ? -0.517 20.797 17.234 1 93.56 196 LYS A N 1
ATOM 1556 C CA . LYS A 1 196 ? -0.941 19.422 17 1 93.56 196 LYS A CA 1
ATOM 1557 C C . LYS A 1 196 ? -0.554 18.516 18.172 1 93.56 196 LYS A C 1
ATOM 1559 O O . LYS A 1 196 ? 0.564 18.609 18.672 1 93.56 196 LYS A O 1
ATOM 1564 N N . LEU A 1 197 ? -1.476 17.828 18.641 1 92.81 197 LEU A N 1
ATOM 1565 C CA . LEU A 1 197 ? -1.274 16.766 19.625 1 92.81 197 LEU A CA 1
ATOM 1566 C C . LEU A 1 197 ? -1.54 15.398 19.016 1 92.81 197 LEU A C 1
ATOM 1568 O O . LEU A 1 197 ? -2.662 15.109 18.594 1 92.81 197 LEU A O 1
ATOM 1572 N N . VAL A 1 198 ? -0.488 14.594 18.891 1 89.81 198 VAL A N 1
ATOM 1573 C CA . VAL A 1 198 ? -0.596 13.266 18.297 1 89.81 198 VAL A CA 1
ATOM 1574 C C . VAL A 1 198 ? -0.491 12.203 19.375 1 89.81 198 VAL A C 1
ATOM 1576 O O . VAL A 1 198 ? 0.493 12.156 20.125 1 89.81 198 VAL A O 1
ATOM 1579 N N . THR A 1 199 ? -1.506 11.414 19.516 1 89.31 199 THR A N 1
ATOM 1580 C CA . THR A 1 199 ? -1.536 10.273 20.422 1 89.31 199 THR A CA 1
ATOM 1581 C C . THR A 1 199 ? -1.582 8.961 19.641 1 89.31 199 THR A C 1
ATOM 1583 O O . THR A 1 199 ? -2.453 8.766 18.797 1 89.31 199 THR A O 1
ATOM 1586 N N . ILE A 1 200 ? -0.636 8.133 19.922 1 86.25 200 ILE A N 1
ATOM 1587 C CA . ILE A 1 200 ? -0.568 6.867 19.188 1 86.25 200 ILE A CA 1
ATOM 1588 C C . ILE A 1 200 ? -0.57 5.707 20.188 1 86.25 200 ILE A C 1
ATOM 1590 O O . ILE A 1 200 ? 0.213 5.695 21.141 1 86.25 200 ILE A O 1
ATOM 1594 N N . LYS A 1 201 ? -1.496 4.828 20.016 1 83 201 LYS A N 1
ATOM 1595 C CA . LYS A 1 201 ? -1.475 3.518 20.656 1 83 201 LYS A CA 1
ATOM 1596 C C . LYS A 1 201 ? -1.128 2.422 19.656 1 83 201 LYS A C 1
ATOM 1598 O O . LYS A 1 201 ? -1.77 2.303 18.609 1 83 201 LYS A O 1
ATOM 1603 N N . PHE A 1 202 ? -0.019 1.866 19.938 1 75 202 PHE A N 1
ATOM 1604 C CA . PHE A 1 202 ? 0.409 0.805 19.047 1 75 202 PHE A CA 1
ATOM 1605 C C . PHE A 1 202 ? 1.038 -0.346 19.812 1 75 202 PHE A C 1
ATOM 1607 O O . PHE A 1 202 ? 1.993 -0.145 20.562 1 75 202 PHE A O 1
ATOM 1614 N N . LYS A 1 203 ? 0.404 -1.439 19.984 1 63.22 203 LYS A N 1
ATOM 1615 C CA . LYS A 1 203 ? 0.958 -2.602 20.672 1 63.22 203 LYS A CA 1
ATOM 1616 C C . LYS A 1 203 ? 1.67 -3.531 19.688 1 63.22 203 LYS A C 1
ATOM 1618 O O . LYS A 1 203 ? 1.048 -4.422 19.109 1 63.22 203 LYS A O 1
ATOM 1623 N N . TRP A 1 204 ? 2.215 -2.814 18.672 1 54.81 204 TRP A N 1
ATOM 1624 C CA . TRP A 1 204 ? 2.885 -3.791 17.828 1 54.81 204 TRP A CA 1
ATOM 1625 C C . TRP A 1 204 ? 4.141 -4.332 18.5 1 54.81 204 TRP A C 1
ATOM 1627 O O . TRP A 1 204 ? 4.719 -3.676 19.359 1 54.81 204 TRP A O 1
ATOM 1637 N N . TRP A 1 205 ? 4.422 -5.461 18.422 1 47.34 205 TRP A N 1
ATOM 1638 C CA . TRP A 1 205 ? 5.434 -6.301 19.047 1 47.34 205 TRP A CA 1
ATOM 1639 C C . TRP A 1 205 ? 6.84 -5.836 18.672 1 47.34 205 TRP A C 1
ATOM 1641 O O . TRP A 1 205 ? 7.121 -5.59 17.5 1 47.34 205 TRP A O 1
ATOM 1651 N N . GLY A 1 206 ? 7.621 -5.414 19.453 1 45.09 206 GLY A N 1
ATOM 1652 C CA . GLY A 1 206 ? 9.062 -5.254 19.562 1 45.09 206 GLY A CA 1
ATOM 1653 C C . GLY A 1 206 ? 9.469 -4.008 20.328 1 45.09 206 GLY A C 1
ATOM 1654 O O . GLY A 1 206 ? 8.703 -3.486 21.125 1 45.09 206 GLY A O 1
ATOM 1655 N N . LEU A 1 207 ? 10.734 -3.414 19.906 1 47.62 207 LEU A N 1
ATOM 1656 C CA . LEU A 1 207 ? 11.555 -2.443 20.625 1 47.62 207 LEU A CA 1
ATOM 1657 C C . LEU A 1 207 ? 10.852 -1.098 20.719 1 47.62 207 LEU A C 1
ATOM 1659 O O . LEU A 1 207 ? 10.719 -0.386 19.719 1 47.62 207 LEU A O 1
ATOM 1663 N N . GLN A 1 208 ? 10.172 -0.783 21.828 1 50.19 208 GLN A N 1
ATOM 1664 C CA . GLN A 1 208 ? 9.32 0.349 22.172 1 50.19 208 GLN A CA 1
ATOM 1665 C C . GLN A 1 208 ? 9.984 1.671 21.797 1 50.19 208 GLN A C 1
ATOM 1667 O O . GLN A 1 208 ? 9.375 2.508 21.125 1 50.19 208 GLN A O 1
ATOM 1672 N N . SER A 1 209 ? 11.227 1.829 22.469 1 54.81 209 SER A N 1
ATOM 1673 C CA . SER A 1 209 ? 11.836 3.15 22.359 1 54.81 209 SER A CA 1
ATOM 1674 C C . SER A 1 209 ? 12.164 3.506 20.922 1 54.81 209 SER A C 1
ATOM 1676 O O . SER A 1 209 ? 11.93 4.637 20.484 1 54.81 209 SER A O 1
ATOM 1678 N N . LYS A 1 210 ? 12.633 2.537 20.203 1 59.56 210 LYS A N 1
ATOM 1679 C CA . LYS A 1 210 ? 13.016 2.783 18.812 1 59.56 210 LYS A CA 1
ATOM 1680 C C . LYS A 1 210 ? 11.797 3.1 17.953 1 59.56 210 LYS A C 1
ATOM 1682 O O . LYS A 1 210 ? 11.859 3.961 17.078 1 59.56 210 LYS A O 1
ATOM 1687 N N . VAL A 1 211 ? 10.703 2.676 18.469 1 63.62 211 VAL A N 1
ATOM 1688 C CA . VAL A 1 211 ? 9.477 2.879 17.719 1 63.62 211 VAL A CA 1
ATOM 1689 C C . VAL A 1 211 ? 8.977 4.309 17.906 1 63.62 211 VAL A C 1
ATOM 1691 O O . VAL A 1 211 ? 8.523 4.949 16.969 1 63.62 211 VAL A O 1
ATOM 1694 N N . GLU A 1 212 ? 9.25 4.84 19.172 1 68.69 212 GLU A N 1
ATOM 1695 C CA . GLU A 1 212 ? 8.789 6.195 19.469 1 68.69 212 GLU A CA 1
ATOM 1696 C C . GLU A 1 212 ? 9.57 7.23 18.672 1 68.69 212 GLU A C 1
ATOM 1698 O O . GLU A 1 212 ? 8.984 8.156 18.109 1 68.69 212 GLU A O 1
ATOM 1703 N N . ASN A 1 213 ? 10.891 7.07 18.688 1 73.62 213 ASN A N 1
ATOM 1704 C CA . ASN A 1 213 ? 11.734 7.996 17.938 1 73.62 213 ASN A CA 1
ATOM 1705 C C . ASN A 1 213 ? 11.414 7.969 16.453 1 73.62 213 ASN A C 1
ATOM 1707 O O . ASN A 1 213 ? 11.406 9.008 15.789 1 73.62 213 ASN A O 1
ATOM 1711 N N . PHE A 1 214 ? 11.133 6.855 16.094 1 75.56 214 PHE A N 1
ATOM 1712 C CA . PHE A 1 214 ? 10.797 6.695 14.688 1 75.56 214 PHE A CA 1
ATOM 1713 C C . PHE A 1 214 ? 9.492 7.418 14.359 1 75.56 214 PHE A C 1
ATOM 1715 O O . PHE A 1 214 ? 9.414 8.133 13.359 1 75.56 214 PHE A O 1
ATOM 1722 N N . ILE A 1 215 ? 8.57 7.297 15.172 1 76.56 215 ILE A N 1
ATOM 1723 C CA . ILE A 1 215 ? 7.258 7.898 14.953 1 76.56 215 ILE A CA 1
ATOM 1724 C C . ILE A 1 215 ? 7.383 9.422 14.961 1 76.56 215 ILE A C 1
ATOM 1726 O O . ILE A 1 215 ? 6.812 10.102 14.102 1 76.56 215 ILE A O 1
ATOM 1730 N N . GLN A 1 216 ? 8.117 9.891 15.859 1 77.94 216 GLN A N 1
ATOM 1731 C CA . GLN A 1 216 ? 8.328 11.336 15.953 1 77.94 216 GLN A CA 1
ATOM 1732 C C . GLN A 1 216 ? 8.992 11.875 14.688 1 77.94 216 GLN A C 1
ATOM 1734 O O . GLN A 1 216 ? 8.594 12.922 14.172 1 77.94 216 GLN A O 1
ATOM 1739 N N . LYS A 1 217 ? 9.977 11.18 14.281 1 80.81 217 LYS A N 1
ATOM 1740 C CA . LYS A 1 217 ? 10.68 11.594 13.078 1 80.81 217 LYS A CA 1
ATOM 1741 C C . LYS A 1 217 ? 9.75 11.609 11.867 1 80.81 217 LYS A C 1
ATOM 1743 O O . LYS A 1 217 ? 9.758 12.562 11.086 1 80.81 217 LYS A O 1
ATOM 1748 N N . GLN A 1 218 ? 9.008 10.648 11.758 1 80.31 218 GLN A N 1
ATOM 1749 C CA . GLN A 1 218 ? 8.102 10.562 10.625 1 80.31 218 GLN A CA 1
ATOM 1750 C C . GLN A 1 218 ? 7.035 11.656 10.688 1 80.31 218 GLN A C 1
ATOM 1752 O O . GLN A 1 218 ? 6.688 12.25 9.664 1 80.31 218 GLN A O 1
ATOM 1757 N N . GLU A 1 219 ? 6.562 11.852 11.852 1 81.62 219 GLU A N 1
ATOM 1758 C CA . GLU A 1 219 ? 5.59 12.922 12.039 1 81.62 219 GLU A CA 1
ATOM 1759 C C . GLU A 1 219 ? 6.16 14.266 11.602 1 81.62 219 GLU A C 1
ATOM 1761 O O . GLU A 1 219 ? 5.52 15.008 10.852 1 81.62 219 GLU A O 1
ATOM 1766 N N . LYS A 1 220 ? 7.344 14.492 12.086 1 85.69 220 LYS A N 1
ATOM 1767 C CA . LYS A 1 220 ? 8.016 15.734 11.727 1 85.69 220 LYS A CA 1
ATOM 1768 C C . LYS A 1 220 ? 8.172 15.852 10.211 1 85.69 220 LYS A C 1
ATOM 1770 O O . LYS A 1 220 ? 7.898 16.906 9.633 1 85.69 220 LYS A O 1
ATOM 1775 N N . ARG A 1 221 ? 8.531 14.82 9.641 1 86.81 221 ARG A N 1
ATOM 1776 C CA . ARG A 1 221 ? 8.742 14.812 8.203 1 86.81 221 ARG A CA 1
ATOM 1777 C C . ARG A 1 221 ? 7.445 15.078 7.453 1 86.81 221 ARG A C 1
ATOM 1779 O O . ARG A 1 221 ? 7.391 15.953 6.582 1 86.81 221 ARG A O 1
ATOM 1786 N N . ILE A 1 222 ? 6.469 14.414 7.863 1 84.06 222 ILE A N 1
ATOM 1787 C CA . ILE A 1 222 ? 5.18 14.508 7.184 1 84.06 222 ILE A CA 1
ATOM 1788 C C . ILE A 1 222 ? 4.594 15.906 7.375 1 84.06 222 ILE A C 1
ATOM 1790 O O . ILE A 1 222 ? 4.172 16.547 6.41 1 84.06 222 ILE A O 1
ATOM 1794 N N . PHE A 1 223 ? 4.578 16.469 8.562 1 88.81 223 PHE A N 1
ATOM 1795 C CA . PHE A 1 223 ? 4.004 17.781 8.836 1 88.81 223 PHE A CA 1
ATOM 1796 C C . PHE A 1 223 ? 4.836 18.875 8.188 1 88.81 223 PHE A C 1
ATOM 1798 O O . PHE A 1 223 ? 4.285 19.859 7.684 1 88.81 223 PHE A O 1
ATOM 1805 N N . THR A 1 224 ? 6.133 18.672 8.211 1 92.62 224 THR A N 1
ATOM 1806 C CA . THR A 1 224 ? 7.008 19.656 7.582 1 92.62 224 THR A CA 1
ATOM 1807 C C . THR A 1 224 ? 6.703 19.766 6.09 1 92.62 224 THR A C 1
ATOM 1809 O O . THR A 1 224 ? 6.434 20.859 5.59 1 92.62 224 THR A O 1
ATOM 1812 N N . ASN A 1 225 ? 6.68 18.719 5.449 1 89.31 225 ASN A N 1
ATOM 1813 C CA . ASN A 1 225 ? 6.453 18.719 4.008 1 89.31 225 ASN A CA 1
ATOM 1814 C C . ASN A 1 225 ? 5.07 19.266 3.66 1 89.31 225 ASN A C 1
ATOM 1816 O O . ASN A 1 225 ? 4.926 20.047 2.719 1 89.31 225 ASN A O 1
ATOM 1820 N N . PHE A 1 226 ? 4.145 18.891 4.391 1 90.88 226 PHE A N 1
ATOM 1821 C CA . PHE A 1 226 ? 2.779 19.344 4.133 1 90.88 226 PHE A CA 1
ATOM 1822 C C . PHE A 1 226 ? 2.684 20.859 4.246 1 90.88 226 PHE A C 1
ATOM 1824 O O . PHE A 1 226 ? 2.123 21.516 3.367 1 90.88 226 PHE A O 1
ATOM 1831 N N . HIS A 1 227 ? 3.176 21.391 5.258 1 95.06 227 HIS A N 1
ATOM 1832 C CA . HIS A 1 227 ? 3.01 22.812 5.52 1 95.06 227 HIS A CA 1
ATOM 1833 C C . HIS A 1 227 ? 3.902 23.641 4.609 1 95.06 227 HIS A C 1
ATOM 1835 O O . HIS A 1 227 ? 3.57 24.797 4.285 1 95.06 227 HIS A O 1
ATOM 1841 N N . ARG A 1 228 ? 5.078 23.016 4.219 1 95.94 228 ARG A N 1
ATOM 1842 C CA . ARG A 1 228 ? 5.871 23.672 3.188 1 95.94 228 ARG A CA 1
ATOM 1843 C C . ARG A 1 228 ? 5.086 23.797 1.885 1 95.94 228 ARG A C 1
ATOM 1845 O O . ARG A 1 228 ? 5.051 24.859 1.271 1 95.94 228 ARG A O 1
ATOM 1852 N N . GLN A 1 229 ? 4.418 22.781 1.499 1 94.44 229 GLN A N 1
ATOM 1853 C CA . GLN A 1 229 ? 3.574 22.781 0.307 1 94.44 229 GLN A CA 1
ATOM 1854 C C . GLN A 1 229 ? 2.424 23.781 0.448 1 94.44 229 GLN A C 1
ATOM 1856 O O . GLN A 1 229 ? 2.148 24.547 -0.472 1 94.44 229 GLN A O 1
ATOM 1861 N N . LEU A 1 230 ? 1.761 23.703 1.586 1 95.56 230 LEU A N 1
ATOM 1862 C CA . LEU A 1 230 ? 0.645 24.594 1.846 1 95.56 230 LEU A CA 1
ATOM 1863 C C . LEU A 1 230 ? 1.057 26.047 1.63 1 95.56 230 LEU A C 1
ATOM 1865 O O . LEU A 1 230 ? 0.371 26.797 0.929 1 95.56 230 LEU A O 1
ATOM 1869 N N . PHE A 1 231 ? 2.186 26.469 2.188 1 97.81 231 PHE A N 1
ATOM 1870 C CA . PHE A 1 231 ? 2.646 27.844 2.057 1 97.81 231 PHE A CA 1
ATOM 1871 C C . PHE A 1 231 ? 2.98 28.172 0.604 1 97.81 231 PHE A C 1
ATOM 1873 O O . PHE A 1 231 ? 2.568 29.203 0.084 1 97.81 231 PHE A O 1
ATOM 1880 N N . CYS A 1 232 ? 3.656 27.219 -0.069 1 97.38 232 CYS A N 1
ATOM 1881 C CA . CYS A 1 232 ? 4.133 27.5 -1.419 1 97.38 232 CYS A CA 1
ATOM 1882 C C . CYS A 1 232 ? 2.99 27.438 -2.426 1 97.38 232 CYS A C 1
ATOM 1884 O O . CYS A 1 232 ? 3.123 27.938 -3.549 1 97.38 232 CYS A O 1
ATOM 1886 N N . TRP A 1 233 ? 1.909 26.906 -1.983 1 96.69 233 TRP A N 1
ATOM 1887 C CA . TRP A 1 233 ? 0.738 26.844 -2.852 1 96.69 233 TRP A CA 1
ATOM 1888 C C . TRP A 1 233 ? -0.231 27.984 -2.545 1 96.69 233 TRP A C 1
ATOM 1890 O O . TRP A 1 233 ? -1.371 27.984 -3.018 1 96.69 233 TRP A O 1
ATOM 1900 N N . ILE A 1 234 ? 0.177 28.969 -1.826 1 98.06 234 ILE A N 1
ATOM 1901 C CA . ILE A 1 234 ? -0.714 30 -1.303 1 98.06 234 ILE A CA 1
ATOM 1902 C C . ILE A 1 234 ? -1.409 30.703 -2.459 1 98.06 234 ILE A C 1
ATOM 1904 O O . ILE A 1 234 ? -2.584 31.078 -2.355 1 98.06 234 ILE A O 1
ATOM 1908 N N . ASP A 1 235 ? -0.722 30.859 -3.576 1 98 235 ASP A N 1
ATOM 1909 C CA . ASP A 1 235 ? -1.318 31.578 -4.703 1 98 235 ASP A CA 1
ATOM 1910 C C . ASP A 1 235 ? -2.455 30.766 -5.324 1 98 235 ASP A C 1
ATOM 1912 O O . ASP A 1 235 ? -3.301 31.312 -6.035 1 98 235 ASP A O 1
ATOM 1916 N N . LYS A 1 236 ? -2.488 29.516 -5.055 1 96.88 236 LYS A N 1
ATOM 1917 C CA . LYS A 1 236 ? -3.51 28.641 -5.621 1 96.88 236 LYS A CA 1
ATOM 1918 C C . LYS A 1 236 ? -4.762 28.625 -4.75 1 96.88 236 LYS A C 1
ATOM 1920 O O . LYS A 1 236 ? -5.863 28.359 -5.238 1 96.88 236 LYS A O 1
ATOM 1925 N N . TRP A 1 237 ? -4.574 28.984 -3.463 1 97.38 237 TRP A N 1
ATOM 1926 C CA . TRP A 1 237 ? -5.742 28.766 -2.617 1 97.38 237 TRP A CA 1
ATOM 1927 C C . TRP A 1 237 ? -6.152 30.062 -1.914 1 97.38 237 TRP A C 1
ATOM 1929 O O . TRP A 1 237 ? -7.25 30.156 -1.366 1 97.38 237 TRP A O 1
ATOM 1939 N N . ILE A 1 238 ? -5.41 31.156 -1.955 1 98 238 ILE A N 1
ATOM 1940 C CA . ILE A 1 238 ? -5.617 32.344 -1.129 1 98 238 ILE A CA 1
ATOM 1941 C C . ILE A 1 238 ? -6.941 33 -1.497 1 98 238 ILE A C 1
ATOM 1943 O O . ILE A 1 238 ? -7.586 33.625 -0.651 1 98 238 ILE A O 1
ATOM 1947 N N . ASP A 1 239 ? -7.402 32.844 -2.734 1 97.25 239 ASP A N 1
ATOM 1948 C CA . ASP A 1 239 ? -8.609 33.5 -3.195 1 97.25 239 ASP A CA 1
ATOM 1949 C C . ASP A 1 239 ? -9.812 32.562 -3.146 1 97.25 239 ASP A C 1
ATOM 1951 O O . ASP A 1 239 ? -10.93 32.969 -3.508 1 97.25 239 ASP A O 1
ATOM 1955 N N . LEU A 1 240 ? -9.633 31.406 -2.693 1 96.88 240 LEU A N 1
ATOM 1956 C CA . LEU A 1 240 ? -10.734 30.453 -2.65 1 96.88 240 LEU A CA 1
ATOM 1957 C C . LEU A 1 240 ? -11.633 30.703 -1.443 1 96.88 240 LEU A C 1
ATOM 1959 O O . LEU A 1 240 ? -11.156 31.125 -0.39 1 96.88 240 LEU A O 1
ATOM 1963 N N . THR A 1 241 ? -12.836 30.438 -1.613 1 95.81 241 THR A N 1
ATOM 1964 C CA . THR A 1 241 ? -13.812 30.5 -0.535 1 95.81 241 THR A CA 1
ATOM 1965 C C . THR A 1 241 ? -14.094 29.094 0.017 1 95.81 241 THR A C 1
ATOM 1967 O O . THR A 1 241 ? -13.664 28.109 -0.566 1 95.81 241 THR A O 1
ATOM 1970 N N . MET A 1 242 ? -14.727 29.047 1.118 1 90.56 242 MET A N 1
ATOM 1971 C CA . MET A 1 242 ? -15.102 27.75 1.682 1 90.56 242 MET A CA 1
ATOM 1972 C C . MET A 1 242 ? -16.031 27 0.742 1 90.56 242 MET A C 1
ATOM 1974 O O . MET A 1 242 ? -15.992 25.766 0.665 1 90.56 242 MET A O 1
ATOM 1978 N N . GLU A 1 243 ? -16.859 27.766 0.006 1 92.12 243 GLU A N 1
ATOM 1979 C CA . GLU A 1 243 ? -17.734 27.156 -0.985 1 92.12 243 GLU A CA 1
ATOM 1980 C C . GLU A 1 243 ? -16.922 26.5 -2.102 1 92.12 243 GLU A C 1
ATOM 1982 O O . GLU A 1 243 ? -17.266 25.422 -2.576 1 92.12 243 GLU A O 1
ATOM 1987 N N . ASP A 1 244 ? -15.922 27.172 -2.494 1 94.12 244 ASP A N 1
ATOM 1988 C CA . ASP A 1 244 ? -15.023 26.594 -3.494 1 94.12 244 ASP A CA 1
ATOM 1989 C C . ASP A 1 244 ? -14.414 25.297 -3.002 1 94.12 244 ASP A C 1
ATOM 1991 O O . ASP A 1 244 ? -14.352 24.312 -3.746 1 94.12 244 ASP A O 1
ATOM 1995 N N . ILE A 1 245 ? -14.008 25.344 -1.788 1 90.75 245 ILE A N 1
ATOM 1996 C CA . ILE A 1 245 ? -13.375 24.172 -1.175 1 90.75 245 ILE A CA 1
ATOM 1997 C C . ILE A 1 245 ? -14.367 23.031 -1.107 1 90.75 245 ILE A C 1
ATOM 1999 O O . ILE A 1 245 ? -14.031 21.891 -1.434 1 90.75 245 ILE A O 1
ATOM 2003 N N . ARG A 1 246 ? -15.555 23.297 -0.739 1 87.81 246 ARG A N 1
ATOM 2004 C CA . ARG A 1 246 ? -16.578 22.25 -0.652 1 87.81 246 ARG A CA 1
ATOM 2005 C C . ARG A 1 246 ? -16.844 21.625 -2.018 1 87.81 246 ARG A C 1
ATOM 2007 O O . ARG A 1 246 ? -17.031 20.406 -2.123 1 87.81 246 ARG A O 1
ATOM 2014 N N . ARG A 1 247 ? -16.859 22.438 -2.986 1 90.69 247 ARG A N 1
ATOM 2015 C CA . ARG A 1 247 ? -17.031 21.938 -4.344 1 90.69 247 ARG A CA 1
ATOM 2016 C C . ARG A 1 247 ? -15.875 21.031 -4.746 1 90.69 247 ARG A C 1
ATOM 2018 O O . ARG A 1 247 ? -16.078 19.984 -5.352 1 90.69 247 ARG A O 1
ATOM 2025 N N . MET A 1 248 ? -14.727 21.469 -4.41 1 86.62 248 MET A N 1
ATOM 2026 C CA . MET A 1 248 ? -13.531 20.688 -4.707 1 86.62 248 MET A CA 1
ATOM 2027 C C . MET A 1 248 ? -13.578 19.344 -3.992 1 86.62 248 MET A C 1
ATOM 2029 O O . MET A 1 248 ? -13.211 18.312 -4.57 1 86.62 248 MET A O 1
ATOM 2033 N N . GLU A 1 249 ? -13.945 19.328 -2.762 1 81 249 GLU A N 1
ATOM 2034 C CA . GLU A 1 249 ? -14.055 18.109 -1.973 1 81 249 GLU A CA 1
ATOM 2035 C C . GLU A 1 249 ? -15.078 17.156 -2.578 1 81 249 GLU A C 1
ATOM 2037 O O . GLU A 1 249 ? -14.844 15.938 -2.639 1 81 249 GLU A O 1
ATOM 2042 N N . ASP A 1 250 ? -16.156 17.734 -3.021 1 83.75 250 ASP A N 1
ATOM 2043 C CA . ASP A 1 250 ? -17.203 16.938 -3.656 1 83.75 250 ASP A CA 1
ATOM 2044 C C . ASP A 1 250 ? -16.688 16.281 -4.938 1 83.75 250 ASP A C 1
ATOM 2046 O O . ASP A 1 250 ? -16.953 15.102 -5.191 1 83.75 250 ASP A O 1
ATOM 2050 N N . GLU A 1 251 ? -16.031 17.047 -5.637 1 84 251 GLU A N 1
ATOM 2051 C CA . GLU A 1 251 ? -15.469 16.531 -6.879 1 84 251 GLU A CA 1
ATOM 2052 C C . GLU A 1 251 ? -14.445 15.438 -6.609 1 84 251 GLU A C 1
ATOM 2054 O O . GLU A 1 251 ? -14.43 14.414 -7.297 1 84 251 GLU A O 1
ATOM 2059 N N . THR A 1 252 ? -13.641 15.695 -5.664 1 78.81 252 THR A N 1
ATOM 2060 C CA . THR A 1 252 ? -12.641 14.703 -5.289 1 78.81 252 THR A CA 1
ATOM 2061 C C . THR A 1 252 ? -13.305 13.414 -4.816 1 78.81 252 THR A C 1
ATOM 2063 O O . THR A 1 252 ? -12.867 12.32 -5.16 1 78.81 252 THR A O 1
ATOM 2066 N N . GLN A 1 253 ? -14.32 13.609 -4 1 78.44 253 GLN A N 1
ATOM 2067 C CA . GLN A 1 253 ? -15.055 12.445 -3.5 1 78.44 253 GLN A CA 1
ATOM 2068 C C . GLN A 1 253 ? -15.633 11.625 -4.648 1 78.44 253 GLN A C 1
ATOM 2070 O O . GLN A 1 253 ? -15.562 10.391 -4.633 1 78.44 253 GLN A O 1
ATOM 2075 N N . LYS A 1 254 ? -16.188 12.266 -5.605 1 82 254 LYS A N 1
ATOM 2076 C CA . LYS A 1 254 ? -16.766 11.586 -6.762 1 82 254 LYS A CA 1
ATOM 2077 C C . LYS A 1 254 ? -15.695 10.836 -7.543 1 82 254 LYS A C 1
ATOM 2079 O O . LYS A 1 254 ? -15.922 9.703 -7.988 1 82 254 LYS A O 1
ATOM 2084 N N . GLU A 1 255 ? -14.602 11.461 -7.66 1 78 255 GLU A N 1
ATOM 2085 C CA . GLU A 1 255 ? -13.5 10.828 -8.375 1 78 255 GLU A CA 1
ATOM 2086 C C . GLU A 1 255 ? -13.008 9.586 -7.645 1 78 255 GLU A C 1
ATOM 2088 O O . GLU A 1 255 ? -12.727 8.562 -8.273 1 78 255 GLU A O 1
ATOM 2093 N N . LEU A 1 256 ? -12.938 9.688 -6.395 1 75.88 256 LEU A N 1
ATOM 2094 C CA . LEU A 1 256 ? -12.5 8.562 -5.578 1 75.88 256 LEU A CA 1
ATOM 2095 C C . LEU A 1 256 ? -13.477 7.395 -5.691 1 75.88 256 LEU A C 1
ATOM 2097 O O . LEU A 1 256 ? -13.062 6.238 -5.789 1 75.88 256 LEU A O 1
ATOM 2101 N N . GLU A 1 257 ? -14.703 7.719 -5.637 1 76.38 257 GLU A N 1
ATOM 2102 C CA . GLU A 1 257 ? -15.727 6.691 -5.742 1 76.38 257 GLU A CA 1
ATOM 2103 C C . GLU A 1 257 ? -15.695 6.008 -7.105 1 76.38 257 GLU A C 1
ATOM 2105 O O . GLU A 1 257 ? -15.859 4.789 -7.203 1 76.38 257 GLU A O 1
ATOM 2110 N N . THR A 1 258 ? -15.453 6.793 -8.062 1 75.38 258 THR A N 1
ATOM 2111 C CA . THR A 1 258 ? -15.367 6.25 -9.406 1 75.38 258 THR A CA 1
ATOM 2112 C C . THR A 1 258 ? -14.164 5.316 -9.539 1 75.38 258 THR A C 1
ATOM 2114 O O . THR A 1 258 ? -14.266 4.238 -10.125 1 75.38 258 THR A O 1
ATOM 2117 N N . MET A 1 259 ? -13.102 5.66 -8.984 1 70.88 259 MET A N 1
ATOM 2118 C CA . MET A 1 259 ? -11.891 4.855 -9.039 1 70.88 259 MET A CA 1
ATOM 2119 C C . MET A 1 259 ? -12.062 3.551 -8.266 1 70.88 259 MET A C 1
ATOM 2121 O O . MET A 1 259 ? -11.562 2.506 -8.688 1 70.88 259 MET A O 1
ATOM 2125 N N . ARG A 1 260 ? -12.625 3.648 -7.184 1 71.75 260 ARG A N 1
ATOM 2126 C CA . ARG A 1 260 ? -12.852 2.467 -6.355 1 71.75 260 ARG A CA 1
ATOM 2127 C C . ARG A 1 260 ? -13.711 1.44 -7.086 1 71.75 260 ARG A C 1
ATOM 2129 O O . ARG A 1 260 ? -13.453 0.238 -7.008 1 71.75 260 ARG A O 1
ATOM 2136 N N . LYS A 1 261 ? -14.68 1.898 -7.652 1 65 261 LYS A N 1
ATOM 2137 C CA . LYS A 1 261 ? -15.586 1.016 -8.383 1 65 261 LYS A CA 1
ATOM 2138 C C . LYS A 1 261 ? -14.883 0.374 -9.578 1 65 261 LYS A C 1
ATOM 2140 O O . LYS A 1 261 ? -15.133 -0.789 -9.898 1 65 261 LYS A O 1
ATOM 2145 N N . LYS A 1 262 ? -13.898 1.037 -10.062 1 59.31 262 LYS A N 1
ATOM 2146 C CA . LYS A 1 262 ? -13.18 0.513 -11.219 1 59.31 262 LYS A CA 1
ATOM 2147 C C . LYS A 1 262 ? -12.023 -0.386 -10.789 1 59.31 262 LYS A C 1
ATOM 2149 O O . LYS A 1 262 ? -11.672 -1.332 -11.492 1 59.31 262 LYS A O 1
ATOM 2154 N N . GLY A 1 263 ? -11.188 -0.205 -9.703 1 54.19 263 GLY A N 1
ATOM 2155 C CA . GLY A 1 263 ? -9.938 -0.816 -9.273 1 54.19 263 GLY A CA 1
ATOM 2156 C C . GLY A 1 263 ? -10.141 -2.123 -8.531 1 54.19 263 GLY A C 1
ATOM 2157 O O . GLY A 1 263 ? -9.172 -2.801 -8.18 1 54.19 263 GLY A O 1
ATOM 2158 N N . SER A 1 264 ? -11.164 -2.643 -7.891 1 46.09 264 SER A N 1
ATOM 2159 C CA . SER A 1 264 ? -11.203 -3.822 -7.031 1 46.09 264 SER A CA 1
ATOM 2160 C C . SER A 1 264 ? -10.383 -4.965 -7.621 1 46.09 264 SER A C 1
ATOM 2162 O O . SER A 1 264 ? -10.07 -5.934 -6.93 1 46.09 264 SER A O 1
ATOM 2164 N N . VAL A 1 265 ? -10.039 -5.27 -8.773 1 40.75 265 VAL A N 1
ATOM 2165 C CA . VAL A 1 265 ? -9.594 -6.617 -9.117 1 40.75 265 VAL A CA 1
ATOM 2166 C C . VAL A 1 265 ? -8.07 -6.652 -9.203 1 40.75 265 VAL A C 1
ATOM 2168 O O . VAL A 1 265 ? -7.488 -7.676 -9.562 1 40.75 265 VAL A O 1
ATOM 2171 N N . ARG A 1 266 ? -7 -5.734 -8.883 1 40.41 266 ARG A N 1
ATOM 2172 C CA . ARG A 1 266 ? -5.863 -5.809 -9.797 1 40.41 266 ARG A CA 1
ATOM 2173 C C . ARG A 1 266 ? -4.586 -6.188 -9.055 1 40.41 266 ARG A C 1
ATOM 2175 O O . ARG A 1 266 ? -3.5 -6.176 -9.633 1 40.41 266 ARG A O 1
ATOM 2182 N N . GLY A 1 267 ? -4.293 -7.105 -8.07 1 37.47 267 GLY A N 1
ATOM 2183 C CA . GLY A 1 267 ? -3.033 -7.074 -7.344 1 37.47 267 GLY A CA 1
ATOM 2184 C C . GLY A 1 267 ? -2.195 -8.32 -7.551 1 37.47 267 GLY A C 1
ATOM 2185 O O . GLY A 1 267 ? -1.878 -9.023 -6.59 1 37.47 267 GLY A O 1
ATOM 2186 N N . THR A 1 268 ? -1.886 -9.047 -8.719 1 37.81 268 THR A N 1
ATOM 2187 C CA . THR A 1 268 ? -1.132 -10.289 -8.602 1 37.81 268 THR A CA 1
ATOM 2188 C C . THR A 1 268 ? 0.34 -10.062 -8.938 1 37.81 268 THR A C 1
ATOM 2190 O O . THR A 1 268 ? 0.665 -9.438 -9.945 1 37.81 268 THR A O 1
ATOM 2193 N N . SER A 1 269 ? 1.448 -10.094 -8.023 1 40.12 269 SER A N 1
ATOM 2194 C CA . SER A 1 269 ? 2.885 -10.008 -8.258 1 40.12 269 SER A CA 1
ATOM 2195 C C . SER A 1 269 ? 3.457 -11.352 -8.703 1 40.12 269 SER A C 1
ATOM 2197 O O . SER A 1 269 ? 2.781 -12.383 -8.609 1 40.12 269 SER A O 1
ATOM 2199 N N . ALA A 1 270 ? 4.691 -11.398 -9.273 1 42.59 270 ALA A N 1
ATOM 2200 C CA . ALA A 1 270 ? 5.418 -12.57 -9.758 1 42.59 270 ALA A CA 1
ATOM 2201 C C . ALA A 1 270 ? 5.414 -13.688 -8.719 1 42.59 270 ALA A C 1
ATOM 2203 O O . ALA A 1 270 ? 5.391 -14.875 -9.07 1 42.59 270 ALA A O 1
ATOM 2204 N N . ALA A 1 271 ? 5.648 -13.297 -7.406 1 40.75 271 ALA A N 1
ATOM 2205 C CA . ALA A 1 271 ? 5.637 -14.312 -6.359 1 40.75 271 ALA A CA 1
ATOM 2206 C C . ALA A 1 271 ? 4.352 -15.141 -6.414 1 40.75 271 ALA A C 1
ATOM 2208 O O . ALA A 1 271 ? 4.227 -16.156 -5.723 1 40.75 271 ALA A O 1
ATOM 2209 N N . ASP A 1 272 ? 3.461 -14.656 -7.262 1 41.38 272 ASP A N 1
ATOM 2210 C CA . ASP A 1 272 ? 2.168 -15.328 -7.32 1 41.38 272 ASP A CA 1
ATOM 2211 C C . ASP A 1 272 ? 2.236 -16.578 -8.211 1 41.38 272 ASP A C 1
ATOM 2213 O O . ASP A 1 272 ? 1.239 -17.266 -8.383 1 41.38 272 ASP A O 1
ATOM 2217 N N . VAL A 1 273 ? 3.307 -16.672 -8.969 1 40.78 273 VAL A N 1
ATOM 2218 C CA . VAL A 1 273 ? 3.271 -17.672 -10.031 1 40.78 273 VAL A CA 1
ATOM 2219 C C . VAL A 1 273 ? 4.23 -18.812 -9.695 1 40.78 273 VAL A C 1
ATOM 2221 O O . VAL A 1 273 ? 5.309 -18.594 -9.148 1 40.78 273 VAL A O 1
ATOM 2224 N N . GLY B 1 1 ? 10.43 -18.656 19.016 1 33.97 1 GLY B N 1
ATOM 2225 C CA . GLY B 1 1 ? 10.758 -19.359 17.781 1 33.97 1 GLY B CA 1
ATOM 2226 C C . GLY B 1 1 ? 9.812 -19.016 16.641 1 33.97 1 GLY B C 1
ATOM 2227 O O . GLY B 1 1 ? 8.602 -18.953 16.828 1 33.97 1 GLY B O 1
ATOM 2228 N N . GLY B 1 2 ? 10.109 -18.266 15.594 1 49.41 2 GLY B N 1
ATOM 2229 C CA . GLY B 1 2 ? 9.188 -17.781 14.57 1 49.41 2 GLY B CA 1
ATOM 2230 C C . GLY B 1 2 ? 8.453 -18.906 13.859 1 49.41 2 GLY B C 1
ATOM 2231 O O . GLY B 1 2 ? 8.93 -20.047 13.836 1 49.41 2 GLY B O 1
ATOM 2232 N N . ASP B 1 3 ? 7.145 -18.797 13.664 1 64.69 3 ASP B N 1
ATOM 2233 C CA . ASP B 1 3 ? 6.293 -19.844 13.109 1 64.69 3 ASP B CA 1
ATOM 2234 C C . ASP B 1 3 ? 6.609 -20.078 11.633 1 64.69 3 ASP B C 1
ATOM 2236 O O . ASP B 1 3 ? 6.762 -19.141 10.859 1 64.69 3 ASP B O 1
ATOM 2240 N N . LEU B 1 4 ? 7.379 -21.203 11.445 1 65.5 4 LEU B N 1
ATOM 2241 C CA . LEU B 1 4 ? 7.617 -21.656 10.078 1 65.5 4 LEU B CA 1
ATOM 2242 C C . LEU B 1 4 ? 6.414 -22.438 9.547 1 65.5 4 LEU B C 1
ATOM 2244 O O . LEU B 1 4 ? 5.934 -23.359 10.195 1 65.5 4 LEU B O 1
ATOM 2248 N N . LEU B 1 5 ? 5.738 -21.875 8.523 1 72.44 5 LEU B N 1
ATOM 2249 C CA . LEU B 1 5 ? 4.605 -22.516 7.867 1 72.44 5 LEU B CA 1
ATOM 2250 C C . LEU B 1 5 ? 5.008 -23.062 6.5 1 72.44 5 LEU B C 1
ATOM 2252 O O . LEU B 1 5 ? 5.707 -22.391 5.738 1 72.44 5 LEU B O 1
ATOM 2256 N N . ILE B 1 6 ? 4.75 -24.359 6.316 1 71.81 6 ILE B N 1
ATOM 2257 C CA . ILE B 1 6 ? 5 -24.984 5.02 1 71.81 6 ILE B CA 1
ATOM 2258 C C . ILE B 1 6 ? 3.682 -25.453 4.41 1 71.81 6 ILE B C 1
ATOM 2260 O O . ILE B 1 6 ? 2.895 -26.141 5.074 1 71.81 6 ILE B O 1
ATOM 2264 N N . GLU B 1 7 ? 3.385 -24.984 3.205 1 74.12 7 GLU B N 1
ATOM 2265 C CA . GLU B 1 7 ? 2.158 -25.359 2.506 1 74.12 7 GLU B CA 1
ATOM 2266 C C . GLU B 1 7 ? 2.459 -25.844 1.09 1 74.12 7 GLU B C 1
ATOM 2268 O O . GLU B 1 7 ? 3.389 -25.359 0.444 1 74.12 7 GLU B O 1
ATOM 2273 N N . LYS B 1 8 ? 1.714 -26.812 0.74 1 81.56 8 LYS B N 1
ATOM 2274 C CA . LYS B 1 8 ? 1.828 -27.328 -0.626 1 81.56 8 LYS B CA 1
ATOM 2275 C C . LYS B 1 8 ? 0.548 -27.062 -1.416 1 81.56 8 LYS B C 1
ATOM 2277 O O . LYS B 1 8 ? -0.554 -27.172 -0.875 1 81.56 8 LYS B O 1
ATOM 2282 N N . CYS B 1 9 ? 0.794 -26.672 -2.598 1 88.5 9 CYS B N 1
ATOM 2283 C CA . CYS B 1 9 ? -0.328 -26.438 -3.5 1 88.5 9 CYS B CA 1
ATOM 2284 C C . CYS B 1 9 ? -0.116 -27.156 -4.832 1 88.5 9 CYS B C 1
ATOM 2286 O O . CYS B 1 9 ? 0.995 -27.156 -5.367 1 88.5 9 CYS B O 1
ATOM 2288 N N . ARG B 1 10 ? -1.14 -27.859 -5.312 1 92.31 10 ARG B N 1
ATOM 2289 C CA . ARG B 1 10 ? -1.115 -28.5 -6.625 1 92.31 10 ARG B CA 1
ATOM 2290 C C . ARG B 1 10 ? -2.146 -27.875 -7.559 1 92.31 10 ARG B C 1
ATOM 2292 O O . ARG B 1 10 ? -3.334 -27.812 -7.23 1 92.31 10 ARG B O 1
ATOM 2299 N N . VAL B 1 11 ? -1.736 -27.406 -8.609 1 94.69 11 VAL B N 1
ATOM 2300 C CA . VAL B 1 11 ? -2.607 -26.781 -9.602 1 94.69 11 VAL B CA 1
ATOM 2301 C C . VAL B 1 11 ? -2.51 -27.562 -10.922 1 94.69 11 VAL B C 1
ATOM 2303 O O . VAL B 1 11 ? -1.517 -27.438 -11.641 1 94.69 11 VAL B O 1
ATOM 2306 N N . VAL B 1 12 ? -3.518 -28.297 -11.25 1 95.81 12 VAL B N 1
ATOM 2307 C CA . VAL B 1 12 ? -3.582 -29 -12.531 1 95.81 12 VAL B CA 1
ATOM 2308 C C . VAL B 1 12 ? -4.105 -28.047 -13.609 1 95.81 12 VAL B C 1
ATOM 2310 O O . VAL B 1 12 ? -5.055 -27.297 -13.383 1 95.81 12 VAL B O 1
ATOM 2313 N N . LEU B 1 13 ? -3.512 -28.094 -14.711 1 96.5 13 LEU B N 1
ATOM 2314 C CA . LEU B 1 13 ? -3.914 -27.219 -15.812 1 96.5 13 LEU B CA 1
ATOM 2315 C C . LEU B 1 13 ? -3.961 -28 -17.125 1 96.5 13 LEU B C 1
ATOM 2317 O O . LEU B 1 13 ? -3.127 -28.875 -17.359 1 96.5 13 LEU B O 1
ATOM 2321 N N . PRO B 1 14 ? -4.945 -27.688 -18 1 96.94 14 PRO B N 1
ATOM 2322 C CA . PRO B 1 14 ? -5.016 -28.312 -19.328 1 96.94 14 PRO B CA 1
ATOM 2323 C C . PRO B 1 14 ? -4.082 -27.656 -20.344 1 96.94 14 PRO B C 1
ATOM 2325 O O . PRO B 1 14 ? -4.527 -27.219 -21.406 1 96.94 14 PRO B O 1
ATOM 2328 N N . CYS B 1 15 ? -2.846 -27.625 -20.047 1 97.12 15 CYS B N 1
ATOM 2329 C CA . CYS B 1 15 ? -1.778 -27.172 -20.938 1 97.12 15 CYS B CA 1
ATOM 2330 C C . CYS B 1 15 ? -0.49 -27.953 -20.672 1 97.12 15 CYS B C 1
ATOM 2332 O O . CYS B 1 15 ? -0.379 -28.656 -19.672 1 97.12 15 CYS B O 1
ATOM 2334 N N . SER B 1 16 ? 0.4 -27.891 -21.641 1 97.31 16 SER B N 1
ATOM 2335 C CA . SER B 1 16 ? 1.68 -28.562 -21.469 1 97.31 16 SER B CA 1
ATOM 2336 C C . SER B 1 16 ? 2.611 -27.75 -20.578 1 97.31 16 SER B C 1
ATOM 2338 O O . SER B 1 16 ? 2.373 -26.562 -20.328 1 97.31 16 SER B O 1
ATOM 2340 N N . VAL B 1 17 ? 3.609 -28.391 -20.062 1 97.44 17 VAL B N 1
ATOM 2341 C CA . VAL B 1 17 ? 4.621 -27.719 -19.25 1 97.44 17 VAL B CA 1
ATOM 2342 C C . VAL B 1 17 ? 5.254 -26.578 -20.047 1 97.44 17 VAL B C 1
ATOM 2344 O O . VAL B 1 17 ? 5.477 -25.5 -19.516 1 97.44 17 VAL B O 1
ATOM 2347 N N . GLN B 1 18 ? 5.527 -26.734 -21.344 1 96.06 18 GLN B N 1
ATOM 2348 C CA . GLN B 1 18 ? 6.137 -25.734 -22.203 1 96.06 18 GLN B CA 1
ATOM 2349 C C . GLN B 1 18 ? 5.188 -24.547 -22.422 1 96.06 18 GLN B C 1
ATOM 2351 O O . GLN B 1 18 ? 5.598 -23.391 -22.359 1 96.06 18 GLN B O 1
ATOM 2356 N N . GLU B 1 19 ? 3.975 -24.938 -22.672 1 96.75 19 GLU B N 1
ATOM 2357 C CA . GLU B 1 19 ? 2.967 -23.891 -22.844 1 96.75 19 GLU B CA 1
ATOM 2358 C C . GLU B 1 19 ? 2.832 -23.047 -21.578 1 96.75 19 GLU B C 1
ATOM 2360 O O . GLU B 1 19 ? 2.727 -21.828 -21.641 1 96.75 19 GLU B O 1
ATOM 2365 N N . TYR B 1 20 ? 2.869 -23.703 -20.422 1 97.19 20 TYR B N 1
ATOM 2366 C CA . TYR B 1 20 ? 2.721 -23.016 -19.156 1 97.19 20 TYR B CA 1
ATOM 2367 C C . TYR B 1 20 ? 3.848 -22.016 -18.938 1 97.19 20 TYR B C 1
ATOM 2369 O O . TYR B 1 20 ? 3.633 -20.953 -18.359 1 97.19 20 TYR B O 1
ATOM 2377 N N . GLN B 1 21 ? 5.004 -22.391 -19.344 1 95.5 21 GLN B N 1
ATOM 2378 C CA . GLN B 1 21 ? 6.137 -21.484 -19.172 1 95.5 21 GLN B CA 1
ATOM 2379 C C . GLN B 1 21 ? 5.84 -20.125 -19.781 1 95.5 21 GLN B C 1
ATOM 2381 O O . GLN B 1 21 ? 6.051 -19.094 -19.141 1 95.5 21 GLN B O 1
ATOM 2386 N N . VAL B 1 22 ? 5.297 -20.062 -20.984 1 94.81 22 VAL B N 1
ATOM 2387 C CA . VAL B 1 22 ? 4.957 -18.812 -21.672 1 94.81 22 VAL B CA 1
ATOM 2388 C C . VAL B 1 22 ? 3.746 -18.172 -21.016 1 94.81 22 VAL B C 1
ATOM 2390 O O . VAL B 1 22 ? 3.758 -16.969 -20.719 1 94.81 22 VAL B O 1
ATOM 2393 N N . GLY B 1 23 ? 2.719 -18.969 -20.734 1 95.81 23 GLY B N 1
ATOM 2394 C CA . GLY B 1 23 ? 1.478 -18.469 -20.172 1 95.81 23 GLY B CA 1
ATOM 2395 C C . GLY B 1 23 ? 1.667 -17.781 -18.828 1 95.81 23 GLY B C 1
ATOM 2396 O O . GLY B 1 23 ? 1.061 -16.734 -18.578 1 95.81 23 GLY B O 1
ATOM 2397 N N . GLN B 1 24 ? 2.451 -18.406 -18 1 94.25 24 GLN B N 1
ATOM 2398 C CA . GLN B 1 24 ? 2.645 -17.844 -16.672 1 94.25 24 GLN B CA 1
ATOM 2399 C C . GLN B 1 24 ? 3.396 -16.516 -16.734 1 94.25 24 GLN B C 1
ATOM 2401 O O . GLN B 1 24 ? 3.061 -15.578 -16.016 1 94.25 24 GLN B O 1
ATOM 2406 N N . LEU B 1 25 ? 4.457 -16.438 -17.594 1 90.94 25 LEU B N 1
ATOM 2407 C CA . LEU B 1 25 ? 5.211 -15.195 -17.734 1 90.94 25 LEU B CA 1
ATOM 2408 C C . LEU B 1 25 ? 4.336 -14.094 -18.312 1 90.94 25 LEU B C 1
ATOM 2410 O O . LEU B 1 25 ? 4.375 -12.953 -17.844 1 90.94 25 LEU B O 1
ATOM 2414 N N . TYR B 1 26 ? 3.547 -14.438 -19.25 1 91.88 26 TYR B N 1
ATOM 2415 C CA . TYR B 1 26 ? 2.594 -13.492 -19.812 1 91.88 26 TYR B CA 1
ATOM 2416 C C . TYR B 1 26 ? 1.617 -13 -18.75 1 91.88 26 TYR B C 1
ATOM 2418 O O . TYR B 1 26 ? 1.381 -11.797 -18.641 1 91.88 26 TYR B O 1
ATOM 2426 N N . SER B 1 27 ? 1.06 -13.914 -18.047 1 90.94 27 SER B N 1
ATOM 2427 C CA . SER B 1 27 ? 0.039 -13.594 -17.047 1 90.94 27 SER B CA 1
ATOM 2428 C C . SER B 1 27 ? 0.602 -12.703 -15.953 1 90.94 27 SER B C 1
ATOM 2430 O O . SER B 1 27 ? -0.074 -11.781 -15.477 1 90.94 27 SER B O 1
ATOM 2432 N N . VAL B 1 28 ? 1.818 -12.961 -15.562 1 84 28 VAL B N 1
ATOM 2433 C CA . VAL B 1 28 ? 2.475 -12.141 -14.547 1 84 28 VAL B CA 1
ATOM 2434 C C . VAL B 1 28 ? 2.666 -10.719 -15.062 1 84 28 VAL B C 1
ATOM 2436 O O . VAL B 1 28 ? 2.371 -9.75 -14.367 1 84 28 VAL B O 1
ATOM 2439 N N . ALA B 1 29 ? 3.16 -10.609 -16.281 1 81 29 ALA B N 1
ATOM 2440 C CA . ALA B 1 29 ? 3.355 -9.297 -16.906 1 81 29 ALA B CA 1
ATOM 2441 C C . ALA B 1 29 ? 2.031 -8.555 -17.031 1 81 29 ALA B C 1
ATOM 2443 O O . ALA B 1 29 ? 1.95 -7.363 -16.719 1 81 29 ALA B O 1
ATOM 2444 N N . GLU B 1 30 ? 1.006 -9.266 -17.453 1 81.12 30 GLU B N 1
ATOM 2445 C CA . GLU B 1 30 ? -0.315 -8.672 -17.641 1 81.12 30 GLU B CA 1
ATOM 2446 C C . GLU B 1 30 ? -0.922 -8.234 -16.312 1 81.12 30 GLU B C 1
ATOM 2448 O O . GLU B 1 30 ? -1.537 -7.172 -16.234 1 81.12 30 GLU B O 1
ATOM 2453 N N . ALA B 1 31 ? -0.763 -9.109 -15.359 1 74.12 31 ALA B N 1
ATOM 2454 C CA . ALA B 1 31 ? -1.302 -8.812 -14.031 1 74.12 31 ALA B CA 1
ATOM 2455 C C . ALA B 1 31 ? -0.601 -7.602 -13.422 1 74.12 31 ALA B C 1
ATOM 2457 O O . ALA B 1 31 ? -1.226 -6.809 -12.711 1 74.12 31 ALA B O 1
ATOM 2458 N N . SER B 1 32 ? 0.648 -7.422 -13.602 1 70.19 32 SER B N 1
ATOM 2459 C CA . SER B 1 32 ? 1.431 -6.316 -13.062 1 70.19 32 SER B CA 1
ATOM 2460 C C . SER B 1 32 ? 0.968 -4.98 -13.625 1 70.19 32 SER B C 1
ATOM 2462 O O . SER B 1 32 ? 1.046 -3.953 -12.953 1 70.19 32 SER B O 1
ATOM 2464 N N . LYS B 1 33 ? 0.503 -4.984 -14.82 1 66.44 33 LYS B N 1
ATOM 2465 C CA . LYS B 1 33 ? 0.022 -3.773 -15.477 1 66.44 33 LYS B CA 1
ATOM 2466 C C . LYS B 1 33 ? -1.308 -3.318 -14.883 1 66.44 33 LYS B C 1
ATOM 2468 O O . LYS B 1 33 ? -1.617 -2.125 -14.883 1 66.44 33 LYS B O 1
ATOM 2473 N N . ASN B 1 34 ? -2.064 -4.289 -14.477 1 60.44 34 ASN B N 1
ATOM 2474 C CA . ASN B 1 34 ? -3.406 -4.004 -13.977 1 60.44 34 ASN B CA 1
ATOM 2475 C C . ASN B 1 34 ? -3.381 -3.541 -12.523 1 60.44 34 ASN B C 1
ATOM 2477 O O . ASN B 1 34 ? -4.391 -3.061 -12.008 1 60.44 34 ASN B O 1
ATOM 2481 N N . GLU B 1 35 ? -2.373 -3.738 -11.828 1 54.03 35 GLU B N 1
ATOM 2482 C CA . GLU B 1 35 ? -2.297 -3.324 -10.43 1 54.03 35 GLU B CA 1
ATOM 2483 C C . GLU B 1 35 ? -2.289 -1.804 -10.305 1 54.03 35 GLU B C 1
ATOM 2485 O O . GLU B 1 35 ? -1.648 -1.113 -11.102 1 54.03 35 GLU B O 1
ATOM 2490 N N . THR B 1 36 ? -3.381 -1.24 -9.531 1 49.75 36 THR B N 1
ATOM 2491 C CA . THR B 1 36 ? -3.635 0.178 -9.305 1 49.75 36 THR B CA 1
ATOM 2492 C C . THR B 1 36 ? -2.408 0.857 -8.695 1 49.75 36 THR B C 1
ATOM 2494 O O . THR B 1 36 ? -1.754 0.296 -7.816 1 49.75 36 THR B O 1
ATOM 2497 N N . GLY B 1 37 ? -2.086 2.074 -9.172 1 52.19 37 GLY B N 1
ATOM 2498 C CA . GLY B 1 37 ? -1.011 2.992 -8.836 1 52.19 37 GLY B CA 1
ATOM 2499 C C . GLY B 1 37 ? 0.263 2.73 -9.617 1 52.19 37 GLY B C 1
ATOM 2500 O O . GLY B 1 37 ? 1.225 3.496 -9.523 1 52.19 37 GLY B O 1
ATOM 2501 N N . GLY B 1 38 ? 0.1 1.743 -10.57 1 53.25 38 GLY B N 1
ATOM 2502 C CA . GLY B 1 38 ? 1.219 1.491 -11.461 1 53.25 38 GLY B CA 1
ATOM 2503 C C . GLY B 1 38 ? 2.406 0.851 -10.766 1 53.25 38 GLY B C 1
ATOM 2504 O O . GLY B 1 38 ? 2.332 0.516 -9.586 1 53.25 38 GLY B O 1
ATOM 2505 N N . GLY B 1 39 ? 3.262 0.127 -11.477 1 57.88 39 GLY B N 1
ATOM 2506 C CA . GLY B 1 39 ? 4.57 -0.392 -11.117 1 57.88 39 GLY B CA 1
ATOM 2507 C C . GLY B 1 39 ? 5.406 0.599 -10.328 1 57.88 39 GLY B C 1
ATOM 2508 O O . GLY B 1 39 ? 6.629 0.446 -10.227 1 57.88 39 GLY B O 1
ATOM 2509 N N . GLU B 1 40 ? 4.543 1.543 -9.625 1 60.5 40 GLU B N 1
ATOM 2510 C CA . GLU B 1 40 ? 5.32 2.516 -8.867 1 60.5 40 GLU B CA 1
ATOM 2511 C C . GLU B 1 40 ? 5.902 1.892 -7.602 1 60.5 40 GLU B C 1
ATOM 2513 O O . GLU B 1 40 ? 5.242 1.085 -6.941 1 60.5 40 GLU B O 1
ATOM 2518 N N . GLY B 1 41 ? 7.129 1.949 -7.496 1 74.81 41 GLY B N 1
ATOM 2519 C CA . GLY B 1 41 ? 7.828 1.49 -6.305 1 74.81 41 GLY B CA 1
ATOM 2520 C C . GLY B 1 41 ? 8.578 0.188 -6.516 1 74.81 41 GLY B C 1
ATOM 2521 O O . GLY B 1 41 ? 9.125 -0.377 -5.57 1 74.81 41 GLY B O 1
ATOM 2522 N N . ILE B 1 42 ? 8.367 -0.29 -7.734 1 81.06 42 ILE B N 1
ATOM 2523 C CA . ILE B 1 42 ? 9.117 -1.515 -8 1 81.06 42 ILE B CA 1
ATOM 2524 C C . ILE B 1 42 ? 10.422 -1.176 -8.719 1 81.06 42 ILE B C 1
ATOM 2526 O O . ILE B 1 42 ? 10.422 -0.423 -9.695 1 81.06 42 ILE B O 1
ATOM 2530 N N . GLU B 1 43 ? 11.398 -1.605 -8.164 1 84.69 43 GLU B N 1
ATOM 2531 C CA . GLU B 1 43 ? 12.734 -1.435 -8.734 1 84.69 43 GLU B CA 1
ATOM 2532 C C . GLU B 1 43 ? 13.352 -2.779 -9.109 1 84.69 43 GLU B C 1
ATOM 2534 O O . GLU B 1 43 ? 13.461 -3.674 -8.266 1 84.69 43 GLU B O 1
ATOM 2539 N N . VAL B 1 44 ? 13.703 -2.902 -10.438 1 85.88 44 VAL B N 1
ATOM 2540 C CA . VAL B 1 44 ? 14.391 -4.113 -10.867 1 85.88 44 VAL B CA 1
ATOM 2541 C C . VAL B 1 44 ? 15.898 -3.92 -10.742 1 85.88 44 VAL B C 1
ATOM 2543 O O . VAL B 1 44 ? 16.5 -3.164 -11.508 1 85.88 44 VAL B O 1
ATOM 2546 N N . LEU B 1 45 ? 16.5 -4.59 -9.805 1 90.06 45 LEU B N 1
ATOM 2547 C CA . LEU B 1 45 ? 17.922 -4.441 -9.57 1 90.06 45 LEU B CA 1
ATOM 2548 C C . LEU B 1 45 ? 18.719 -5.336 -10.516 1 90.06 45 LEU B C 1
ATOM 2550 O O . LEU B 1 45 ? 19.781 -4.938 -11 1 90.06 45 LEU B O 1
ATOM 2554 N N . LYS B 1 46 ? 18.266 -6.562 -10.648 1 90.25 46 LYS B N 1
ATOM 2555 C CA . LYS B 1 46 ? 18.938 -7.527 -11.508 1 90.25 46 LYS B CA 1
ATOM 2556 C C . LYS B 1 46 ? 17.938 -8.352 -12.312 1 90.25 46 LYS B C 1
ATOM 2558 O O . LYS B 1 46 ? 16.859 -8.68 -11.812 1 90.25 46 LYS B O 1
ATOM 2563 N N . ASN B 1 47 ? 18.172 -8.547 -13.516 1 87.56 47 ASN B N 1
ATOM 2564 C CA . ASN B 1 47 ? 17.516 -9.469 -14.43 1 87.56 47 ASN B CA 1
ATOM 2565 C C . ASN B 1 47 ? 18.5 -10.078 -15.422 1 87.56 47 ASN B C 1
ATOM 2567 O O . ASN B 1 47 ? 18.734 -9.516 -16.5 1 87.56 47 ASN B O 1
ATOM 2571 N N . GLU B 1 48 ? 19.047 -11.234 -15.102 1 91.94 48 GLU B N 1
ATOM 2572 C CA . GLU B 1 48 ? 20.156 -11.797 -15.875 1 91.94 48 GLU B CA 1
ATOM 2573 C C . GLU B 1 48 ? 20.172 -13.32 -15.797 1 91.94 48 GLU B C 1
ATOM 2575 O O . GLU B 1 48 ? 19.703 -13.898 -14.812 1 91.94 48 GLU B O 1
ATOM 2580 N N . PRO B 1 49 ? 20.719 -13.914 -16.859 1 93.19 49 PRO B N 1
ATOM 2581 C CA . PRO B 1 49 ? 20.891 -15.367 -16.781 1 93.19 49 PRO B CA 1
ATOM 2582 C C . PRO B 1 49 ? 21.891 -15.773 -15.703 1 93.19 49 PRO B C 1
ATOM 2584 O O . PRO B 1 49 ? 22.75 -14.977 -15.312 1 93.19 49 PRO B O 1
ATOM 2587 N N . TYR B 1 50 ? 21.719 -16.953 -15.172 1 95.12 50 TYR B N 1
ATOM 2588 C CA . TYR B 1 50 ? 22.672 -17.469 -14.203 1 95.12 50 TYR B CA 1
ATOM 2589 C C . TYR B 1 50 ? 22.922 -18.953 -14.414 1 95.12 50 TYR B C 1
ATOM 2591 O O . TYR B 1 50 ? 22.141 -19.625 -15.094 1 95.12 50 TYR B O 1
ATOM 2599 N N . GLU B 1 51 ? 24.094 -19.406 -14.094 1 95.25 51 GLU B N 1
ATOM 2600 C CA . GLU B 1 51 ? 24.484 -20.812 -14.023 1 95.25 51 GLU B CA 1
ATOM 2601 C C . GLU B 1 51 ? 25.203 -21.109 -12.711 1 95.25 51 GLU B C 1
ATOM 2603 O O . GLU B 1 51 ? 26.219 -20.484 -12.391 1 95.25 51 GLU B O 1
ATOM 2608 N N . LYS B 1 52 ? 24.656 -21.969 -11.891 1 92.75 52 LYS B N 1
ATOM 2609 C CA . LYS B 1 52 ? 25.234 -22.328 -10.602 1 92.75 52 LYS B CA 1
ATOM 2610 C C . LYS B 1 52 ? 25.016 -23.812 -10.297 1 92.75 52 LYS B C 1
ATOM 2612 O O . LYS B 1 52 ? 23.891 -24.297 -10.281 1 92.75 52 LYS B O 1
ATOM 2617 N N . ASP B 1 53 ? 26.094 -24.547 -9.984 1 92.69 53 ASP B N 1
ATOM 2618 C CA . ASP B 1 53 ? 26.031 -25.953 -9.594 1 92.69 53 ASP B CA 1
ATOM 2619 C C . ASP B 1 53 ? 25.219 -26.766 -10.586 1 92.69 53 ASP B C 1
ATOM 2621 O O . ASP B 1 53 ? 24.359 -27.562 -10.195 1 92.69 53 ASP B O 1
ATOM 2625 N N . GLY B 1 54 ? 25.312 -26.438 -11.836 1 91.06 54 GLY B N 1
ATOM 2626 C CA . GLY B 1 54 ? 24.656 -27.203 -12.891 1 91.06 54 GLY B CA 1
ATOM 2627 C C . GLY B 1 54 ? 23.266 -26.672 -13.219 1 91.06 54 GLY B C 1
ATOM 2628 O O . GLY B 1 54 ? 22.641 -27.109 -14.195 1 91.06 54 GLY B O 1
ATOM 2629 N N . GLU B 1 55 ? 22.719 -25.828 -12.328 1 92.38 55 GLU B N 1
ATOM 2630 C CA . GLU B 1 55 ? 21.422 -25.203 -12.586 1 92.38 55 GLU B CA 1
ATOM 2631 C C . GLU B 1 55 ? 21.578 -23.953 -13.438 1 92.38 55 GLU B C 1
ATOM 2633 O O . GLU B 1 55 ? 22.453 -23.125 -13.18 1 92.38 55 GLU B O 1
ATOM 2638 N N . LYS B 1 56 ? 20.828 -23.984 -14.547 1 94.88 56 LYS B N 1
ATOM 2639 C CA . LYS B 1 56 ? 20.828 -22.812 -15.422 1 94.88 56 LYS B CA 1
ATOM 2640 C C . LYS B 1 56 ? 19.438 -22.188 -15.492 1 94.88 56 LYS B C 1
ATOM 2642 O O . LYS B 1 56 ? 18.422 -22.891 -15.547 1 94.88 56 LYS B O 1
ATOM 2647 N N . GLY B 1 57 ? 19.391 -20.812 -15.375 1 94.12 57 GLY B N 1
ATOM 2648 C CA . GLY B 1 57 ? 18.109 -20.141 -15.461 1 94.12 57 GLY B CA 1
ATOM 2649 C C . GLY B 1 57 ? 18.219 -18.625 -15.453 1 94.12 57 GLY B C 1
ATOM 2650 O O . GLY B 1 57 ? 19.25 -18.078 -15.852 1 94.12 57 GLY B O 1
ATOM 2651 N N . GLN B 1 58 ? 17.141 -17.969 -15.258 1 91.38 58 GLN B N 1
ATOM 2652 C CA . GLN B 1 58 ? 17.062 -16.516 -15.164 1 91.38 58 GLN B CA 1
ATOM 2653 C C . GLN B 1 58 ? 16.938 -16.062 -13.711 1 91.38 58 GLN B C 1
ATOM 2655 O O . GLN B 1 58 ? 16.125 -16.594 -12.953 1 91.38 58 GLN B O 1
ATOM 2660 N N . TYR B 1 59 ? 17.859 -15.203 -13.281 1 93.56 59 TYR B N 1
ATOM 2661 C CA . TYR B 1 59 ? 17.828 -14.609 -11.945 1 93.56 59 TYR B CA 1
ATOM 2662 C C . TYR B 1 59 ? 17.266 -13.195 -12 1 93.56 59 TYR B C 1
ATOM 2664 O O . TYR B 1 59 ? 17.672 -12.391 -12.852 1 93.56 59 TYR B O 1
ATOM 2672 N N . THR B 1 60 ? 16.25 -12.93 -11.141 1 91.19 60 THR B N 1
ATOM 2673 C CA . THR B 1 60 ? 15.727 -11.578 -11.023 1 91.19 60 THR B CA 1
ATOM 2674 C C . THR B 1 60 ? 15.727 -11.117 -9.57 1 91.19 60 THR B C 1
ATOM 2676 O O . THR B 1 60 ? 15.508 -11.914 -8.656 1 91.19 60 THR B O 1
ATOM 2679 N N . HIS B 1 61 ? 16.078 -9.945 -9.359 1 93.44 61 HIS B N 1
ATOM 2680 C CA . HIS B 1 61 ? 16.031 -9.273 -8.062 1 93.44 61 HIS B CA 1
ATOM 2681 C C . HIS B 1 61 ? 15.25 -7.965 -8.148 1 93.44 61 HIS B C 1
ATOM 2683 O O . HIS B 1 61 ? 15.672 -7.027 -8.828 1 93.44 61 HIS B O 1
ATOM 2689 N N . LYS B 1 62 ? 14.094 -7.996 -7.48 1 89 62 LYS B N 1
ATOM 2690 C CA . LYS B 1 62 ? 13.227 -6.824 -7.453 1 89 62 LYS B CA 1
ATOM 2691 C C . LYS B 1 62 ? 13.078 -6.277 -6.039 1 89 62 LYS B C 1
ATOM 2693 O O . LYS B 1 62 ? 13.047 -7.043 -5.07 1 89 62 LYS B O 1
ATOM 2698 N N . ILE B 1 63 ? 12.953 -4.98 -5.957 1 90.38 63 ILE B N 1
ATOM 2699 C CA . ILE B 1 63 ? 12.656 -4.312 -4.695 1 90.38 63 ILE B CA 1
ATOM 2700 C C . ILE B 1 63 ? 11.289 -3.629 -4.777 1 90.38 63 ILE B C 1
ATOM 2702 O O . ILE B 1 63 ? 10.992 -2.949 -5.762 1 90.38 63 ILE B O 1
ATOM 2706 N N . TYR B 1 64 ? 10.477 -3.904 -3.83 1 87.38 64 TYR B N 1
ATOM 2707 C CA . TYR B 1 64 ? 9.172 -3.26 -3.707 1 87.38 64 TYR B CA 1
ATOM 2708 C C . TYR B 1 64 ? 9.195 -2.174 -2.637 1 87.38 64 TYR B C 1
ATOM 2710 O O . TYR B 1 64 ? 9.383 -2.465 -1.453 1 87.38 64 TYR B O 1
ATOM 2718 N N . HIS B 1 65 ? 9.031 -0.928 -3.086 1 86.56 65 HIS B N 1
ATOM 2719 C CA . HIS B 1 65 ? 8.898 0.206 -2.178 1 86.56 65 HIS B CA 1
ATOM 2720 C C . HIS B 1 65 ? 7.43 0.552 -1.943 1 86.56 65 HIS B C 1
ATOM 2722 O O . HIS B 1 65 ? 6.797 1.191 -2.785 1 86.56 65 HIS B O 1
ATOM 2728 N N . LEU B 1 66 ? 6.934 0.228 -0.77 1 84.81 66 LEU B N 1
ATOM 2729 C CA . LEU B 1 66 ? 5.504 0.365 -0.53 1 84.81 66 LEU B CA 1
ATOM 2730 C C . LEU B 1 66 ? 5.184 1.71 0.114 1 84.81 66 LEU B C 1
ATOM 2732 O O . LEU B 1 66 ? 4.016 2.064 0.278 1 84.81 66 LEU B O 1
ATOM 2736 N N . LYS B 1 67 ? 6.16 2.436 0.432 1 80.94 67 LYS B N 1
ATOM 2737 C CA . LYS B 1 67 ? 5.984 3.695 1.151 1 80.94 67 LYS B CA 1
ATOM 2738 C C . LYS B 1 67 ? 5.02 4.617 0.415 1 80.94 67 LYS B C 1
ATOM 2740 O O . LYS B 1 67 ? 4.141 5.223 1.031 1 80.94 67 LYS B O 1
ATOM 2745 N N . SER B 1 68 ? 5.215 4.664 -0.861 1 74 68 SER B N 1
ATOM 2746 C CA . SER B 1 68 ? 4.406 5.602 -1.635 1 74 68 SER B CA 1
ATOM 2747 C C . SER B 1 68 ? 2.994 5.07 -1.851 1 74 68 SER B C 1
ATOM 2749 O O . SER B 1 68 ? 2.121 5.797 -2.332 1 74 68 SER B O 1
ATOM 2751 N N . LYS B 1 69 ? 2.715 3.867 -1.427 1 77 69 LYS B N 1
ATOM 2752 C CA . LYS B 1 69 ? 1.423 3.238 -1.683 1 77 69 LYS B CA 1
ATOM 2753 C C . LYS B 1 69 ? 0.566 3.207 -0.421 1 77 69 LYS B C 1
ATOM 2755 O O . LYS B 1 69 ? -0.592 2.787 -0.46 1 77 69 LYS B O 1
ATOM 2760 N N . VAL B 1 70 ? 1.147 3.609 0.641 1 81 70 VAL B N 1
ATOM 2761 C CA . VAL B 1 70 ? 0.385 3.58 1.885 1 81 70 VAL B CA 1
ATOM 2762 C C . VAL B 1 70 ? 0.142 5.004 2.375 1 81 70 VAL B C 1
ATOM 2764 O O . VAL B 1 70 ? 0.928 5.91 2.086 1 81 70 VAL B O 1
ATOM 2767 N N . PRO B 1 71 ? -0.97 5.176 3.104 1 81.12 71 PRO B N 1
ATOM 2768 C CA . PRO B 1 71 ? -1.262 6.508 3.637 1 81.12 71 PRO B CA 1
ATOM 2769 C C . PRO B 1 71 ? -0.198 6.996 4.621 1 81.12 71 PRO B C 1
ATOM 2771 O O . PRO B 1 71 ? 0.552 6.188 5.176 1 81.12 71 PRO B O 1
ATOM 2774 N N . ALA B 1 72 ? -0.198 8.312 4.809 1 78.94 72 ALA B N 1
ATOM 2775 C CA . ALA B 1 72 ? 0.802 8.961 5.652 1 78.94 72 ALA B CA 1
ATOM 2776 C C . ALA B 1 72 ? 0.752 8.422 7.078 1 78.94 72 ALA B C 1
ATOM 2778 O O . ALA B 1 72 ? 1.791 8.242 7.719 1 78.94 72 ALA B O 1
ATOM 2779 N N . PHE B 1 73 ? -0.398 8.117 7.559 1 82.38 73 PHE B N 1
ATOM 2780 C CA . PHE B 1 73 ? -0.493 7.676 8.945 1 82.38 73 PHE B CA 1
ATOM 2781 C C . PHE B 1 73 ? 0.122 6.293 9.117 1 82.38 73 PHE B C 1
ATOM 2783 O O . PHE B 1 73 ? 0.579 5.941 10.203 1 82.38 73 PHE B O 1
ATOM 2790 N N . VAL B 1 74 ? 0.103 5.547 8 1 83.12 74 VAL B N 1
ATOM 2791 C CA . VAL B 1 74 ? 0.786 4.258 8.047 1 83.12 74 VAL B CA 1
ATOM 2792 C C . VAL B 1 74 ? 2.297 4.473 8.031 1 83.12 74 VAL B C 1
ATOM 2794 O O . VAL B 1 74 ? 3.031 3.828 8.781 1 83.12 74 VAL B O 1
ATOM 2797 N N . ARG B 1 75 ? 2.684 5.41 7.277 1 83.69 75 ARG B N 1
ATOM 2798 C CA . ARG B 1 75 ? 4.105 5.73 7.195 1 83.69 75 ARG B CA 1
ATOM 2799 C C . ARG B 1 75 ? 4.633 6.227 8.539 1 83.69 75 ARG B C 1
ATOM 2801 O O . ARG B 1 75 ? 5.805 6.027 8.859 1 83.69 75 ARG B O 1
ATOM 2808 N N . MET B 1 76 ? 3.807 6.816 9.227 1 80.19 76 MET B N 1
ATOM 2809 C CA . MET B 1 76 ? 4.188 7.406 10.508 1 80.19 76 MET B CA 1
ATOM 2810 C C . MET B 1 76 ? 4.582 6.32 11.508 1 80.19 76 MET B C 1
ATOM 2812 O O . MET B 1 76 ? 5.461 6.535 12.344 1 80.19 76 MET B O 1
ATOM 2816 N N . ILE B 1 77 ? 4.008 5.148 11.398 1 79.5 77 ILE B N 1
ATOM 2817 C CA . ILE B 1 77 ? 4.211 4.141 12.43 1 79.5 77 ILE B CA 1
ATOM 2818 C C . ILE B 1 77 ? 5.059 2.996 11.883 1 79.5 77 ILE B C 1
ATOM 2820 O O . ILE B 1 77 ? 5.469 2.104 12.625 1 79.5 77 ILE B O 1
ATOM 2824 N N . ALA B 1 78 ? 5.211 2.99 10.547 1 77.88 78 ALA B N 1
ATOM 2825 C CA . ALA B 1 78 ? 5.98 1.913 9.922 1 77.88 78 ALA B CA 1
ATOM 2826 C C . ALA B 1 78 ? 7.48 2.15 10.078 1 77.88 78 ALA B C 1
ATOM 2828 O O . ALA B 1 78 ? 8.016 3.137 9.57 1 77.88 78 ALA B O 1
ATOM 2829 N N . PRO B 1 79 ? 8.117 1.223 10.789 1 77.69 79 PRO B N 1
ATOM 2830 C CA . PRO B 1 79 ? 9.562 1.386 10.953 1 77.69 79 PRO B CA 1
ATOM 2831 C C . PRO B 1 79 ? 10.305 1.462 9.625 1 77.69 79 PRO B C 1
ATOM 2833 O O . PRO B 1 79 ? 9.781 1.024 8.594 1 77.69 79 PRO B O 1
ATOM 2836 N N . GLU B 1 80 ? 11.516 2.008 9.781 1 75.12 80 GLU B N 1
ATOM 2837 C CA . GLU B 1 80 ? 12.344 2.156 8.586 1 75.12 80 GLU B CA 1
ATOM 2838 C C . GLU B 1 80 ? 12.625 0.805 7.938 1 75.12 80 GLU B C 1
ATOM 2840 O O . GLU B 1 80 ? 13.008 -0.148 8.617 1 75.12 80 GLU B O 1
ATOM 2845 N N . GLY B 1 81 ? 12.352 0.68 6.695 1 84.06 81 GLY B N 1
ATOM 2846 C CA . GLY B 1 81 ? 12.633 -0.545 5.961 1 84.06 81 GLY B CA 1
ATOM 2847 C C . GLY B 1 81 ? 11.469 -1.525 5.98 1 84.06 81 GLY B C 1
ATOM 2848 O O . GLY B 1 81 ? 11.477 -2.514 5.242 1 84.06 81 GLY B O 1
ATOM 2849 N N . SER B 1 82 ? 10.461 -1.321 6.809 1 84.06 82 SER B N 1
ATOM 2850 C CA . SER B 1 82 ? 9.359 -2.271 6.934 1 84.06 82 SER B CA 1
ATOM 2851 C C . SER B 1 82 ? 8.492 -2.273 5.68 1 84.06 82 SER B C 1
ATOM 2853 O O . SER B 1 82 ? 7.785 -3.248 5.41 1 84.06 82 SER B O 1
ATOM 2855 N N . LEU B 1 83 ? 8.578 -1.237 4.969 1 87.12 83 LEU B N 1
ATOM 2856 C CA . LEU B 1 83 ? 7.785 -1.126 3.748 1 87.12 83 LEU B CA 1
ATOM 2857 C C . LEU B 1 83 ? 8.648 -1.374 2.516 1 87.12 83 LEU B C 1
ATOM 2859 O O . LEU B 1 83 ? 8.289 -0.972 1.407 1 87.12 83 LEU B O 1
ATOM 2863 N N . VAL B 1 84 ? 9.766 -2.016 2.74 1 89.5 84 VAL B N 1
ATOM 2864 C CA . VAL B 1 84 ? 10.664 -2.377 1.65 1 89.5 84 VAL B CA 1
ATOM 2865 C C . VAL B 1 84 ? 10.844 -3.893 1.611 1 89.5 84 VAL B C 1
ATOM 2867 O O . VAL B 1 84 ? 11.328 -4.492 2.576 1 89.5 84 VAL B O 1
ATOM 2870 N N . PHE B 1 85 ? 10.5 -4.484 0.49 1 89.69 85 PHE B N 1
ATOM 2871 C CA . PHE B 1 85 ? 10.602 -5.93 0.325 1 89.69 85 PHE B CA 1
ATOM 2872 C C . PHE B 1 85 ? 11.531 -6.277 -0.829 1 89.69 85 PHE B C 1
ATOM 2874 O O . PHE B 1 85 ? 11.531 -5.602 -1.861 1 89.69 85 PHE B O 1
ATOM 2881 N N . HIS B 1 86 ? 12.32 -7.309 -0.631 1 93.38 86 HIS B N 1
ATOM 2882 C CA . HIS B 1 86 ? 13.172 -7.859 -1.679 1 93.38 86 HIS B CA 1
ATOM 2883 C C . HIS B 1 86 ? 12.617 -9.18 -2.201 1 93.38 86 HIS B C 1
ATOM 2885 O O . HIS B 1 86 ? 12.281 -10.07 -1.417 1 93.38 86 HIS B O 1
ATOM 2891 N N . GLU B 1 87 ? 12.453 -9.219 -3.498 1 92.75 87 GLU B N 1
ATOM 2892 C CA . GLU B 1 87 ? 12.078 -10.461 -4.164 1 92.75 87 GLU B CA 1
ATOM 2893 C C . GLU B 1 87 ? 13.203 -10.977 -5.055 1 92.75 87 GLU B C 1
ATOM 2895 O O . GLU B 1 87 ? 13.609 -10.305 -6.004 1 92.75 87 GLU B O 1
ATOM 2900 N N . LYS B 1 88 ? 13.727 -12.102 -4.699 1 94.75 88 LYS B N 1
ATOM 2901 C CA . LYS B 1 88 ? 14.703 -12.805 -5.531 1 94.75 88 LYS B CA 1
ATOM 2902 C C . LYS B 1 88 ? 14.109 -14.078 -6.121 1 94.75 88 LYS B C 1
ATOM 2904 O O . LYS B 1 88 ? 13.5 -14.875 -5.406 1 94.75 88 LYS B O 1
ATOM 2909 N N . ALA B 1 89 ? 14.258 -14.148 -7.41 1 93.88 89 ALA B N 1
ATOM 2910 C CA . ALA B 1 89 ? 13.68 -15.305 -8.094 1 93.88 89 ALA B CA 1
ATOM 2911 C C . ALA B 1 89 ? 14.719 -16 -8.969 1 93.88 89 ALA B C 1
ATOM 2913 O O . ALA B 1 89 ? 15.484 -15.336 -9.68 1 93.88 89 ALA B O 1
ATOM 2914 N N . TRP B 1 90 ? 14.891 -17.281 -8.805 1 95.88 90 TRP B N 1
ATOM 2915 C CA . TRP B 1 90 ? 15.68 -18.156 -9.656 1 95.88 90 TRP B CA 1
ATOM 2916 C C . TRP B 1 90 ? 14.773 -19.031 -10.523 1 95.88 90 TRP B C 1
ATOM 2918 O O . TRP B 1 90 ? 14.227 -20.016 -10.047 1 95.88 90 TRP B O 1
ATOM 2928 N N . ASN B 1 91 ? 14.719 -18.703 -11.789 1 92.56 91 ASN B N 1
ATOM 2929 C CA . ASN B 1 91 ? 13.852 -19.422 -12.711 1 92.56 91 ASN B CA 1
ATOM 2930 C C . ASN B 1 91 ? 14.633 -20.438 -13.547 1 92.56 91 ASN B C 1
ATOM 2932 O O . ASN B 1 91 ? 15 -20.141 -14.688 1 92.56 91 ASN B O 1
ATOM 2936 N N . ALA B 1 92 ? 14.906 -21.547 -13.031 1 95.38 92 ALA B N 1
ATOM 2937 C CA . ALA B 1 92 ? 15.492 -22.672 -13.75 1 95.38 92 ALA B CA 1
ATOM 2938 C C . ALA B 1 92 ? 14.414 -23.656 -14.219 1 95.38 92 ALA B C 1
ATOM 2940 O O . ALA B 1 92 ? 14.43 -24.828 -13.844 1 95.38 92 ALA B O 1
ATOM 2941 N N . TYR B 1 93 ? 13.578 -23.141 -15.07 1 94.12 93 TYR B N 1
ATOM 2942 C CA . TYR B 1 93 ? 12.398 -23.875 -15.508 1 94.12 93 TYR B CA 1
ATOM 2943 C C . TYR B 1 93 ? 12.789 -25.266 -16.016 1 94.12 93 TYR B C 1
ATOM 2945 O O . TYR B 1 93 ? 13.75 -25.406 -16.781 1 94.12 93 TYR B O 1
ATOM 2953 N N . PRO B 1 94 ? 12.023 -26.328 -15.523 1 96.12 94 PRO B N 1
ATOM 2954 C CA . PRO B 1 94 ? 10.68 -26.375 -14.953 1 96.12 94 PRO B CA 1
ATOM 2955 C C . PRO B 1 94 ? 10.68 -26.25 -13.43 1 96.12 94 PRO B C 1
ATOM 2957 O O . PRO B 1 94 ? 9.641 -26.453 -12.797 1 96.12 94 PRO B O 1
ATOM 2960 N N . TYR B 1 95 ? 11.797 -26 -12.781 1 95.69 95 TYR B N 1
ATOM 2961 C CA . TYR B 1 95 ? 11.883 -25.688 -11.359 1 95.69 95 TYR B CA 1
ATOM 2962 C C . TYR B 1 95 ? 12.164 -24.203 -11.133 1 95.69 95 TYR B C 1
ATOM 2964 O O . TYR B 1 95 ? 13.086 -23.641 -11.734 1 95.69 95 TYR B O 1
ATOM 2972 N N . CYS B 1 96 ? 11.359 -23.594 -10.32 1 94.31 96 CYS B N 1
ATOM 2973 C CA . CYS B 1 96 ? 11.523 -22.188 -10 1 94.31 96 CYS B CA 1
ATOM 2974 C C . CYS B 1 96 ? 11.5 -21.953 -8.492 1 94.31 96 CYS B C 1
ATOM 2976 O O . CYS B 1 96 ? 10.812 -22.672 -7.766 1 94.31 96 CYS B O 1
ATOM 2978 N N . ARG B 1 97 ? 12.242 -20.969 -8.062 1 94.75 97 ARG B N 1
ATOM 2979 C CA . ARG B 1 97 ? 12.297 -20.594 -6.648 1 94.75 97 ARG B CA 1
ATOM 2980 C C . ARG B 1 97 ? 12.25 -19.078 -6.484 1 94.75 97 ARG B C 1
ATOM 2982 O O . ARG B 1 97 ? 12.922 -18.344 -7.219 1 94.75 97 ARG B O 1
ATOM 2989 N N . THR B 1 98 ? 11.383 -18.578 -5.586 1 93.81 98 THR B N 1
ATOM 2990 C CA . THR B 1 98 ? 11.281 -17.172 -5.242 1 93.81 98 THR B CA 1
ATOM 2991 C C . THR B 1 98 ? 11.383 -16.969 -3.734 1 93.81 98 THR B C 1
ATOM 2993 O O . THR B 1 98 ? 10.758 -17.703 -2.961 1 93.81 98 THR B O 1
ATOM 2996 N N . ILE B 1 99 ? 12.141 -16.078 -3.348 1 94.25 99 ILE B N 1
ATOM 2997 C CA . ILE B 1 99 ? 12.281 -15.734 -1.938 1 94.25 99 ILE B CA 1
ATOM 2998 C C . ILE B 1 99 ? 11.969 -14.25 -1.729 1 94.25 99 ILE B C 1
ATOM 3000 O O . ILE B 1 99 ? 12.5 -13.391 -2.439 1 94.25 99 ILE B O 1
ATOM 3004 N N . VAL B 1 100 ? 11.062 -14.047 -0.812 1 91.38 100 VAL B N 1
ATOM 3005 C CA . VAL B 1 100 ? 10.711 -12.68 -0.439 1 91.38 100 VAL B CA 1
ATOM 3006 C C . VAL B 1 100 ? 11.18 -12.398 0.986 1 91.38 100 VAL B C 1
ATOM 3008 O O . VAL B 1 100 ? 10.914 -13.188 1.9 1 91.38 100 VAL B O 1
ATOM 3011 N N . THR B 1 101 ? 11.844 -11.312 1.16 1 93.31 101 THR B N 1
ATOM 3012 C CA . THR B 1 101 ? 12.305 -10.875 2.475 1 93.31 101 THR B CA 1
ATOM 3013 C C . THR B 1 101 ? 11.945 -9.414 2.715 1 93.31 101 THR B C 1
ATOM 3015 O O . THR B 1 101 ? 11.492 -8.719 1.799 1 93.31 101 THR B O 1
ATOM 3018 N N . ASN B 1 1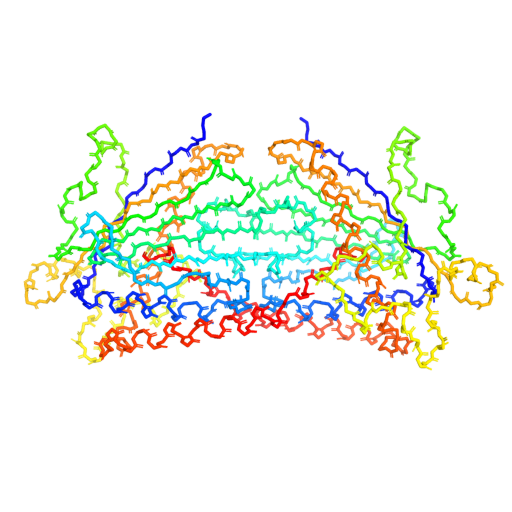02 ? 12.023 -9.016 3.975 1 89.38 102 ASN B N 1
ATOM 3019 C CA . ASN B 1 102 ? 11.742 -7.645 4.391 1 89.38 102 ASN B CA 1
ATOM 3020 C C . ASN B 1 102 ? 12.953 -7 5.055 1 89.38 102 ASN B C 1
ATOM 3022 O O . ASN B 1 102 ? 13.633 -7.633 5.867 1 89.38 102 ASN B O 1
ATOM 3026 N N . GLU B 1 103 ? 13.211 -5.754 4.723 1 89.56 103 GLU B N 1
ATOM 3027 C CA . GLU B 1 103 ? 14.43 -5.086 5.168 1 89.56 103 GLU B CA 1
ATOM 3028 C C . GLU B 1 103 ? 14.438 -4.891 6.68 1 89.56 103 GLU B C 1
ATOM 3030 O O . GLU B 1 103 ? 15.492 -4.914 7.312 1 89.56 103 GLU B O 1
ATOM 3035 N N . TYR B 1 104 ? 13.391 -4.621 7.277 1 84.06 104 TYR B N 1
ATOM 3036 C CA . TYR B 1 104 ? 13.289 -4.352 8.711 1 84.06 104 TYR B CA 1
ATOM 3037 C C . TYR B 1 104 ? 13.234 -5.652 9.5 1 84.06 104 TYR B C 1
ATOM 3039 O O . TYR B 1 104 ? 13.898 -5.781 10.539 1 84.06 104 TYR B O 1
ATOM 3047 N N . MET B 1 105 ? 12.461 -6.594 9.047 1 82.06 105 MET B N 1
ATOM 3048 C CA . MET B 1 105 ? 12.227 -7.824 9.797 1 82.06 105 MET B CA 1
ATOM 3049 C C . MET B 1 105 ? 13.438 -8.75 9.703 1 82.06 105 MET B C 1
ATOM 3051 O O . MET B 1 105 ? 13.617 -9.625 10.547 1 82.06 105 MET B O 1
ATOM 3055 N N . LYS B 1 106 ? 14.148 -8.656 8.625 1 86.62 106 LYS B N 1
ATOM 3056 C CA . LYS B 1 106 ? 15.375 -9.422 8.43 1 86.62 106 LYS B CA 1
ATOM 3057 C C . LYS B 1 106 ? 15.117 -10.914 8.586 1 86.62 106 LYS B C 1
ATOM 3059 O O . LYS B 1 106 ? 14.219 -11.469 7.941 1 86.62 106 LYS B O 1
ATOM 3064 N N . ASP B 1 107 ? 15.766 -11.555 9.555 1 84.81 107 ASP B N 1
ATOM 3065 C CA . ASP B 1 107 ? 15.711 -13.008 9.695 1 84.81 107 ASP B CA 1
ATOM 3066 C C . ASP B 1 107 ? 14.375 -13.453 10.281 1 84.81 107 ASP B C 1
ATOM 3068 O O . ASP B 1 107 ? 14.07 -14.648 10.32 1 84.81 107 ASP B O 1
ATOM 3072 N N . ASP B 1 108 ? 13.508 -12.555 10.555 1 80.81 108 ASP B N 1
ATOM 3073 C CA . ASP B 1 108 ? 12.25 -12.906 11.211 1 80.81 108 ASP B CA 1
ATOM 3074 C C . ASP B 1 108 ? 11.117 -13.008 10.188 1 80.81 108 ASP B C 1
ATOM 3076 O O . ASP B 1 108 ? 9.969 -13.25 10.555 1 80.81 108 ASP B O 1
ATOM 3080 N N . PHE B 1 109 ? 11.586 -12.844 9.031 1 85.19 109 PHE B N 1
ATOM 3081 C CA . PHE B 1 109 ? 10.555 -12.938 8.008 1 85.19 109 PHE B CA 1
ATOM 3082 C C . PHE B 1 109 ? 11.148 -13.414 6.684 1 85.19 109 PHE B C 1
ATOM 3084 O O . PHE B 1 109 ? 12.148 -12.859 6.215 1 85.19 109 PHE B O 1
ATOM 3091 N N . PHE B 1 110 ? 10.492 -14.375 6.074 1 89.25 110 PHE B N 1
ATOM 3092 C CA . PHE B 1 110 ? 10.672 -14.664 4.656 1 89.25 110 PHE B CA 1
ATOM 3093 C C . PHE B 1 110 ? 9.508 -15.469 4.109 1 89.25 110 PHE B C 1
ATOM 3095 O O . PHE B 1 110 ? 8.781 -16.125 4.867 1 89.25 110 PHE B O 1
ATOM 3102 N N . ILE B 1 111 ? 9.297 -15.391 2.816 1 87.5 111 ILE B N 1
ATOM 3103 C CA . ILE B 1 111 ? 8.438 -16.266 2.033 1 87.5 111 ILE B CA 1
ATOM 3104 C C . ILE B 1 111 ? 9.25 -16.953 0.941 1 87.5 111 ILE B C 1
ATOM 3106 O O . ILE B 1 111 ? 9.984 -16.297 0.199 1 87.5 111 ILE B O 1
ATOM 3110 N N . LYS B 1 112 ? 9.227 -18.203 0.992 1 91.31 112 LYS B N 1
ATOM 3111 C CA . LYS B 1 112 ? 9.883 -18.984 -0.047 1 91.31 112 LYS B CA 1
ATOM 3112 C C . LYS B 1 112 ? 8.867 -19.797 -0.849 1 91.31 112 LYS B C 1
ATOM 3114 O O . LYS B 1 112 ? 8.078 -20.547 -0.277 1 91.31 112 LYS B O 1
ATOM 3119 N N . ILE B 1 113 ? 8.883 -19.609 -2.145 1 90.75 113 ILE B N 1
ATOM 3120 C CA . ILE B 1 113 ? 8 -20.359 -3.031 1 90.75 113 ILE B CA 1
ATOM 3121 C C . ILE B 1 113 ? 8.828 -21.188 -4.004 1 90.75 113 ILE B C 1
ATOM 3123 O O . ILE B 1 113 ? 9.648 -20.656 -4.754 1 90.75 113 ILE B O 1
ATOM 3127 N N . GLU B 1 114 ? 8.672 -22.422 -3.914 1 93.88 114 GLU B N 1
ATOM 3128 C CA . GLU B 1 114 ? 9.297 -23.375 -4.824 1 93.88 114 GLU B CA 1
ATOM 3129 C C . GLU B 1 114 ? 8.258 -24.094 -5.676 1 93.88 114 GLU B C 1
ATOM 3131 O O . GLU B 1 114 ? 7.273 -24.625 -5.152 1 93.88 114 GLU B O 1
ATOM 3136 N N . THR B 1 115 ? 8.5 -24.094 -6.98 1 95.25 115 THR B N 1
ATOM 3137 C CA . THR B 1 115 ? 7.508 -24.688 -7.863 1 95.25 115 THR B CA 1
ATOM 3138 C C . THR B 1 115 ? 8.172 -25.672 -8.828 1 95.25 115 THR B C 1
ATOM 3140 O O . THR B 1 115 ? 9.156 -25.344 -9.484 1 95.25 115 THR B O 1
ATOM 3143 N N . TRP B 1 116 ? 7.688 -26.906 -8.859 1 96.38 116 TRP B N 1
ATOM 3144 C CA . TRP B 1 116 ? 7.977 -27.859 -9.914 1 96.38 116 TRP B CA 1
ATOM 3145 C C . TRP B 1 116 ? 6.816 -27.953 -10.906 1 96.38 116 TRP B C 1
ATOM 3147 O O . TRP B 1 116 ? 5.652 -28.016 -10.5 1 96.38 116 TRP B O 1
ATOM 3157 N N . HIS B 1 117 ? 7.125 -27.859 -12.133 1 96.88 117 HIS B N 1
ATOM 3158 C CA . HIS B 1 117 ? 6.133 -28.062 -13.18 1 96.88 117 HIS B CA 1
ATOM 3159 C C . HIS B 1 117 ? 6.324 -29.422 -13.852 1 96.88 117 HIS B C 1
ATOM 3161 O O . HIS B 1 117 ? 7.375 -29.688 -14.43 1 96.88 117 HIS B O 1
ATOM 3167 N N . LYS B 1 118 ? 5.34 -30.312 -13.742 1 97.56 118 LYS B N 1
ATOM 3168 C CA . LYS B 1 118 ? 5.445 -31.688 -14.227 1 97.56 118 LYS B CA 1
ATOM 3169 C C . LYS B 1 118 ? 4.305 -32.031 -15.188 1 97.56 118 LYS B C 1
ATOM 3171 O O . LYS B 1 118 ? 3.188 -31.516 -15.031 1 97.56 118 LYS B O 1
ATOM 3176 N N . PRO B 1 119 ? 4.602 -32.812 -16.219 1 96.31 119 PRO B N 1
ATOM 3177 C CA . PRO B 1 119 ? 3.57 -33.25 -17.172 1 96.31 119 PRO B CA 1
ATOM 3178 C C . PRO B 1 119 ? 2.664 -34.344 -16.625 1 96.31 119 PRO B C 1
ATOM 3180 O O . PRO B 1 119 ? 2.609 -35.438 -17.172 1 96.31 119 PRO B O 1
ATOM 3183 N N . ASP B 1 120 ? 1.961 -34.062 -15.539 1 95.94 120 ASP B N 1
ATOM 3184 C CA . ASP B 1 120 ? 1.04 -35.031 -14.938 1 95.94 120 ASP B CA 1
ATOM 3185 C C . ASP B 1 120 ? -0.176 -34.312 -14.344 1 95.94 120 ASP B C 1
ATOM 3187 O O . ASP B 1 120 ? -0.372 -33.125 -14.562 1 95.94 120 ASP B O 1
ATOM 3191 N N . LEU B 1 121 ? -1.039 -35.094 -13.711 1 95.44 121 LEU B N 1
ATOM 3192 C CA . LEU B 1 121 ? -2.307 -34.562 -13.219 1 95.44 121 LEU B CA 1
ATOM 3193 C C . LEU B 1 121 ? -2.277 -34.375 -11.703 1 95.44 121 LEU B C 1
ATOM 3195 O O . LEU B 1 121 ? -3.295 -34.562 -11.031 1 95.44 121 LEU B O 1
ATOM 3199 N N . GLY B 1 122 ? -1.088 -34.062 -11.102 1 95.31 122 GLY B N 1
ATOM 3200 C CA . GLY B 1 122 ? -0.972 -33.812 -9.68 1 95.31 122 GLY B CA 1
ATOM 3201 C C . GLY B 1 122 ? -0.902 -35.094 -8.844 1 95.31 122 GLY B C 1
ATOM 3202 O O . GLY B 1 122 ? -1.341 -35.094 -7.688 1 95.31 122 GLY B O 1
ATOM 3203 N N . THR B 1 123 ? -0.377 -36.156 -9.398 1 94.38 123 THR B N 1
ATOM 3204 C CA . THR B 1 123 ? -0.425 -37.438 -8.727 1 94.38 123 THR B CA 1
ATOM 3205 C C . THR B 1 123 ? 0.929 -37.781 -8.109 1 94.38 123 THR B C 1
ATOM 3207 O O . THR B 1 123 ? 1.054 -38.781 -7.379 1 94.38 123 THR B O 1
ATOM 3210 N N . LEU B 1 124 ? 1.945 -37 -8.383 1 95.06 124 LEU B N 1
ATOM 3211 C CA . LEU B 1 124 ? 3.277 -37.281 -7.867 1 95.06 124 LEU B CA 1
ATOM 3212 C C . LEU B 1 124 ? 3.387 -36.906 -6.395 1 95.06 124 LEU B C 1
ATOM 3214 O O . LEU B 1 124 ? 2.859 -35.875 -5.969 1 95.06 124 LEU B O 1
ATOM 3218 N N . GLU B 1 125 ? 4.027 -37.781 -5.66 1 93.69 125 GLU B N 1
ATOM 3219 C CA . GLU B 1 125 ? 4.219 -37.531 -4.23 1 93.69 125 GLU B CA 1
ATOM 3220 C C . GLU B 1 125 ? 5.586 -36.906 -3.951 1 93.69 125 GLU B C 1
ATOM 3222 O O . GLU B 1 125 ? 6.57 -37.25 -4.605 1 93.69 125 GLU B O 1
ATOM 3227 N N . ASN B 1 126 ? 5.621 -35.969 -3.021 1 94.62 126 ASN B N 1
ATOM 3228 C CA . ASN B 1 126 ? 6.809 -35.375 -2.441 1 94.62 126 ASN B CA 1
ATOM 3229 C C . ASN B 1 126 ? 7.781 -34.906 -3.521 1 94.62 126 ASN B C 1
ATOM 3231 O O . ASN B 1 126 ? 8.969 -35.219 -3.482 1 94.62 126 ASN B O 1
ATOM 3235 N N . VAL B 1 127 ? 7.246 -34.219 -4.5 1 94.88 127 VAL B N 1
ATOM 3236 C CA . VAL B 1 127 ? 8.008 -33.75 -5.656 1 94.88 127 VAL B CA 1
ATOM 3237 C C . VAL B 1 127 ? 9.156 -32.844 -5.188 1 94.88 127 VAL B C 1
ATOM 3239 O O . VAL B 1 127 ? 10.203 -32.812 -5.832 1 94.88 127 VAL B O 1
ATOM 3242 N N . HIS B 1 128 ? 9.133 -32.219 -4.023 1 94.69 128 HIS B N 1
ATOM 3243 C CA . HIS B 1 128 ? 10.141 -31.297 -3.531 1 94.69 128 HIS B CA 1
ATOM 3244 C C . HIS B 1 128 ? 11.148 -31.984 -2.627 1 94.69 128 HIS B C 1
ATOM 3246 O O . HIS B 1 128 ? 12.086 -31.359 -2.133 1 94.69 128 HIS B O 1
ATOM 3252 N N . GLY B 1 129 ? 10.906 -33.25 -2.381 1 94.62 129 GLY B N 1
ATOM 3253 C CA . GLY B 1 129 ? 11.875 -34 -1.611 1 94.62 129 GLY B CA 1
ATOM 3254 C C . GLY B 1 129 ? 11.938 -33.594 -0.153 1 94.62 129 GLY B C 1
ATOM 3255 O O . GLY B 1 129 ? 13.031 -33.469 0.408 1 94.62 129 GLY B O 1
ATOM 3256 N N . LEU B 1 130 ? 10.852 -33.344 0.463 1 92.62 130 LEU B N 1
ATOM 3257 C CA . LEU B 1 130 ? 10.812 -33 1.884 1 92.62 130 LEU B CA 1
ATOM 3258 C C . LEU B 1 130 ? 11.18 -34.219 2.732 1 92.62 130 LEU B C 1
ATOM 3260 O O . LEU B 1 130 ? 10.969 -35.344 2.32 1 92.62 130 LEU B O 1
ATOM 3264 N N . ASP B 1 131 ? 11.758 -33.906 3.898 1 93.25 131 ASP B N 1
ATOM 3265 C CA . ASP B 1 131 ? 12.039 -35.031 4.812 1 93.25 131 ASP B CA 1
ATOM 3266 C C . ASP B 1 131 ? 10.75 -35.688 5.273 1 93.25 131 ASP B C 1
ATOM 3268 O O . ASP B 1 131 ? 9.688 -35.062 5.301 1 93.25 131 ASP B O 1
ATOM 3272 N N . PRO B 1 132 ? 10.852 -36.938 5.582 1 92.44 132 PRO B N 1
ATOM 3273 C CA . PRO B 1 132 ? 9.656 -37.719 5.898 1 92.44 132 PRO B CA 1
ATOM 3274 C C . PRO B 1 132 ? 8.812 -37.094 7 1 92.44 132 PRO B C 1
ATOM 3276 O O . PRO B 1 132 ? 7.578 -37.094 6.922 1 92.44 132 PRO B O 1
ATOM 3279 N N . ASN B 1 133 ? 9.375 -36.531 8.008 1 90.19 133 ASN B N 1
ATOM 3280 C CA . ASN B 1 133 ? 8.617 -35.938 9.109 1 90.19 133 ASN B CA 1
ATOM 3281 C C . ASN B 1 133 ? 7.836 -34.719 8.648 1 90.19 133 ASN B C 1
ATOM 3283 O O . ASN B 1 133 ? 6.676 -34.531 9.023 1 90.19 133 ASN B O 1
ATOM 3287 N N . THR B 1 134 ? 8.438 -33.938 7.859 1 87.88 134 THR B N 1
ATOM 3288 C CA . THR B 1 134 ? 7.773 -32.75 7.316 1 87.88 134 THR B CA 1
ATOM 3289 C C . THR B 1 134 ? 6.688 -33.156 6.32 1 87.88 134 THR B C 1
ATOM 3291 O O . THR B 1 134 ? 5.586 -32.594 6.336 1 87.88 134 THR B O 1
ATOM 3294 N N . TRP B 1 135 ? 7.043 -34.125 5.508 1 89.88 135 TRP B N 1
ATOM 3295 C CA . TRP B 1 135 ? 6.133 -34.562 4.457 1 89.88 135 TRP B CA 1
ATOM 3296 C C . TRP B 1 135 ? 4.828 -35.094 5.055 1 89.88 135 TRP B C 1
ATOM 3298 O O . TRP B 1 135 ? 3.752 -34.875 4.496 1 89.88 135 TRP B O 1
ATOM 3308 N N . LYS B 1 136 ? 4.902 -35.656 6.242 1 88.94 136 LYS B N 1
ATOM 3309 C CA . LYS B 1 136 ? 3.734 -36.219 6.887 1 88.94 136 LYS B CA 1
ATOM 3310 C C . LYS B 1 136 ? 2.809 -35.156 7.438 1 88.94 136 LYS B C 1
ATOM 3312 O O . LYS B 1 136 ? 1.608 -35.375 7.605 1 88.94 136 LYS B O 1
ATOM 3317 N N . THR B 1 137 ? 3.322 -33.969 7.648 1 86.06 137 THR B N 1
ATOM 3318 C CA . THR B 1 137 ? 2.539 -32.969 8.352 1 86.06 137 THR B CA 1
ATOM 3319 C C . THR B 1 137 ? 2.061 -31.875 7.383 1 86.06 137 THR B C 1
ATOM 3321 O O . THR B 1 137 ? 1.155 -31.109 7.703 1 86.06 137 THR B O 1
ATOM 3324 N N . VAL B 1 138 ? 2.633 -31.891 6.227 1 85.62 138 VAL B N 1
ATOM 3325 C CA . VAL B 1 138 ? 2.307 -30.812 5.301 1 85.62 138 VAL B CA 1
ATOM 3326 C C . VAL B 1 138 ? 0.932 -31.062 4.684 1 85.62 138 VAL B C 1
ATOM 3328 O O . VAL B 1 138 ? 0.602 -32.188 4.316 1 85.62 138 VAL B O 1
ATOM 3331 N N . GLU B 1 139 ? 0.143 -30.031 4.68 1 83.69 139 GLU B N 1
ATOM 3332 C CA . GLU B 1 139 ? -1.18 -30.094 4.062 1 83.69 139 GLU B CA 1
ATOM 3333 C C . GLU B 1 139 ? -1.115 -29.781 2.574 1 83.69 139 GLU B C 1
ATOM 3335 O O . GLU B 1 139 ? -0.493 -28.781 2.176 1 83.69 139 GLU B O 1
ATOM 3340 N N . ILE B 1 140 ? -1.687 -30.672 1.812 1 88.94 140 ILE B N 1
ATOM 3341 C CA . ILE B 1 140 ? -1.731 -30.453 0.37 1 88.94 140 ILE B CA 1
ATOM 3342 C C . ILE B 1 140 ? -3.053 -29.781 -0.011 1 88.94 140 ILE B C 1
ATOM 3344 O O . ILE B 1 140 ? -4.129 -30.297 0.315 1 88.94 140 ILE B O 1
ATOM 3348 N N . VAL B 1 141 ? -2.971 -28.672 -0.61 1 89.06 141 VAL B N 1
ATOM 3349 C CA . VAL B 1 141 ? -4.141 -27.953 -1.104 1 89.06 141 VAL B CA 1
ATOM 3350 C C . VAL B 1 141 ? -4.277 -28.156 -2.609 1 89.06 141 VAL B C 1
ATOM 3352 O O . VAL B 1 141 ? -3.355 -27.859 -3.371 1 89.06 141 VAL B O 1
ATOM 3355 N N . HIS B 1 142 ? -5.395 -28.703 -3.084 1 92.31 142 HIS B N 1
ATOM 3356 C CA . HIS B 1 142 ? -5.668 -28.875 -4.504 1 92.31 142 HIS B CA 1
ATOM 3357 C C . HIS B 1 142 ? -6.496 -27.719 -5.059 1 92.31 142 HIS B C 1
ATOM 3359 O O . HIS B 1 142 ? -7.59 -27.438 -4.555 1 92.31 142 HIS B O 1
ATOM 3365 N N . ILE B 1 143 ? -6 -27.078 -6.008 1 92.88 143 ILE B N 1
ATOM 3366 C CA . ILE B 1 143 ? -6.707 -25.984 -6.645 1 92.88 143 ILE B CA 1
ATOM 3367 C C . ILE B 1 143 ? -7.398 -26.469 -7.914 1 92.88 143 ILE B C 1
ATOM 3369 O O . ILE B 1 143 ? -6.766 -27.094 -8.773 1 92.88 143 ILE B O 1
ATOM 3373 N N . ASP B 1 144 ? -8.672 -26.312 -7.934 1 95.69 144 ASP B N 1
ATOM 3374 C CA . ASP B 1 144 ? -9.453 -26.562 -9.141 1 95.69 144 ASP B CA 1
ATOM 3375 C C . ASP B 1 144 ? -9.891 -25.266 -9.797 1 95.69 144 ASP B C 1
ATOM 3377 O O . ASP B 1 144 ? -10.797 -24.578 -9.32 1 95.69 144 ASP B O 1
ATOM 3381 N N . ILE B 1 145 ? -9.328 -24.906 -10.922 1 96.19 145 ILE B N 1
ATOM 3382 C CA . ILE B 1 145 ? -9.516 -23.609 -11.539 1 96.19 145 ILE B CA 1
ATOM 3383 C C . ILE B 1 145 ? -10.93 -23.5 -12.117 1 96.19 145 ILE B C 1
ATOM 3385 O O . ILE B 1 145 ? -11.383 -22.406 -12.453 1 96.19 145 ILE B O 1
ATOM 3389 N N . ALA B 1 146 ? -11.625 -24.578 -12.273 1 96.88 146 ALA B N 1
ATOM 3390 C CA . ALA B 1 146 ? -12.969 -24.562 -12.844 1 96.88 146 ALA B CA 1
ATOM 3391 C C . ALA B 1 146 ? -14.031 -24.547 -11.75 1 96.88 146 ALA B C 1
ATOM 3393 O O . ALA B 1 146 ? -15.227 -24.406 -12.039 1 96.88 146 ALA B O 1
ATOM 3394 N N . ASP B 1 147 ? -13.617 -24.766 -10.508 1 95.56 147 ASP B N 1
ATOM 3395 C CA . ASP B 1 147 ? -14.555 -24.828 -9.391 1 95.56 147 ASP B CA 1
ATOM 3396 C C . ASP B 1 147 ? -14.922 -23.438 -8.906 1 95.56 147 ASP B C 1
ATOM 3398 O O . ASP B 1 147 ? -14.172 -22.812 -8.141 1 95.56 147 ASP B O 1
ATOM 3402 N N . ARG B 1 148 ? -16.109 -23 -9.188 1 93.25 148 ARG B N 1
ATOM 3403 C CA . ARG B 1 148 ? -16.594 -21.672 -8.844 1 93.25 148 ARG B CA 1
ATOM 3404 C C . ARG B 1 148 ? -16.672 -21.484 -7.332 1 93.25 148 ARG B C 1
ATOM 3406 O O . ARG B 1 148 ? -16.484 -20.375 -6.828 1 93.25 148 ARG B O 1
ATOM 3413 N N . SER B 1 149 ? -16.859 -22.516 -6.66 1 92.38 149 SER B N 1
ATOM 3414 C CA . SER B 1 149 ? -17.016 -22.422 -5.215 1 92.38 149 SER B CA 1
ATOM 3415 C C . SER B 1 149 ? -15.719 -22 -4.535 1 92.38 149 SER B C 1
ATOM 3417 O O . SER B 1 149 ? -15.727 -21.562 -3.379 1 92.38 149 SER B O 1
ATOM 3419 N N . GLN B 1 150 ? -14.586 -22.078 -5.25 1 91.38 150 GLN B N 1
ATOM 3420 C CA . GLN B 1 150 ? -13.289 -21.719 -4.691 1 91.38 150 GLN B CA 1
ATOM 3421 C C . GLN B 1 150 ? -12.961 -20.25 -4.977 1 91.38 150 GLN B C 1
ATOM 3423 O O . GLN B 1 150 ? -11.883 -19.781 -4.625 1 91.38 150 GLN B O 1
ATOM 3428 N N . VAL B 1 151 ? -13.844 -19.531 -5.594 1 91.75 151 VAL B N 1
ATOM 3429 C CA . VAL B 1 151 ? -13.617 -18.141 -5.977 1 91.75 151 VAL B CA 1
ATOM 3430 C C . VAL B 1 151 ? -14.5 -17.219 -5.145 1 91.75 151 VAL B C 1
ATOM 3432 O O . VAL B 1 151 ? -15.727 -17.375 -5.137 1 91.75 151 VAL B O 1
ATOM 3435 N N . GLU B 1 152 ? -13.914 -16.344 -4.406 1 85.31 152 GLU B N 1
ATOM 3436 C CA . GLU B 1 152 ? -14.703 -15.375 -3.66 1 85.31 152 GLU B CA 1
ATOM 3437 C C . GLU B 1 152 ? -15.555 -14.516 -4.594 1 85.31 152 GLU B C 1
ATOM 3439 O O . GLU B 1 152 ? -15.102 -14.141 -5.68 1 85.31 152 GLU B O 1
ATOM 3444 N N . PRO B 1 153 ? -16.703 -14.141 -4.137 1 86.62 153 PRO B N 1
ATOM 3445 C CA . PRO B 1 153 ? -17.609 -13.344 -4.973 1 86.62 153 PRO B CA 1
ATOM 3446 C C . PRO B 1 153 ? -16.953 -12.055 -5.469 1 86.62 153 PRO B C 1
ATOM 3448 O O . PRO B 1 153 ? -17.141 -11.672 -6.629 1 86.62 153 PRO B O 1
ATOM 3451 N N . ALA B 1 154 ? -16.172 -11.469 -4.699 1 76.31 154 ALA B N 1
ATOM 3452 C CA . ALA B 1 154 ? -15.555 -10.188 -5.047 1 76.31 154 ALA B CA 1
ATOM 3453 C C . ALA B 1 154 ? -14.5 -10.367 -6.141 1 76.31 154 ALA B C 1
ATOM 3455 O O . ALA B 1 154 ? -14.172 -9.422 -6.852 1 76.31 154 ALA B O 1
ATOM 3456 N N . ASP B 1 155 ? -14.055 -11.578 -6.332 1 82.56 155 ASP B N 1
ATOM 3457 C CA . ASP B 1 155 ? -12.984 -11.859 -7.285 1 82.56 155 ASP B CA 1
ATOM 3458 C C . ASP B 1 155 ? -13.547 -12.391 -8.602 1 82.56 155 ASP B C 1
ATOM 3460 O O . ASP B 1 155 ? -12.82 -12.5 -9.594 1 82.56 155 ASP B O 1
ATOM 3464 N N . TYR B 1 156 ? -14.75 -12.688 -8.602 1 91.12 156 TYR B N 1
ATOM 3465 C CA . TYR B 1 156 ? -15.312 -13.414 -9.734 1 91.12 156 TYR B CA 1
ATOM 3466 C C . TYR B 1 156 ? -15.484 -12.508 -10.945 1 91.12 156 TYR B C 1
ATOM 3468 O O . TYR B 1 156 ? -16.016 -11.398 -10.82 1 91.12 156 TYR B O 1
ATOM 3476 N N . LYS B 1 157 ? -15.031 -12.883 -12.016 1 89.31 157 LYS B N 1
ATOM 3477 C CA . LYS B 1 157 ? -15.258 -12.297 -13.336 1 89.31 157 LYS B CA 1
ATOM 3478 C C . LYS B 1 157 ? -15.695 -13.359 -14.336 1 89.31 157 LYS B C 1
ATOM 3480 O O . LYS B 1 157 ? -14.977 -14.336 -14.562 1 89.31 157 LYS B O 1
ATOM 3485 N N . ALA B 1 158 ? -16.781 -13.086 -14.969 1 92.69 158 ALA B N 1
ATOM 3486 C CA . ALA B 1 158 ? -17.344 -14.07 -15.891 1 92.69 158 ALA B CA 1
ATOM 3487 C C . ALA B 1 158 ? -16.375 -14.367 -17.047 1 92.69 158 ALA B C 1
ATOM 3489 O O . ALA B 1 158 ? -16.297 -15.5 -17.516 1 92.69 158 ALA B O 1
ATOM 3490 N N . ASP B 1 159 ? -15.648 -13.391 -17.469 1 93.44 159 ASP B N 1
ATOM 3491 C CA . ASP B 1 159 ? -14.75 -13.57 -18.594 1 93.44 159 ASP B CA 1
ATOM 3492 C C . ASP B 1 159 ? -13.469 -14.289 -18.188 1 93.44 159 ASP B C 1
ATOM 3494 O O . ASP B 1 159 ? -12.641 -14.625 -19.031 1 93.44 159 ASP B O 1
ATOM 3498 N N . GLU B 1 160 ? -13.336 -14.594 -16.938 1 94.25 160 GLU B N 1
ATOM 3499 C CA . GLU B 1 160 ? -12.203 -15.352 -16.406 1 94.25 160 GLU B CA 1
ATOM 3500 C C . GLU B 1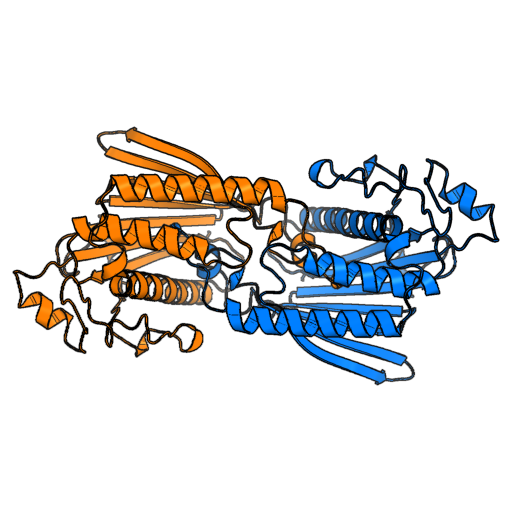 160 ? -12.672 -16.609 -15.688 1 94.25 160 GLU B C 1
ATOM 3502 O O . GLU B 1 160 ? -12.047 -17.047 -14.719 1 94.25 160 GLU B O 1
ATOM 3507 N N . ASP B 1 161 ? -13.781 -17.094 -16.125 1 96.88 161 ASP B N 1
ATOM 3508 C CA . ASP B 1 161 ? -14.328 -18.344 -15.602 1 96.88 161 ASP B CA 1
ATOM 3509 C C . ASP B 1 161 ? -14.023 -19.5 -16.547 1 96.88 161 ASP B C 1
ATOM 3511 O O . ASP B 1 161 ? -14.633 -19.625 -17.609 1 96.88 161 ASP B O 1
ATOM 3515 N N . PRO B 1 162 ? -13.125 -20.438 -16.156 1 98.12 162 PRO B N 1
ATOM 3516 C CA . PRO B 1 162 ? -12.758 -21.547 -17.031 1 98.12 162 PRO B CA 1
ATOM 3517 C C . PRO B 1 162 ? -13.938 -22.453 -17.359 1 98.12 162 PRO B C 1
ATOM 3519 O O . PRO B 1 162 ? -13.891 -23.203 -18.344 1 98.12 162 PRO B O 1
ATOM 3522 N N . ALA B 1 163 ? -14.961 -22.422 -16.516 1 97.62 163 ALA B N 1
ATOM 3523 C CA . ALA B 1 163 ? -16.141 -23.25 -16.766 1 97.62 163 ALA B CA 1
ATOM 3524 C C . ALA B 1 163 ? -17 -22.656 -17.875 1 97.62 163 ALA B C 1
ATOM 3526 O O . ALA B 1 163 ? -17.891 -23.328 -18.406 1 97.62 163 ALA B O 1
ATOM 3527 N N . LEU B 1 164 ? -16.797 -21.422 -18.219 1 97.75 164 LEU B N 1
ATOM 3528 C CA . LEU B 1 164 ? -17.547 -20.734 -19.266 1 97.75 164 LEU B CA 1
ATOM 3529 C C . LEU B 1 164 ? -16.672 -20.5 -20.5 1 97.75 164 LEU B C 1
ATOM 3531 O O . LEU B 1 164 ? -17.172 -20.547 -21.625 1 97.75 164 LEU B O 1
ATOM 3535 N N . PHE B 1 165 ? -15.492 -20.312 -20.312 1 98 165 PHE B N 1
ATOM 3536 C CA . PHE B 1 165 ? -14.562 -19.891 -21.344 1 98 165 PHE B CA 1
ATOM 3537 C C . PHE B 1 165 ? -14.148 -21.078 -22.219 1 98 165 PHE B C 1
ATOM 3539 O O . PHE B 1 165 ? -13.906 -22.172 -21.703 1 98 165 PHE B O 1
ATOM 3546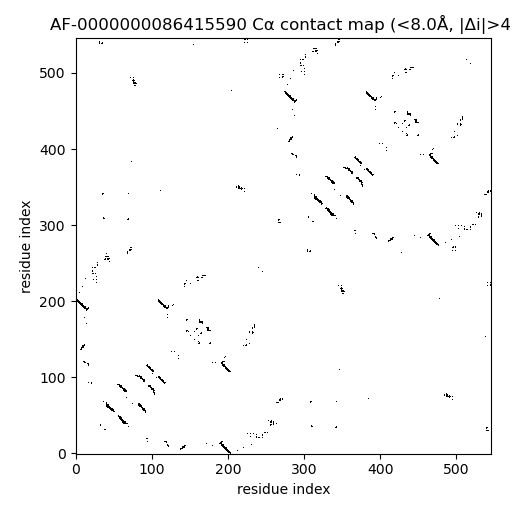 N N . GLN B 1 166 ? -14.078 -20.828 -23.469 1 98 166 GLN B N 1
ATOM 3547 C CA . GLN B 1 166 ? -13.492 -21.75 -24.438 1 98 166 GLN B CA 1
ATOM 3548 C C . GLN B 1 166 ? -12.523 -21.031 -25.375 1 98 166 GLN B C 1
ATOM 3550 O O . GLN B 1 166 ? -12.883 -20.031 -26 1 98 166 GLN B O 1
ATOM 3555 N N . SER B 1 167 ? -11.352 -21.578 -25.406 1 97.81 167 SER B N 1
ATOM 3556 C CA . SER B 1 167 ? -10.344 -21 -26.297 1 97.81 167 SER B CA 1
ATOM 3557 C C . SER B 1 167 ? -10.734 -21.141 -27.75 1 97.81 167 SER B C 1
ATOM 3559 O O . SER B 1 167 ? -11.117 -22.234 -28.188 1 97.81 167 SER B O 1
ATOM 3561 N N . VAL B 1 168 ? -10.625 -20.031 -28.469 1 97.94 168 VAL B N 1
ATOM 3562 C CA . VAL B 1 168 ? -10.883 -20.062 -29.906 1 97.94 168 VAL B CA 1
ATOM 3563 C C . VAL B 1 168 ? -9.727 -20.734 -30.625 1 97.94 168 VAL B C 1
ATOM 3565 O O . VAL B 1 168 ? -9.93 -21.531 -31.547 1 97.94 168 VAL B O 1
ATOM 3568 N N . LYS B 1 169 ? -8.531 -20.578 -30.188 1 97.44 169 LYS B N 1
ATOM 3569 C CA . LYS B 1 169 ? -7.332 -21.047 -30.891 1 97.44 169 LYS B CA 1
ATOM 3570 C C . LYS B 1 169 ? -7.062 -22.516 -30.578 1 97.44 169 LYS B C 1
ATOM 3572 O O . LYS B 1 169 ? -6.629 -23.266 -31.453 1 97.44 169 LYS B O 1
ATOM 3577 N N . THR B 1 170 ? -7.234 -22.938 -29.375 1 97.06 170 THR B N 1
ATOM 3578 C CA . THR B 1 170 ? -6.84 -24.281 -28.984 1 97.06 170 THR B CA 1
ATOM 3579 C C . THR B 1 170 ? -8.062 -25.188 -28.828 1 97.06 170 THR B C 1
ATOM 3581 O O . THR B 1 170 ? -7.938 -26.406 -28.734 1 97.06 170 THR B O 1
ATOM 3584 N N . LYS B 1 171 ? -9.289 -24.578 -28.688 1 96.31 171 LYS B N 1
ATOM 3585 C CA . LYS B 1 171 ? -10.562 -25.25 -28.5 1 96.31 171 LYS B CA 1
ATOM 3586 C C . LYS B 1 171 ? -10.664 -25.859 -27.109 1 96.31 171 LYS B C 1
ATOM 3588 O O . LYS B 1 171 ? -11.617 -26.594 -26.797 1 96.31 171 LYS B O 1
ATOM 3593 N N . ARG B 1 172 ? -9.711 -25.531 -26.266 1 96.88 172 ARG B N 1
ATOM 3594 C CA . ARG B 1 172 ? -9.766 -25.984 -24.891 1 96.88 172 ARG B CA 1
ATOM 3595 C C . ARG B 1 172 ? -10.828 -25.234 -24.094 1 96.88 172 ARG B C 1
ATOM 3597 O O . ARG B 1 172 ? -11.008 -24.031 -24.266 1 96.88 172 ARG B O 1
ATOM 3604 N N . GLY B 1 173 ? -11.508 -26.016 -23.188 1 95.88 173 GLY B N 1
ATOM 3605 C CA . GLY B 1 173 ? -12.617 -25.469 -22.438 1 95.88 173 GLY B CA 1
ATOM 3606 C C . GLY B 1 173 ? -13.953 -25.609 -23.156 1 95.88 173 GLY B C 1
ATOM 3607 O O . GLY B 1 173 ? -14.008 -26.125 -24.266 1 95.88 173 GLY B O 1
ATOM 3608 N N . PRO B 1 174 ? -14.969 -25.156 -22.609 1 97.94 174 PRO B N 1
ATOM 3609 C CA . PRO B 1 174 ? -15.102 -24.859 -21.172 1 97.94 174 PRO B CA 1
ATOM 3610 C C . PRO B 1 174 ? -14.812 -26.062 -20.281 1 97.94 174 PRO B C 1
ATOM 3612 O O . PRO B 1 174 ? -14.945 -27.219 -20.734 1 97.94 174 PRO B O 1
ATOM 3615 N N . LEU B 1 175 ? -14.312 -25.844 -19.203 1 98.06 175 LEU B N 1
ATOM 3616 C CA . LEU B 1 175 ? -13.984 -26.906 -18.266 1 98.06 175 LEU B CA 1
ATOM 3617 C C . LEU B 1 175 ? -15.188 -27.25 -17.375 1 98.06 175 LEU B C 1
ATOM 3619 O O . LEU B 1 175 ? -15.539 -26.484 -16.484 1 98.06 175 LEU B O 1
ATOM 3623 N N . GLY B 1 176 ? -15.781 -28.375 -17.625 1 95.25 176 GLY B N 1
ATOM 3624 C CA . GLY B 1 176 ? -16.922 -28.812 -16.844 1 95.25 176 GLY B CA 1
ATOM 3625 C C . GLY B 1 176 ? -16.531 -29.391 -15.492 1 95.25 176 GLY B C 1
ATOM 3626 O O . GLY B 1 176 ? -15.359 -29.375 -15.125 1 95.25 176 GLY B O 1
ATOM 3627 N N . PRO B 1 177 ? -17.469 -29.859 -14.648 1 94 177 PRO B N 1
ATOM 3628 C CA . PRO B 1 177 ? -17.219 -30.375 -13.297 1 94 177 PRO B CA 1
ATOM 3629 C C . PRO B 1 177 ? -16.281 -31.578 -13.281 1 94 177 PRO B C 1
ATOM 3631 O O . PRO B 1 177 ? -15.609 -31.828 -12.281 1 94 177 PRO B O 1
ATOM 3634 N N . ASN B 1 178 ? -16.219 -32.312 -14.453 1 95.06 178 ASN B N 1
ATOM 3635 C CA . ASN B 1 178 ? -15.391 -33.5 -14.508 1 95.06 178 ASN B CA 1
ATOM 3636 C C . ASN B 1 178 ? -14.188 -33.312 -15.422 1 95.06 178 ASN B C 1
ATOM 3638 O O . ASN B 1 178 ? -13.656 -34.281 -15.977 1 95.06 178 ASN B O 1
ATOM 3642 N N . TRP B 1 179 ? -13.797 -32.094 -15.555 1 96.62 179 TRP B N 1
ATOM 3643 C CA . TRP B 1 179 ? -12.805 -31.781 -16.578 1 96.62 179 TRP B CA 1
ATOM 3644 C C . TRP B 1 179 ? -11.484 -32.469 -16.281 1 96.62 179 TRP B C 1
ATOM 3646 O O . TRP B 1 179 ? -10.781 -32.906 -17.203 1 96.62 179 TRP B O 1
ATOM 3656 N N . LYS B 1 180 ? -11.078 -32.688 -15.062 1 95.12 180 LYS B N 1
ATOM 3657 C CA . LYS B 1 180 ? -9.828 -33.375 -14.727 1 95.12 180 LYS B CA 1
ATOM 3658 C C . LYS B 1 180 ? -9.859 -34.844 -15.133 1 95.12 180 LYS B C 1
ATOM 3660 O O . LYS B 1 180 ? -8.875 -35.375 -15.656 1 95.12 180 LYS B O 1
ATOM 3665 N N . LYS B 1 181 ? -10.969 -35.469 -14.812 1 94.69 181 LYS B N 1
ATOM 3666 C CA . LYS B 1 181 ? -11.148 -36.844 -15.227 1 94.69 181 LYS B CA 1
ATOM 3667 C C . LYS B 1 181 ? -11.133 -36.969 -16.75 1 94.69 181 LYS B C 1
ATOM 3669 O O . LYS B 1 181 ? -10.539 -37.906 -17.297 1 94.69 181 LYS B O 1
ATOM 3674 N N . GLU B 1 182 ? -11.836 -36.031 -17.359 1 94.94 182 GLU B N 1
ATOM 3675 C CA . GLU B 1 182 ? -11.844 -36 -18.812 1 94.94 182 GLU B CA 1
ATOM 3676 C C . GLU B 1 182 ? -10.438 -35.812 -19.375 1 94.94 182 GLU B C 1
ATOM 3678 O O . GLU B 1 182 ? -10.07 -36.469 -20.359 1 94.94 182 GLU B O 1
ATOM 3683 N N . LEU B 1 183 ? -9.734 -34.969 -18.75 1 94.81 183 LEU B N 1
ATOM 3684 C CA . LEU B 1 183 ? -8.359 -34.719 -19.172 1 94.81 183 LEU B CA 1
ATOM 3685 C C . LEU B 1 183 ? -7.516 -36 -18.984 1 94.81 183 LEU B C 1
ATOM 3687 O O . LEU B 1 183 ? -6.68 -36.312 -19.828 1 94.81 183 LEU B O 1
ATOM 3691 N N . ALA B 1 184 ? -7.676 -36.719 -17.922 1 93.69 184 ALA B N 1
ATOM 3692 C CA . ALA B 1 184 ? -6.961 -37.938 -17.641 1 93.69 184 ALA B CA 1
ATOM 3693 C C . ALA B 1 184 ? -7.242 -39 -18.719 1 93.69 184 ALA B C 1
ATOM 3695 O O . ALA B 1 184 ? -6.371 -39.812 -19.047 1 93.69 184 ALA B O 1
ATOM 3696 N N . ASN B 1 185 ? -8.398 -38.906 -19.281 1 93.69 185 ASN B N 1
ATOM 3697 C CA . ASN B 1 185 ? -8.836 -39.906 -20.281 1 93.69 185 ASN B CA 1
ATOM 3698 C C . ASN B 1 185 ? -8.484 -39.438 -21.688 1 93.69 185 ASN B C 1
ATOM 3700 O O . ASN B 1 185 ? -8.844 -40.094 -22.672 1 93.69 185 ASN B O 1
ATOM 3704 N N . SER B 1 186 ? -7.918 -38.281 -21.781 1 90.38 186 SER B N 1
ATOM 3705 C CA . SER B 1 186 ? -7.492 -37.75 -23.078 1 90.38 186 SER B CA 1
ATOM 3706 C C . SER B 1 186 ? -5.98 -37.594 -23.141 1 90.38 186 SER B C 1
ATOM 3708 O O . SER B 1 186 ? -5.484 -36.469 -23.078 1 90.38 186 SER B O 1
ATOM 3710 N N . PRO B 1 187 ? -5.352 -38.656 -23.359 1 84.38 187 PRO B N 1
ATOM 3711 C CA . PRO B 1 187 ? -3.889 -38.594 -23.281 1 84.38 187 PRO B CA 1
ATOM 3712 C C . PRO B 1 187 ? -3.273 -37.656 -24.312 1 84.38 187 PRO B C 1
ATOM 3714 O O . PRO B 1 187 ? -2.152 -37.156 -24.125 1 84.38 187 PRO B O 1
ATOM 3717 N N . ASP B 1 188 ? -3.971 -37.312 -25.391 1 88.88 188 ASP B N 1
ATOM 3718 C CA . ASP B 1 188 ? -3.436 -36.469 -26.438 1 88.88 188 ASP B CA 1
ATOM 3719 C C . ASP B 1 188 ? -3.596 -34.969 -26.062 1 88.88 188 ASP B C 1
ATOM 3721 O O . ASP B 1 188 ? -2.971 -34.125 -26.672 1 88.88 188 ASP B O 1
ATOM 3725 N N . CYS B 1 189 ? -4.348 -34.719 -25.078 1 91.81 189 CYS B N 1
ATOM 3726 C CA . CYS B 1 189 ? -4.523 -33.344 -24.625 1 91.81 189 CYS B CA 1
ATOM 3727 C C . CYS B 1 189 ? -3.404 -32.938 -23.688 1 91.81 189 CYS B C 1
ATOM 3729 O O . CYS B 1 189 ? -3.039 -33.688 -22.781 1 91.81 189 CYS B O 1
ATOM 3731 N N . PRO B 1 190 ? -2.854 -31.781 -23.953 1 96.56 190 PRO B N 1
ATOM 3732 C CA . PRO B 1 190 ? -1.799 -31.312 -23.047 1 96.56 190 PRO B CA 1
ATOM 3733 C C . PRO B 1 190 ? -2.277 -31.156 -21.609 1 96.56 190 PRO B C 1
ATOM 3735 O O . PRO B 1 190 ? -3.408 -30.719 -21.375 1 96.56 190 PRO B O 1
ATOM 3738 N N . GLN B 1 191 ? -1.502 -31.625 -20.688 1 96.69 191 GLN B N 1
ATOM 3739 C CA . GLN B 1 191 ? -1.816 -31.531 -19.266 1 96.69 191 GLN B CA 1
ATOM 3740 C C . GLN B 1 191 ? -0.55 -31.344 -18.438 1 96.69 191 GLN B C 1
ATOM 3742 O O . GLN B 1 191 ? 0.515 -31.859 -18.797 1 96.69 191 GLN B O 1
ATOM 3747 N N . MET B 1 192 ? -0.641 -30.609 -17.391 1 97.44 192 MET B N 1
ATOM 3748 C CA . MET B 1 192 ? 0.472 -30.469 -16.453 1 97.44 192 MET B CA 1
ATOM 3749 C C . MET B 1 192 ? -0.03 -30.078 -15.07 1 97.44 192 MET B C 1
ATOM 3751 O O . MET B 1 192 ? -1.219 -29.812 -14.883 1 97.44 192 MET B O 1
ATOM 3755 N N . CYS B 1 193 ? 0.833 -30.188 -14.133 1 97.38 193 CYS B N 1
ATOM 3756 C CA . CYS B 1 193 ? 0.551 -29.766 -12.766 1 97.38 193 CYS B CA 1
ATOM 3757 C C . CYS B 1 193 ? 1.678 -28.891 -12.227 1 97.38 193 CYS B C 1
ATOM 3759 O O . CYS B 1 193 ? 2.855 -29.203 -12.414 1 97.38 193 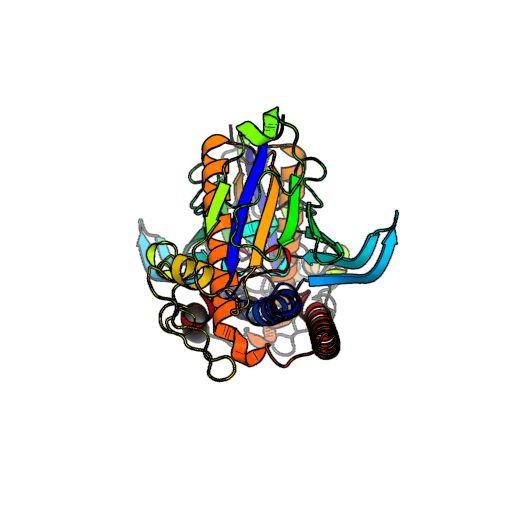CYS B O 1
ATOM 3761 N N . ALA B 1 194 ? 1.32 -27.766 -11.742 1 96.12 194 ALA B N 1
ATOM 3762 C CA . ALA B 1 194 ? 2.25 -26.953 -10.969 1 96.12 194 ALA B CA 1
ATOM 3763 C C . ALA B 1 194 ? 2.248 -27.359 -9.5 1 96.12 194 ALA B C 1
ATOM 3765 O O . ALA B 1 194 ? 1.242 -27.203 -8.805 1 96.12 194 ALA B O 1
ATOM 3766 N N . TYR B 1 195 ? 3.357 -27.953 -9.016 1 96 195 TYR B N 1
ATOM 3767 C CA . TYR B 1 195 ? 3.557 -28.312 -7.609 1 96 195 TYR B CA 1
ATOM 3768 C C . TYR B 1 195 ? 4.238 -27.172 -6.859 1 96 195 TYR B C 1
ATOM 3770 O O . TYR B 1 195 ? 5.434 -26.922 -7.039 1 96 195 TYR B O 1
ATOM 3778 N N . LYS B 1 196 ? 3.5 -26.438 -6.012 1 93.62 196 LYS B N 1
ATOM 3779 C CA . LYS B 1 196 ? 4.043 -25.297 -5.285 1 93.62 196 LYS B CA 1
ATOM 3780 C C . LYS B 1 196 ? 4.273 -25.641 -3.816 1 93.62 196 LYS B C 1
ATOM 3782 O O . LYS B 1 196 ? 3.422 -26.25 -3.176 1 93.62 196 LYS B O 1
ATOM 3787 N N . LEU B 1 197 ? 5.414 -25.375 -3.381 1 92.94 197 LEU B N 1
ATOM 3788 C CA . LEU B 1 197 ? 5.777 -25.453 -1.97 1 92.94 197 LEU B CA 1
ATOM 3789 C C . LEU B 1 197 ? 6.031 -24.062 -1.399 1 92.94 197 LEU B C 1
ATOM 3791 O O . LEU B 1 197 ? 6.957 -23.375 -1.83 1 92.94 197 LEU B O 1
ATOM 3795 N N . VAL B 1 198 ? 5.168 -23.625 -0.486 1 90 198 VAL B N 1
ATOM 3796 C CA . VAL B 1 198 ? 5.277 -22.297 0.116 1 90 198 VAL B CA 1
ATOM 3797 C C . VAL B 1 198 ? 5.766 -22.422 1.558 1 90 198 VAL B C 1
ATOM 3799 O O . VAL B 1 198 ? 5.141 -23.109 2.373 1 90 198 VAL B O 1
ATOM 3802 N N . THR B 1 199 ? 6.883 -21.844 1.847 1 89.5 199 THR B N 1
ATOM 3803 C CA . THR B 1 199 ? 7.438 -21.766 3.191 1 89.5 199 THR B CA 1
ATOM 3804 C C . THR B 1 199 ? 7.43 -20.328 3.703 1 89.5 199 THR B C 1
ATOM 3806 O O . THR B 1 199 ? 7.945 -19.422 3.043 1 89.5 199 THR B O 1
ATOM 3809 N N . ILE B 1 200 ? 6.805 -20.156 4.816 1 86.25 200 ILE B N 1
ATOM 3810 C CA . ILE B 1 200 ? 6.703 -18.812 5.371 1 86.25 200 ILE B CA 1
ATOM 3811 C C . ILE B 1 200 ? 7.266 -18.797 6.789 1 86.25 200 ILE B C 1
ATOM 3813 O O . ILE B 1 200 ? 6.895 -19.625 7.625 1 86.25 200 ILE B O 1
ATOM 3817 N N . LYS B 1 201 ? 8.211 -17.938 6.996 1 83.12 201 LYS B N 1
ATOM 3818 C CA . LYS B 1 201 ? 8.648 -17.562 8.336 1 83.12 201 LYS B CA 1
ATOM 3819 C C . LYS B 1 201 ? 8.156 -16.172 8.711 1 83.12 201 LYS B C 1
ATOM 3821 O O . LYS B 1 201 ? 8.375 -15.203 7.969 1 83.12 201 LYS B O 1
ATOM 3826 N N . PHE B 1 202 ? 7.348 -16.219 9.695 1 75.12 202 PHE B N 1
ATOM 3827 C CA . PHE B 1 202 ? 6.805 -14.938 10.133 1 75.12 202 PHE B CA 1
ATOM 3828 C C . PHE B 1 202 ? 6.727 -14.867 11.648 1 75.12 202 PHE B C 1
ATOM 3830 O O . PHE B 1 202 ? 6.105 -15.719 12.281 1 75.12 202 PHE B O 1
ATOM 3837 N N . LYS B 1 203 ? 7.574 -14.164 12.305 1 63.59 203 LYS B N 1
ATOM 3838 C CA . LYS B 1 203 ? 7.527 -14.008 13.758 1 63.59 203 LYS B CA 1
ATOM 3839 C C . LYS B 1 203 ? 6.695 -12.789 14.148 1 63.59 203 LYS B C 1
ATOM 3841 O O . LYS B 1 203 ? 7.219 -11.68 14.25 1 63.59 203 LYS B O 1
ATOM 3846 N N . TRP B 1 204 ? 5.695 -12.594 13.234 1 54.81 204 TRP B N 1
ATOM 3847 C CA . TRP B 1 204 ? 4.953 -11.43 13.711 1 54.81 204 TRP B CA 1
ATOM 3848 C C . TRP B 1 204 ? 4.141 -11.781 14.953 1 54.81 204 TRP B C 1
ATOM 3850 O O . TRP B 1 204 ? 3.801 -12.945 15.172 1 54.81 204 TRP B O 1
ATOM 3860 N N . TRP B 1 205 ? 4.039 -11.039 15.852 1 47.75 205 TRP B N 1
ATOM 3861 C CA . TRP B 1 205 ? 3.486 -11.125 17.203 1 47.75 205 TRP B CA 1
ATOM 3862 C C . TRP B 1 205 ? 1.986 -11.398 17.156 1 47.75 205 TRP B C 1
ATOM 3864 O O . TRP B 1 205 ? 1.253 -10.734 16.422 1 47.75 205 TRP B O 1
ATOM 3874 N N . GLY B 1 206 ? 1.478 -12.367 17.625 1 45.78 206 GLY B N 1
ATOM 3875 C CA . GLY B 1 206 ? 0.162 -12.781 18.078 1 45.78 206 GLY B CA 1
ATOM 3876 C C . GLY B 1 206 ? -0.16 -14.227 17.75 1 45.78 206 GLY B C 1
ATOM 3877 O O . GLY B 1 206 ? 0.744 -15.039 17.531 1 45.78 206 GLY B O 1
ATOM 3878 N N . LEU B 1 207 ? -1.569 -14.547 17.562 1 47.66 207 LEU B N 1
ATOM 3879 C CA . LEU B 1 207 ? -2.227 -15.844 17.547 1 47.66 207 LEU B CA 1
ATOM 3880 C C . LEU B 1 207 ? -1.775 -16.656 16.328 1 47.66 207 LEU B C 1
ATOM 3882 O O . LEU B 1 207 ? -2.15 -16.344 15.195 1 47.66 207 LEU B O 1
ATOM 3886 N N . GLN B 1 208 ? -0.792 -17.578 16.469 1 50.53 208 GLN B N 1
ATOM 3887 C CA . GLN B 1 208 ? -0.086 -18.406 15.492 1 50.53 208 GLN B CA 1
ATOM 3888 C C . GLN B 1 208 ? -1.064 -19.109 14.555 1 50.53 208 GLN B C 1
ATOM 3890 O O . GLN B 1 208 ? -0.917 -19.047 13.336 1 50.53 208 GLN B O 1
ATOM 3895 N N . SER B 1 209 ? -1.965 -19.922 15.273 1 54.84 209 SER B N 1
ATOM 3896 C CA . SER B 1 209 ? -2.791 -20.828 14.477 1 54.84 209 SER B CA 1
ATOM 3897 C C . SER B 1 209 ? -3.684 -20.047 13.516 1 54.84 209 SER B C 1
ATOM 3899 O O . SER B 1 209 ? -3.834 -20.422 12.352 1 54.84 209 SER B O 1
ATOM 3901 N N . LYS B 1 210 ? -4.219 -18.969 14.008 1 59.5 210 LYS B N 1
ATOM 3902 C CA . LYS B 1 210 ? -5.121 -18.172 13.18 1 59.5 210 LYS B CA 1
ATOM 3903 C C . LYS B 1 210 ? -4.379 -17.531 12.016 1 59.5 210 LYS B C 1
ATOM 3905 O O . LYS B 1 210 ? -4.906 -17.453 10.898 1 59.5 210 LYS B O 1
ATOM 3910 N N . VAL B 1 211 ? -3.109 -17.469 12.211 1 63.62 211 VAL B N 1
ATOM 3911 C CA . VAL B 1 211 ? -2.299 -16.828 11.172 1 63.62 211 VAL B CA 1
ATOM 3912 C C . VAL B 1 211 ? -2.021 -17.828 10.047 1 63.62 211 VAL B C 1
ATOM 3914 O O . VAL B 1 211 ? -2.068 -17.469 8.867 1 63.62 211 VAL B O 1
ATOM 3917 N N . GLU B 1 212 ? -1.897 -19.156 10.477 1 68.69 212 GLU B N 1
ATOM 3918 C CA . GLU B 1 212 ? -1.603 -20.172 9.477 1 68.69 212 GLU B CA 1
ATOM 3919 C C . GLU B 1 212 ? -2.791 -20.391 8.547 1 68.69 212 GLU B C 1
ATOM 3921 O O . GLU B 1 212 ? -2.625 -20.469 7.328 1 68.69 212 GLU B O 1
ATOM 3926 N N . ASN B 1 213 ? -3.975 -20.531 9.172 1 73.75 213 ASN B N 1
ATOM 3927 C CA . ASN B 1 213 ? -5.18 -20.734 8.375 1 73.75 213 ASN B CA 1
ATOM 3928 C C . ASN B 1 213 ? -5.434 -19.547 7.438 1 73.75 213 ASN B C 1
ATOM 3930 O O . ASN B 1 213 ? -5.844 -19.734 6.289 1 73.75 213 ASN B O 1
ATOM 3934 N N . PHE B 1 214 ? -5.109 -18.531 7.945 1 75.75 214 PHE B N 1
ATOM 3935 C CA . PHE B 1 214 ? -5.293 -17.312 7.145 1 75.75 214 PHE B CA 1
ATOM 3936 C C . PHE B 1 214 ? -4.348 -17.312 5.945 1 75.75 214 PHE B C 1
ATOM 3938 O O . PHE B 1 214 ? -4.77 -17.047 4.82 1 75.75 214 PHE B O 1
ATOM 3945 N N . ILE B 1 215 ? -3.188 -17.688 6.16 1 76.56 215 ILE B N 1
ATOM 3946 C CA . ILE B 1 215 ? -2.18 -17.688 5.105 1 76.56 215 ILE B CA 1
ATOM 3947 C C . ILE B 1 215 ? -2.557 -18.703 4.031 1 76.56 215 ILE B C 1
ATOM 3949 O O . ILE B 1 215 ? -2.473 -18.422 2.836 1 76.56 215 ILE B O 1
ATOM 3953 N N . GLN B 1 216 ? -2.984 -19.797 4.457 1 77.94 216 GLN B N 1
ATOM 3954 C CA . GLN B 1 216 ? -3.393 -20.844 3.525 1 77.94 216 GLN B CA 1
ATOM 3955 C C . GLN B 1 216 ? -4.559 -20.375 2.654 1 77.94 216 GLN B C 1
ATOM 3957 O O . GLN B 1 216 ? -4.566 -20.609 1.443 1 77.94 216 GLN B O 1
ATOM 3962 N N . LYS B 1 217 ? -5.484 -19.797 3.293 1 81 217 LYS B N 1
ATOM 3963 C CA . LYS B 1 217 ? -6.645 -19.297 2.568 1 81 217 LYS B CA 1
ATOM 3964 C C . LYS B 1 217 ? -6.238 -18.266 1.529 1 81 217 LYS B C 1
ATOM 3966 O O . LYS B 1 217 ? -6.703 -18.297 0.387 1 81 217 LYS B O 1
ATOM 3971 N N . GLN B 1 218 ? -5.43 -17.422 1.911 1 80.31 218 GLN B N 1
ATOM 3972 C CA . GLN B 1 218 ? -5 -16.375 0.998 1 80.31 218 GLN B CA 1
ATOM 3973 C C . GLN B 1 218 ? -4.195 -16.938 -0.164 1 80.31 218 GLN B C 1
ATOM 3975 O O . GLN B 1 218 ? -4.355 -16.516 -1.31 1 80.31 218 GLN B O 1
ATOM 3980 N N . GLU B 1 219 ? -3.369 -17.844 0.187 1 81.75 219 GLU B N 1
ATOM 3981 C CA . GLU B 1 219 ? -2.596 -18.516 -0.855 1 81.75 219 GLU B CA 1
ATOM 3982 C C . GLU B 1 219 ? -3.508 -19.172 -1.889 1 81.75 219 GLU B C 1
ATOM 3984 O O . GLU B 1 219 ? -3.326 -18.984 -3.094 1 81.75 219 GLU B O 1
ATOM 3989 N N . LYS B 1 220 ? -4.457 -19.859 -1.35 1 85.81 220 LYS B N 1
ATOM 3990 C CA . LYS B 1 220 ? -5.418 -20.516 -2.23 1 85.81 220 LYS B CA 1
ATOM 3991 C C . LYS B 1 220 ? -6.137 -19.5 -3.115 1 85.81 220 LYS B C 1
ATOM 3993 O O . LYS B 1 220 ? -6.281 -19.719 -4.32 1 85.81 220 LYS B O 1
ATOM 3998 N N . ARG B 1 221 ? -6.496 -18.484 -2.551 1 86.88 221 ARG B N 1
ATOM 3999 C CA . ARG B 1 221 ? -7.219 -17.453 -3.281 1 86.88 221 ARG B CA 1
ATOM 4000 C C . ARG B 1 221 ? -6.352 -16.844 -4.379 1 86.88 221 ARG B C 1
ATOM 4002 O O . ARG B 1 221 ? -6.773 -16.766 -5.535 1 86.88 221 ARG B O 1
ATOM 4009 N N . ILE B 1 222 ? -5.184 -16.547 -4.012 1 84.38 222 ILE B N 1
ATOM 4010 C CA . ILE B 1 222 ? -4.27 -15.883 -4.938 1 84.38 222 ILE B CA 1
ATOM 4011 C C . ILE B 1 222 ? -3.91 -16.828 -6.078 1 84.38 222 ILE B C 1
ATOM 4013 O O . ILE B 1 222 ? -3.992 -16.469 -7.25 1 84.38 222 ILE B O 1
ATOM 4017 N N . PHE B 1 223 ? -3.564 -18.078 -5.824 1 89 223 PHE B N 1
ATOM 4018 C CA . PHE B 1 223 ? -3.17 -19.031 -6.852 1 89 223 PHE B CA 1
ATOM 4019 C C . PHE B 1 223 ? -4.359 -19.406 -7.727 1 89 223 PHE B C 1
ATOM 4021 O O . PHE B 1 223 ? -4.211 -19.594 -8.938 1 89 223 PHE B O 1
ATOM 4028 N N . THR B 1 224 ? -5.504 -19.516 -7.082 1 92.69 224 THR B N 1
ATOM 4029 C CA . THR B 1 224 ? -6.707 -19.844 -7.84 1 92.69 224 THR B CA 1
ATOM 4030 C C . THR B 1 224 ? -6.996 -18.766 -8.883 1 92.69 224 THR B C 1
ATOM 4032 O O . THR B 1 224 ? -7.117 -19.062 -10.07 1 92.69 224 THR B O 1
ATOM 4035 N N . ASN B 1 225 ? -7.027 -17.594 -8.469 1 89.31 225 ASN B N 1
ATOM 4036 C CA . ASN B 1 225 ? -7.348 -16.5 -9.375 1 89.31 225 ASN B CA 1
ATOM 4037 C C . ASN B 1 225 ? -6.305 -16.359 -10.477 1 89.31 225 ASN B C 1
ATOM 4039 O O . ASN B 1 225 ? -6.656 -16.156 -11.641 1 89.31 225 ASN B O 1
ATOM 4043 N N . PHE B 1 226 ? -5.125 -16.484 -10.141 1 90.94 226 PHE B N 1
ATOM 4044 C CA . PHE B 1 226 ? -4.051 -16.359 -11.117 1 90.94 226 PHE B CA 1
ATOM 4045 C C . PHE B 1 226 ? -4.188 -17.406 -12.211 1 90.94 226 PHE B C 1
ATOM 4047 O O . PHE B 1 226 ? -4.105 -17.094 -13.398 1 90.94 226 PHE B O 1
ATOM 4054 N N . HIS B 1 227 ? -4.363 -18.578 -11.844 1 95.12 227 HIS B N 1
ATOM 4055 C CA . HIS B 1 227 ? -4.363 -19.672 -12.812 1 95.12 227 HIS B CA 1
ATOM 4056 C C . HIS B 1 227 ? -5.66 -19.703 -13.617 1 95.12 227 HIS B C 1
ATOM 4058 O O . HIS B 1 227 ? -5.676 -20.141 -14.766 1 95.12 227 HIS B O 1
ATOM 4064 N N . ARG B 1 228 ? -6.77 -19.203 -12.93 1 96 228 ARG B N 1
ATOM 4065 C CA . ARG B 1 228 ? -7.984 -19 -13.711 1 96 228 ARG B CA 1
ATOM 4066 C C . ARG B 1 228 ? -7.766 -17.984 -14.82 1 96 228 ARG B C 1
ATOM 4068 O O . ARG B 1 228 ? -8.148 -18.219 -15.969 1 96 228 ARG B O 1
ATOM 4075 N N . GLN B 1 229 ? -7.117 -16.922 -14.539 1 94.44 229 GLN B N 1
ATOM 4076 C CA . GLN B 1 229 ? -6.781 -15.898 -15.523 1 94.44 229 GLN B CA 1
ATOM 4077 C C . GLN B 1 229 ? -5.852 -16.453 -16.594 1 94.44 229 GLN B C 1
ATOM 4079 O O . GLN B 1 229 ? -6.074 -16.234 -17.797 1 94.44 229 GLN B O 1
ATOM 4084 N N . LEU B 1 230 ? -4.82 -17.141 -16.141 1 95.69 230 LEU B N 1
ATOM 4085 C CA . LEU B 1 230 ? -3.861 -17.734 -17.062 1 95.69 230 LEU B CA 1
ATOM 4086 C C . LEU B 1 230 ? -4.57 -18.578 -18.109 1 95.69 230 LEU B C 1
ATOM 4088 O O . LEU B 1 230 ? -4.328 -18.438 -19.312 1 95.69 230 LEU B O 1
ATOM 4092 N N . PHE B 1 231 ? -5.473 -19.453 -17.688 1 97.81 231 PHE B N 1
ATOM 4093 C CA . PHE B 1 231 ? -6.184 -20.328 -18.609 1 97.81 231 PHE B CA 1
ATOM 4094 C C . PHE B 1 231 ? -7.078 -19.516 -19.547 1 97.81 231 PHE B C 1
ATOM 4096 O O . PHE B 1 231 ? -7.07 -19.734 -20.766 1 97.81 231 PHE B O 1
ATOM 4103 N N . CYS B 1 232 ? -7.777 -18.516 -18.984 1 97.38 232 CYS B N 1
ATOM 4104 C CA . CYS B 1 232 ? -8.758 -17.781 -19.766 1 97.38 232 CYS B CA 1
ATOM 4105 C C . CYS B 1 232 ? -8.07 -16.812 -20.719 1 97.38 232 CYS B C 1
ATOM 4107 O O . CYS B 1 232 ? -8.688 -16.312 -21.672 1 97.38 232 CYS B O 1
ATOM 4109 N N . TRP B 1 233 ? -6.828 -16.609 -20.484 1 96.75 233 TRP B N 1
ATOM 4110 C CA . TRP B 1 233 ? -6.066 -15.719 -21.359 1 96.75 233 TRP B CA 1
ATOM 4111 C C . TRP B 1 233 ? -5.266 -16.516 -22.375 1 96.75 233 TRP B C 1
ATOM 4113 O O . TRP B 1 233 ? -4.402 -15.961 -23.062 1 96.75 233 TRP B O 1
ATOM 4123 N N . ILE B 1 234 ? -5.547 -17.766 -22.547 1 98.06 234 ILE B N 1
ATOM 4124 C CA . ILE B 1 234 ? -4.719 -18.672 -23.344 1 98.06 234 ILE B CA 1
ATOM 4125 C C . ILE B 1 234 ? -4.633 -18.156 -24.781 1 98.06 234 ILE B C 1
ATOM 4127 O O . ILE B 1 234 ? -3.588 -18.266 -25.422 1 98.06 234 ILE B O 1
ATOM 4131 N N . ASP B 1 235 ? -5.688 -17.547 -25.25 1 98.06 235 ASP B N 1
ATOM 4132 C CA . ASP B 1 235 ? -5.68 -17.062 -26.641 1 98.06 235 ASP B CA 1
ATOM 4133 C C . ASP B 1 235 ? -4.73 -15.883 -26.797 1 98.06 235 ASP B C 1
ATOM 4135 O O . ASP B 1 235 ? -4.312 -15.57 -27.922 1 98.06 235 ASP B O 1
ATOM 4139 N N . LYS B 1 236 ? -4.383 -15.266 -25.75 1 96.88 236 LYS B N 1
ATOM 4140 C CA . LYS B 1 236 ? -3.502 -14.102 -25.797 1 96.88 236 LYS B CA 1
ATOM 4141 C C . LYS B 1 236 ? -2.035 -14.523 -25.766 1 96.88 236 LYS B C 1
ATOM 4143 O O . LYS B 1 236 ? -1.163 -13.797 -26.234 1 96.88 236 LYS B O 1
ATOM 4148 N N . TRP B 1 237 ? -1.803 -15.742 -25.234 1 97.44 237 TRP B N 1
ATOM 4149 C CA . TRP B 1 237 ? -0.387 -16.031 -25.016 1 97.44 237 TRP B CA 1
ATOM 4150 C C . TRP B 1 237 ? 0.017 -17.312 -25.734 1 97.44 237 TRP B C 1
ATOM 4152 O O . TRP B 1 237 ? 1.207 -17.594 -25.891 1 97.44 237 TRP B O 1
ATOM 4162 N N . ILE B 1 238 ? -0.871 -18.141 -26.297 1 98 238 ILE B N 1
ATOM 4163 C CA . ILE B 1 238 ? -0.588 -19.484 -26.781 1 98 238 ILE B CA 1
ATOM 4164 C C . ILE B 1 238 ? 0.371 -19.422 -27.969 1 98 238 ILE B C 1
ATOM 4166 O O . ILE B 1 238 ? 1.159 -20.344 -28.188 1 98 238 ILE B O 1
ATOM 4170 N N . ASP B 1 239 ? 0.373 -18.312 -28.703 1 97.25 239 ASP B N 1
ATOM 4171 C CA . ASP B 1 239 ? 1.194 -18.203 -29.906 1 97.25 239 ASP B CA 1
ATOM 4172 C C . ASP B 1 239 ? 2.477 -17.422 -29.625 1 97.25 239 ASP B C 1
ATOM 4174 O O . ASP B 1 239 ? 3.293 -17.219 -30.516 1 97.25 239 ASP B O 1
ATOM 4178 N N . LEU B 1 240 ? 2.682 -17.031 -28.438 1 96.88 240 LEU B N 1
ATOM 4179 C CA . LEU B 1 240 ? 3.869 -16.25 -28.109 1 96.88 240 LEU B CA 1
ATOM 4180 C C . LEU B 1 240 ? 5.086 -17.156 -27.953 1 96.88 240 LEU B C 1
ATOM 4182 O O . LEU B 1 240 ? 4.961 -18.281 -27.5 1 96.88 240 LEU B O 1
ATOM 4186 N N . THR B 1 241 ? 6.164 -16.656 -28.297 1 95.75 241 THR B N 1
ATOM 4187 C CA . THR B 1 241 ? 7.445 -17.312 -28.094 1 95.75 241 THR B CA 1
ATOM 4188 C C . THR B 1 241 ? 8.141 -16.766 -26.844 1 95.75 241 THR B C 1
ATOM 4190 O O . THR B 1 241 ? 7.711 -15.766 -26.281 1 95.75 241 THR B O 1
ATOM 4193 N N . MET B 1 242 ? 9.141 -17.422 -26.406 1 90.5 242 MET B N 1
ATOM 4194 C CA . MET B 1 242 ? 9.914 -16.938 -25.281 1 90.5 242 MET B CA 1
ATOM 4195 C C . MET B 1 242 ? 10.562 -15.586 -25.594 1 90.5 242 MET B C 1
ATOM 4197 O O . MET B 1 242 ? 10.703 -14.742 -24.719 1 90.5 242 MET B O 1
ATOM 4201 N N . GLU B 1 243 ? 10.898 -15.422 -26.891 1 92.12 243 GLU B N 1
ATOM 4202 C CA . GLU B 1 243 ? 11.438 -14.133 -27.312 1 92.12 243 GLU B CA 1
ATOM 4203 C C . GLU B 1 243 ? 10.406 -13.023 -27.172 1 92.12 243 GLU B C 1
ATOM 4205 O O . GLU B 1 243 ? 10.742 -11.906 -26.766 1 92.12 243 GLU B O 1
ATOM 4210 N N . ASP B 1 244 ? 9.227 -13.344 -27.516 1 94.06 244 ASP B N 1
ATOM 4211 C CA . ASP B 1 244 ? 8.141 -12.383 -27.328 1 94.06 244 ASP B CA 1
ATOM 4212 C C . ASP B 1 244 ? 7.996 -12 -25.859 1 94.06 244 ASP B C 1
ATOM 4214 O O . ASP B 1 244 ? 7.844 -10.82 -25.531 1 94.06 244 ASP B O 1
ATOM 4218 N N . ILE B 1 245 ? 8.062 -13 -25.062 1 90.69 245 ILE B N 1
ATOM 4219 C CA . ILE B 1 245 ? 7.914 -12.805 -23.625 1 90.69 245 ILE B CA 1
ATOM 4220 C C . ILE B 1 245 ? 9.055 -11.93 -23.094 1 90.69 245 ILE B C 1
ATOM 4222 O O . ILE B 1 245 ? 8.82 -11 -22.328 1 90.69 245 ILE B O 1
ATOM 4226 N N . ARG B 1 246 ? 10.227 -12.18 -23.516 1 87.75 246 ARG B N 1
ATOM 4227 C CA . ARG B 1 246 ? 11.375 -11.391 -23.078 1 87.75 246 ARG B CA 1
ATOM 4228 C C . ARG B 1 246 ? 11.227 -9.93 -23.484 1 87.75 246 ARG B C 1
ATOM 4230 O O . ARG B 1 246 ? 11.57 -9.031 -22.719 1 87.75 246 ARG B O 1
ATOM 4237 N N . ARG B 1 247 ? 10.742 -9.734 -24.641 1 90.75 247 ARG B N 1
ATOM 4238 C CA . ARG B 1 247 ? 10.492 -8.367 -25.094 1 90.75 247 ARG B CA 1
ATOM 4239 C C . ARG B 1 247 ? 9.445 -7.684 -24.234 1 90.75 247 ARG B C 1
ATOM 4241 O O . ARG B 1 247 ? 9.594 -6.516 -23.875 1 90.75 247 ARG B O 1
ATOM 4248 N N . MET B 1 248 ? 8.438 -8.406 -23.953 1 86.69 248 MET B N 1
ATOM 4249 C CA . MET B 1 248 ? 7.375 -7.879 -23.094 1 86.69 248 MET B CA 1
ATOM 4250 C C . MET B 1 248 ? 7.91 -7.527 -21.719 1 86.69 248 MET B C 1
ATOM 4252 O O . MET B 1 248 ? 7.551 -6.492 -21.156 1 86.69 248 MET B O 1
ATOM 4256 N N . GLU B 1 249 ? 8.703 -8.367 -21.141 1 81.19 249 GLU B N 1
ATOM 4257 C CA . GLU B 1 249 ? 9.305 -8.133 -19.828 1 81.19 249 GLU B CA 1
ATOM 4258 C C . GLU B 1 249 ? 10.188 -6.891 -19.844 1 81.19 249 GLU B C 1
ATOM 4260 O O . GLU B 1 249 ? 10.164 -6.098 -18.906 1 81.19 249 GLU B O 1
ATOM 4265 N N . ASP B 1 250 ? 10.914 -6.758 -20.938 1 83.88 250 ASP B N 1
ATOM 4266 C CA . ASP B 1 250 ? 11.773 -5.59 -21.078 1 83.88 250 ASP B CA 1
ATOM 4267 C C . ASP B 1 250 ? 10.945 -4.305 -21.125 1 83.88 250 ASP B C 1
ATOM 4269 O O . ASP B 1 250 ? 11.305 -3.305 -20.5 1 83.88 250 ASP B O 1
ATOM 4273 N N . GLU B 1 251 ? 9.961 -4.402 -21.859 1 84.06 251 GLU B N 1
ATOM 4274 C CA . GLU B 1 251 ? 9.086 -3.242 -21.969 1 84.06 251 GLU B CA 1
ATOM 4275 C C . GLU B 1 251 ? 8.438 -2.9 -20.641 1 84.06 251 GLU B C 1
ATOM 4277 O O . GLU B 1 251 ? 8.359 -1.728 -20.266 1 84.06 251 GLU B O 1
ATOM 4282 N N . THR B 1 252 ? 7.996 -3.906 -20 1 78.88 252 THR B N 1
ATOM 4283 C CA . THR B 1 252 ? 7.391 -3.705 -18.688 1 78.88 252 THR B CA 1
ATOM 4284 C C . THR B 1 252 ? 8.398 -3.104 -17.719 1 78.88 252 THR B C 1
ATOM 4286 O O . THR B 1 252 ? 8.062 -2.207 -16.938 1 78.88 252 THR B O 1
ATOM 4289 N N . GLN B 1 253 ? 9.602 -3.652 -17.75 1 78.56 253 GLN B N 1
ATOM 4290 C CA . GLN B 1 253 ? 10.648 -3.141 -16.891 1 78.56 253 GLN B CA 1
ATOM 4291 C C . GLN B 1 253 ? 10.906 -1.659 -17.141 1 78.56 253 GLN B C 1
ATOM 4293 O O . GLN B 1 253 ? 11.062 -0.879 -16.203 1 78.56 253 GLN B O 1
ATOM 4298 N N . LYS B 1 254 ? 10.953 -1.28 -18.375 1 82.12 254 LYS B N 1
ATOM 4299 C CA . LYS B 1 254 ? 11.18 0.116 -18.734 1 82.12 254 LYS B CA 1
ATOM 4300 C C . LYS B 1 254 ? 10.047 1.003 -18.219 1 82.12 254 LYS B C 1
ATOM 4302 O O . LYS B 1 254 ? 10.289 2.102 -17.719 1 82.12 254 LYS B O 1
ATOM 4307 N N . GLU B 1 255 ? 8.898 0.493 -18.344 1 78.06 255 GLU B N 1
ATOM 4308 C CA . GLU B 1 255 ? 7.734 1.246 -17.875 1 78.06 255 GLU B CA 1
ATOM 4309 C C . GLU B 1 255 ? 7.773 1.431 -16.359 1 78.06 255 GLU B C 1
ATOM 4311 O O . GLU B 1 255 ? 7.469 2.512 -15.852 1 78.06 255 GLU B O 1
ATOM 4316 N N . LEU B 1 256 ? 8.148 0.431 -15.711 1 76.06 256 LEU B N 1
ATOM 4317 C CA . LEU B 1 256 ? 8.242 0.484 -14.25 1 76.06 256 LEU B CA 1
ATOM 4318 C C . LEU B 1 256 ? 9.297 1.492 -13.812 1 76.06 256 LEU B C 1
ATOM 4320 O O . LEU B 1 256 ? 9.086 2.246 -12.859 1 76.06 256 LEU B O 1
ATOM 4324 N N . GLU B 1 257 ? 10.375 1.449 -14.469 1 76.62 257 GLU B N 1
ATOM 4325 C CA . GLU B 1 257 ? 11.453 2.373 -14.148 1 76.62 257 GLU B CA 1
ATOM 4326 C C . GLU B 1 257 ? 11.039 3.82 -14.398 1 76.62 257 GLU B C 1
ATOM 4328 O O . GLU B 1 257 ? 11.375 4.711 -13.617 1 76.62 257 GLU B O 1
ATOM 4333 N N . THR B 1 258 ? 10.336 3.967 -15.43 1 75.44 258 THR B N 1
ATOM 4334 C CA . THR B 1 258 ? 9.859 5.305 -15.758 1 75.44 258 THR B CA 1
ATOM 4335 C C . THR B 1 258 ? 8.875 5.805 -14.703 1 75.44 258 THR B C 1
ATOM 4337 O O . THR B 1 258 ? 8.9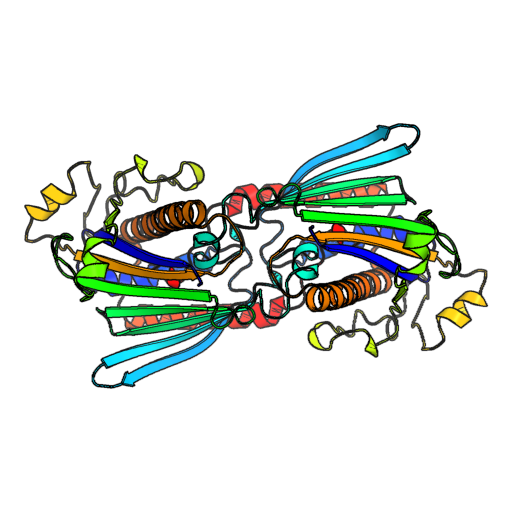45 6.957 -14.266 1 75.44 258 THR B O 1
ATOM 4340 N N . MET B 1 259 ? 8.055 5 -14.25 1 71.12 259 MET B N 1
ATOM 4341 C CA . MET B 1 259 ? 7.066 5.355 -13.242 1 71.12 259 MET B CA 1
ATOM 4342 C C . MET B 1 259 ? 7.734 5.664 -11.906 1 71.12 259 MET B C 1
ATOM 4344 O O . MET B 1 259 ? 7.312 6.574 -11.188 1 71.12 259 MET B O 1
ATOM 4348 N N . ARG B 1 260 ? 8.641 4.902 -11.555 1 71.88 260 ARG B N 1
ATOM 4349 C CA . ARG B 1 260 ? 9.352 5.098 -10.297 1 71.88 260 ARG B CA 1
ATOM 4350 C C . ARG B 1 260 ? 10.055 6.453 -10.273 1 71.88 260 ARG B C 1
ATOM 4352 O O . ARG B 1 260 ? 10.055 7.137 -9.25 1 71.88 260 ARG B O 1
ATOM 4359 N N . LYS B 1 261 ? 10.656 6.742 -11.297 1 65.06 261 LYS B N 1
ATOM 4360 C CA . LYS B 1 261 ? 11.367 8.008 -11.398 1 65.06 261 LYS B CA 1
ATOM 4361 C C . LYS B 1 261 ? 10.406 9.188 -11.336 1 65.06 261 LYS B C 1
ATOM 4363 O O . LYS B 1 261 ? 10.719 10.227 -10.75 1 65.06 261 LYS B O 1
ATOM 4368 N N . LYS B 1 262 ? 9.211 8.953 -11.75 1 59.75 262 LYS B N 1
ATOM 4369 C CA . LYS B 1 262 ? 8.219 10.031 -11.758 1 59.75 262 LYS B CA 1
ATOM 4370 C C . LYS B 1 262 ? 7.48 10.102 -10.422 1 59.75 262 LYS B C 1
ATOM 4372 O O . LYS B 1 262 ? 7.055 11.18 -10 1 59.75 262 LYS B O 1
ATOM 4377 N N . GLY B 1 263 ? 7.09 9.023 -9.633 1 54.25 263 GLY B N 1
ATOM 4378 C CA . GLY B 1 263 ? 6.219 8.898 -8.477 1 54.25 263 GLY B CA 1
ATOM 4379 C C . GLY B 1 263 ? 6.902 9.258 -7.172 1 54.25 263 GLY B C 1
ATOM 4380 O O . GLY B 1 263 ? 6.254 9.328 -6.125 1 54.25 263 GLY B O 1
ATOM 4381 N N . SER B 1 264 ? 8.195 9.258 -6.812 1 46.38 264 SER B N 1
ATOM 4382 C CA . SER B 1 264 ? 8.758 9.422 -5.48 1 46.38 264 SER B CA 1
ATOM 4383 C C . SER B 1 264 ? 8.039 10.523 -4.707 1 46.38 264 SER B C 1
ATOM 4385 O O . SER B 1 264 ? 8.219 10.656 -3.494 1 46.38 264 SER B O 1
ATOM 4387 N N . VAL B 1 265 ? 7.301 11.398 -5.074 1 41.06 265 VAL B N 1
ATOM 4388 C CA . VAL B 1 265 ? 6.961 12.508 -4.188 1 41.06 265 VAL B CA 1
ATOM 4389 C C . VAL B 1 265 ? 5.555 12.312 -3.629 1 41.06 265 VAL B C 1
ATOM 4391 O O . VAL B 1 265 ? 5.043 13.172 -2.906 1 41.06 265 VAL B O 1
ATOM 4394 N N . ARG B 1 266 ? 4.629 11.18 -3.707 1 40.09 266 ARG B N 1
ATOM 4395 C CA . ARG B 1 266 ? 3.203 11.5 -3.693 1 40.09 266 ARG B CA 1
ATOM 4396 C C . ARG B 1 266 ? 2.502 10.812 -2.523 1 40.09 266 ARG B C 1
ATOM 4398 O O . ARG B 1 266 ? 2.541 9.586 -2.398 1 40.09 266 ARG B O 1
ATOM 4405 N N . GLY B 1 267 ? 2.406 11.273 -1.107 1 38.5 267 GLY B N 1
ATOM 4406 C CA . GLY B 1 267 ? 1.565 10.484 -0.225 1 38.5 267 GLY B CA 1
ATOM 4407 C C . GLY B 1 267 ? 0.949 11.289 0.899 1 38.5 267 GLY B C 1
ATOM 4408 O O . GLY B 1 267 ? 1.158 10.992 2.076 1 38.5 267 GLY B O 1
ATOM 4409 N N . THR B 1 268 ? 0.414 12.5 0.865 1 37.78 268 THR B N 1
ATOM 4410 C CA . THR B 1 268 ? -0.015 13.094 2.127 1 37.78 268 THR B CA 1
ATOM 4411 C C . THR B 1 268 ? -1.517 12.914 2.326 1 37.78 268 THR B C 1
ATOM 4413 O O . THR B 1 268 ? -2.305 13.18 1.417 1 37.78 268 THR B O 1
ATOM 4416 N N . SER B 1 269 ? -2.164 12.031 3.248 1 40.31 269 SER B N 1
ATOM 4417 C CA . SER B 1 269 ? -3.574 11.875 3.59 1 40.31 269 SER B CA 1
ATOM 4418 C C . SER B 1 269 ? -4.043 12.984 4.531 1 40.31 269 SER B C 1
ATOM 4420 O O . SER B 1 269 ? -3.223 13.727 5.082 1 40.31 269 SER B O 1
ATOM 4422 N N . ALA B 1 270 ? -5.363 13.234 4.711 1 42.47 270 ALA B N 1
ATOM 4423 C CA . ALA B 1 270 ? -6.008 14.227 5.566 1 42.47 270 ALA B CA 1
ATOM 4424 C C . ALA B 1 270 ? -5.426 14.195 6.977 1 42.47 270 ALA B C 1
ATOM 4426 O O . ALA B 1 270 ? -5.336 15.227 7.641 1 42.47 270 ALA B O 1
ATOM 4427 N N . ALA B 1 271 ? -5.191 12.93 7.555 1 42.34 271 ALA B N 1
ATOM 4428 C CA . ALA B 1 271 ? -4.598 12.805 8.883 1 42.34 271 ALA B CA 1
ATOM 4429 C C . ALA B 1 271 ? -3.307 13.602 8.992 1 42.34 271 ALA B C 1
ATOM 4431 O O . ALA B 1 271 ? -2.748 13.75 10.078 1 42.34 271 ALA B O 1
ATOM 4432 N N . ASP B 1 272 ? -2.91 14.102 7.816 1 41.94 272 ASP B N 1
ATOM 4433 C CA . ASP B 1 272 ? -1.639 14.82 7.82 1 41.94 272 ASP B CA 1
ATOM 4434 C C . ASP B 1 272 ? -1.826 16.266 8.25 1 41.94 272 ASP B C 1
ATOM 4436 O O . ASP B 1 272 ? -0.865 17.047 8.289 1 41.94 272 ASP B O 1
ATOM 4440 N N . VAL B 1 273 ? -3.092 16.688 8.305 1 41.06 273 VAL B N 1
ATOM 4441 C CA . VAL B 1 273 ? -3.293 18.125 8.414 1 41.06 273 VAL B CA 1
ATOM 4442 C C . VAL B 1 273 ? -3.84 18.469 9.797 1 41.06 273 VAL B C 1
ATOM 4444 O O . VAL B 1 273 ? -4.637 17.719 10.367 1 41.06 273 VAL B O 1
#

Foldseek 3Di:
DFDKAKAKEKEKDQAALVLVVQLLLVLVLVVQQPDPPHLAQKDWPDWAWDDDPRQTFIKTKIKGQCLLVDAPVCVVPQDPQQRIKIWIKGPSPVWIKIKIDTPVCPPQKMKIKIKHKFQDLRPDAPPVVDDPVCSVPYDYHYADLQDPVLEDPVLDDPLLHCCNAADPVPRDDSQDPCNSVVSVVVVVTGMMMMMMMMIIRHRDDDDNVVVNVVVVSVVSHVVSSSVSNSNSCCNVRSPPDVVNSVVSVVVSNVRSVVSNVVRVPDHHDPVND/DFDKAKAKEKEKDQAALVLVVQLLLVLVLVVQQPDPPHLAQKDWPDWAWDDDPRQTFIKTKIKGQCLLVDAPVCVVPQDPQQRIKIWIKGPSPVKIKIKIDTPVCPPQWMKIKIKHKFQDLRPDAPPVVDPPVCSVPYDYHYADLQDPVLEDPVLDDPLLHLCNAADPVPRDDSQDPCNSVVSVVVVVTGMMMMMMMMIIRHRDDDDNVVVNVVVVSVVNHVVSSSVSNSNSCCNVRSPPDVVNSVVSVVVSNVRSVVSNVVRVPDHHDPVND

Nearest PDB structures (foldseek):
  2a1l-assembly1_A  TM=8.885E-01  e=2.654E-46  Rattus norvegicus
  8pqo-assembly1_A  TM=9.543E-01  e=2.270E-42  Homo sapiens
  1kcm-assembly1_A-2  TM=9.358E-01  e=5.485E-43  Mus musculus
  1t27-assembly1_A  TM=9.180E-01  e=1.600E-41  Rattus norvegicus
  1uw5-assembly4_D  TM=8.804E-01  e=4.145E-40  Homo sapiens

InterPro domains:
  IPR001666 Phosphatidylinositol transfer protein [PR00391] (19-38)
  IPR001666 Phosphatidylinositol transfer protein [PR00391] (86-106)
  IPR001666 Phosphatidylinositol transfer protein [PR00391] (113-128)
  IPR001666 Phosphatidylinositol transfer protein [PR00391] (202-217)
  IPR001666 Phosphatidylinositol transfer protein [PR00391] (222-241)
  IPR001666 Phosphatidylinositol transfer protein [PTHR10658] (5-262)
  IPR023393 START-like domain superfamily [G3DSA:3.30.530.20] (4-273)
  IPR055261 Phosphatidylinositol transfer protein, N-terminal [PF02121] (5-254)

Organism: Microcebus murinus (NCBI:txid30608)

Secondary structure (DSSP, 8-state):
--EEEEEEEEEEESS-HHHHHHHHHHHHHHHHHHSTT-STTEEEEEEEEEEETTEEEEEEEEEEE-GGGS-HHHHHHSPTTTTEEEEEEEEETTEEEEEEEETTTGGGEEEEEEEEEESSSS--S-TT---HHHHHHPEEEEE-TT-GGGS-GGG--GGG-TTT---TTT------TTHHHHHHT-TTS--EEEEEEEEEEE--SS-HHHHHHHHHHHHHHHHHHHHHHHHHTHHHHTT--HHHHHHHHHHHHHHHHHHHHHHTT----GGG-/--EEEEEEEEEEESS-HHHHHHHHHHHHHHHHHHSTT-STTEEEEEEEEEEETTEEEEEEEEEEE-GGGS-HHHHHHSPTTTTEEEEEEEEETTEEEEEEEETTTGGGEEEEEEEEEESSSS--S-TT---HHHHHHPEEEEE-TT-GGGS-GGG--GGG-TTT---TTT------TTHHHHHHT-TTS--EEEEEEEEEEE--SS-HHHHHHHHHHHHHHHHHHHHHHHHHTHHHHTT--HHHHHHHHHHHHHHHHHHHHHHTT----GGG-